Protein AF-A0A537UNB1-F1 (afdb_monomer_lite)

Foldseek 3Di:
DDAQWAFPDADAQDGDIDGDDDLLRSLLLDFWQLVSWDADPVGDIDHNQCNVVCLVQLATDGRPQLLVSCRSYVLSLLVQLLSCLARHDDAHDPRNLVSNLVCLVCVLVDDLQSVLVSQLSLQQGNNSLVSVVSCVVSVNVCSQQVDAFQSQLLVLLSLLCVVLVHHGGSLLSVLSTFEQALVSLVSNCVSNVPDPVSSVLSSLLRPPLLVLPPDDLVVLVVVCLVQPLSSSLSSLSSNLSPVPDDSDDPVSSCSNCSLVVVLVVLLVVVVPDDLQRVLVVQLVLQQDPCNLVVVVSCVSSVNVCSQQVDAFQSQLLVQLVVLCVVLVHHGGSLLSVLSTFEQALVSLVSNCVSSVPDPVSSVLSSLLRPPLLVLPPDDVLVLLLVCVVQPLSSSLSSLSSNSSPVGPDPDSPVSSCSNCSVVVDDDDDDPDDLVLLVVVVQDDDPRSVQLSVQLVVVCSVVSNDDDPVVSNVSSVVSVVVSCVVPDD

pLDDT: mean 90.41, std 8.98, range [43.81, 98.69]

Sequence (488 aa):
VTTLREDTETFGRKAKVAFGRDWIRDAERRDFTINGLSVGADGVVHDYVGGLYDIAARRVRFIGDPDRRIAEDYLRILRFFRIHAAFGAGEPDREGYLACIRARAGLASLSAERVRMEMLKLMVAEGAAVAVTAMADGGLLLPIFGGVAYTGPLKVMISAERMLGWNPDAIRRLGALAVAVTEDAKRVATRLRLTNAETKALDSMGHRWWRLGGMDEATARRRLYRLGENRYRDRLLLAWARAGGDTDSAHWRELALLPERWSIRARAGLASLSAERVRMEMLKLMVAEGAAVAVTAMADGGLLLPIFGGVAYTGPLKVMISAERMLGWNPDAIRRLGALAVAVTEDAKRVATRLRLTNAETKALDSMGHRWWRLGGMDEATARRRLYRLGENRYRDRLLLAWARAGGDTDSAHWRELALLPERWSAPKFPLKAADFIARGIAEGPVLGQVLALAEDAWLAADFPLDEGALKTIADQAVARFTRDNRP

Structure (mmCIF, N/CA/C/O backbone):
data_AF-A0A537UNB1-F1
#
_entry.id   AF-A0A537UNB1-F1
#
loop_
_atom_site.group_PDB
_atom_site.id
_atom_site.type_symbol
_atom_site.label_atom_id
_atom_site.label_alt_id
_atom_site.label_comp_id
_atom_site.label_asym_id
_atom_site.label_entity_id
_atom_site.label_seq_id
_atom_site.pdbx_PDB_ins_code
_atom_site.Cartn_x
_atom_site.Cartn_y
_atom_site.Cartn_z
_atom_site.occupancy
_atom_site.B_iso_or_equiv
_atom_site.auth_seq_id
_atom_site.auth_comp_id
_atom_site.auth_asym_id
_atom_site.auth_atom_id
_atom_site.pdbx_PDB_model_num
ATOM 1 N N . VAL A 1 1 ? -15.710 -16.606 -21.088 1.00 84.44 1 VAL A N 1
ATOM 2 C CA . VAL A 1 1 ? -15.782 -17.254 -22.418 1.00 84.44 1 VAL A CA 1
ATOM 3 C C . VAL A 1 1 ? -16.045 -16.166 -23.444 1.00 84.44 1 VAL A C 1
ATOM 5 O O . VAL A 1 1 ? -16.960 -15.383 -23.221 1.00 84.44 1 VAL A O 1
ATOM 8 N N . THR A 1 2 ? -15.227 -16.071 -24.495 1.00 88.00 2 THR A N 1
ATOM 9 C CA . THR A 1 2 ? -15.374 -15.073 -25.573 1.00 88.00 2 THR A CA 1
ATOM 10 C C . THR A 1 2 ? -15.492 -15.814 -26.899 1.00 88.00 2 THR A C 1
ATOM 12 O O . THR A 1 2 ? -14.667 -16.682 -27.170 1.00 88.00 2 THR A O 1
ATOM 15 N N . THR A 1 3 ? -16.505 -15.493 -27.703 1.00 90.25 3 THR A N 1
ATOM 16 C CA . THR A 1 3 ? -16.719 -16.092 -29.030 1.00 90.25 3 THR A CA 1
ATOM 17 C C . THR A 1 3 ? -15.591 -15.712 -29.991 1.00 90.25 3 THR A C 1
ATOM 19 O O . THR A 1 3 ? -15.132 -14.566 -29.962 1.00 90.25 3 THR A O 1
ATOM 22 N N . LEU A 1 4 ? -15.165 -16.653 -30.846 1.00 91.31 4 LEU A N 1
ATOM 23 C CA . LEU A 1 4 ? -14.189 -16.386 -31.907 1.00 91.31 4 LEU A CA 1
ATOM 24 C C . LEU A 1 4 ? -14.687 -15.276 -32.821 1.00 91.31 4 LEU A C 1
ATOM 26 O O . LEU A 1 4 ? -15.886 -15.173 -33.113 1.00 91.31 4 LEU A O 1
ATOM 30 N N . ARG A 1 5 ? -13.757 -14.435 -33.256 1.00 89.62 5 ARG A N 1
ATOM 31 C CA . ARG A 1 5 ? -14.102 -13.268 -34.051 1.00 89.62 5 ARG A CA 1
ATOM 32 C C . ARG A 1 5 ? -12.981 -12.854 -34.984 1.00 89.62 5 ARG A C 1
ATOM 34 O O . ARG A 1 5 ? -11.814 -13.088 -34.684 1.00 89.62 5 ARG A O 1
ATOM 41 N N . GLU A 1 6 ? -13.355 -12.162 -36.044 1.00 85.94 6 GLU A N 1
ATOM 42 C CA . GLU A 1 6 ? -12.461 -11.486 -36.976 1.00 85.94 6 GLU A CA 1
ATOM 43 C C . GLU A 1 6 ? -12.796 -9.991 -37.036 1.00 85.94 6 GLU A C 1
ATOM 45 O O . GLU A 1 6 ? -13.943 -9.585 -36.816 1.00 85.94 6 GLU A O 1
ATOM 50 N N . ASP A 1 7 ? -11.785 -9.169 -37.304 1.00 82.12 7 ASP A N 1
ATOM 51 C CA . ASP A 1 7 ? -11.944 -7.723 -37.439 1.00 82.12 7 ASP A CA 1
ATOM 52 C C . ASP A 1 7 ? -12.120 -7.400 -38.934 1.00 82.12 7 ASP A C 1
ATOM 54 O O . ASP A 1 7 ? -11.187 -7.560 -39.719 1.00 82.12 7 ASP A O 1
ATOM 58 N N . THR A 1 8 ? -13.323 -6.983 -39.347 1.00 75.12 8 THR A N 1
ATOM 59 C CA . THR A 1 8 ? -13.658 -6.733 -40.764 1.00 75.12 8 THR A CA 1
ATOM 60 C C . THR A 1 8 ? -13.225 -5.345 -41.232 1.00 75.12 8 THR A C 1
ATOM 62 O O . THR A 1 8 ? -12.892 -5.156 -42.395 1.00 75.12 8 THR A O 1
ATOM 65 N N . GLU A 1 9 ? -13.244 -4.364 -40.326 1.00 73.06 9 GLU A N 1
ATOM 66 C CA . GLU A 1 9 ? -12.795 -2.987 -40.563 1.00 73.06 9 GLU A CA 1
ATOM 67 C C . GLU A 1 9 ? -12.181 -2.436 -39.275 1.00 73.06 9 GLU A C 1
ATOM 69 O O . GLU A 1 9 ? -12.751 -2.619 -38.195 1.00 73.06 9 GLU A O 1
ATOM 74 N N . THR A 1 10 ? -11.053 -1.733 -39.374 1.00 68.06 10 THR A N 1
ATOM 75 C CA . THR A 1 10 ? -10.349 -1.148 -38.226 1.00 68.06 10 THR A CA 1
ATOM 76 C C . THR A 1 10 ? -10.249 0.373 -38.362 1.00 68.06 10 THR A C 1
ATOM 78 O O . THR A 1 10 ? -9.734 0.907 -39.339 1.00 68.06 10 THR A O 1
ATOM 81 N N . PHE A 1 11 ? -10.741 1.094 -37.352 1.00 68.31 11 PHE A N 1
ATOM 82 C CA . PHE A 1 11 ? -10.662 2.553 -37.236 1.00 68.31 11 PHE A CA 1
ATOM 83 C C . PHE A 1 11 ? -9.943 2.906 -35.932 1.00 68.31 11 PHE A C 1
ATOM 85 O O . PHE A 1 11 ? -10.564 3.165 -34.890 1.00 68.31 11 PHE A O 1
ATOM 92 N N . GLY A 1 12 ? -8.609 2.839 -35.964 1.00 70.94 12 GLY A N 1
ATOM 93 C CA . GLY A 1 12 ? -7.806 2.800 -34.742 1.00 70.94 12 GLY A CA 1
ATOM 94 C C . GLY A 1 12 ? -8.315 1.688 -33.818 1.00 70.94 12 GLY A C 1
ATOM 95 O O . GLY A 1 12 ? -8.650 0.599 -34.277 1.00 70.94 12 GLY A O 1
ATOM 96 N N . ARG A 1 13 ? -8.475 1.978 -32.516 1.00 69.62 13 ARG A N 1
ATOM 97 C CA . ARG A 1 13 ? -8.861 0.962 -31.512 1.00 69.62 13 ARG A CA 1
ATOM 98 C C . ARG A 1 13 ? -10.243 0.323 -31.711 1.00 69.62 13 ARG A C 1
ATOM 100 O O . ARG A 1 13 ? -10.578 -0.612 -30.985 1.00 69.62 13 ARG A O 1
ATOM 107 N N . LYS A 1 14 ? -11.110 0.905 -32.547 1.00 75.69 14 LYS A N 1
ATOM 108 C CA . LYS A 1 14 ? -12.461 0.387 -32.786 1.00 75.69 14 LYS A CA 1
ATOM 109 C C . LYS A 1 14 ? -12.413 -0.492 -34.026 1.00 75.69 14 LYS A C 1
ATOM 111 O O . LYS A 1 14 ? -12.101 -0.001 -35.104 1.00 75.69 14 LYS A O 1
ATOM 116 N N . ALA A 1 15 ? -12.762 -1.760 -33.860 1.00 76.25 15 ALA A N 1
ATOM 117 C CA . ALA A 1 15 ? -12.952 -2.678 -34.969 1.00 76.25 15 ALA A CA 1
ATOM 118 C C . ALA A 1 15 ? -14.438 -3.006 -35.126 1.00 76.25 15 ALA A C 1
ATOM 120 O O . ALA A 1 15 ? -15.146 -3.183 -34.127 1.00 76.25 15 ALA A O 1
ATOM 121 N N . LYS A 1 16 ? -14.907 -3.094 -36.371 1.00 81.19 16 LYS A N 1
ATOM 122 C CA . LYS A 1 16 ? -16.140 -3.810 -36.693 1.00 81.19 16 LYS A CA 1
ATOM 123 C C . LYS A 1 16 ? -15.804 -5.296 -36.680 1.00 81.19 16 LYS A C 1
ATOM 125 O O . LYS A 1 16 ? -14.823 -5.716 -37.285 1.00 81.19 16 LYS A O 1
ATOM 130 N N . VAL A 1 17 ? -16.588 -6.058 -35.931 1.00 85.56 17 VAL A N 1
ATOM 131 C CA . VAL A 1 17 ? -16.278 -7.445 -35.595 1.00 85.56 17 VAL A CA 1
ATOM 132 C C . VAL A 1 17 ? -17.314 -8.356 -36.234 1.00 85.56 17 VAL A C 1
ATOM 134 O O . VAL A 1 17 ? -18.512 -8.142 -36.040 1.00 85.56 17 VAL A O 1
ATOM 137 N N . ALA A 1 18 ? -16.858 -9.396 -36.926 1.00 83.44 18 ALA A N 1
ATOM 138 C CA . ALA A 1 18 ? -17.692 -10.526 -37.315 1.00 83.44 18 ALA A CA 1
ATOM 139 C C . ALA A 1 18 ? -17.394 -11.716 -36.395 1.00 83.44 18 ALA A C 1
ATOM 141 O O . ALA A 1 18 ? -16.238 -12.066 -36.156 1.00 83.44 18 ALA A O 1
ATOM 142 N N . PHE A 1 19 ? -18.439 -12.320 -35.830 1.00 88.81 19 PHE A N 1
ATOM 143 C CA . PHE A 1 19 ? -18.299 -13.536 -35.032 1.00 88.81 19 PHE A CA 1
ATOM 144 C C . PHE A 1 19 ? -18.309 -14.755 -35.948 1.00 88.81 19 PHE A C 1
ATOM 146 O O . PHE A 1 19 ? -19.119 -14.833 -36.870 1.00 88.81 19 PHE A O 1
ATOM 153 N N . GLY A 1 20 ? -17.433 -15.718 -35.671 1.00 84.88 20 GLY A N 1
ATOM 154 C CA . GLY A 1 20 ? -17.242 -16.876 -36.536 1.00 84.88 20 GLY A CA 1
ATOM 155 C C . GLY A 1 20 ? -16.810 -18.125 -35.780 1.00 84.88 20 GLY A C 1
ATOM 156 O O . GLY A 1 20 ? -16.894 -18.200 -34.554 1.00 84.88 20 GLY A O 1
ATOM 157 N N . ARG A 1 21 ? -16.365 -19.128 -36.538 1.00 88.62 21 ARG A N 1
ATOM 158 C CA . ARG A 1 21 ? -15.813 -20.393 -36.020 1.00 88.62 21 ARG A CA 1
ATOM 159 C C . ARG A 1 21 ? -14.385 -20.661 -36.512 1.00 88.62 21 ARG A C 1
ATOM 161 O O . ARG A 1 21 ? -13.879 -21.764 -36.336 1.00 88.62 21 ARG A O 1
ATOM 168 N N . ASP A 1 22 ? -13.759 -19.665 -37.134 1.00 91.81 22 ASP A N 1
ATOM 169 C CA . ASP A 1 22 ? -12.425 -19.779 -37.714 1.00 91.81 22 ASP A CA 1
ATOM 170 C C . ASP A 1 22 ? -11.352 -19.398 -36.684 1.00 91.81 22 ASP A C 1
ATOM 172 O O . ASP A 1 22 ? -11.204 -18.238 -36.289 1.00 91.81 22 ASP A O 1
ATOM 176 N N . TRP A 1 23 ? -10.614 -20.409 -36.232 1.00 92.69 23 TRP A N 1
ATOM 177 C CA . TRP A 1 23 ? -9.523 -20.257 -35.274 1.00 92.69 23 TRP A CA 1
ATOM 178 C C . TRP A 1 23 ? -8.302 -19.550 -35.864 1.00 92.69 23 TRP A C 1
ATOM 180 O O . TRP A 1 23 ? -7.601 -18.857 -35.129 1.00 92.69 23 TRP A O 1
ATOM 190 N N . ILE A 1 24 ? -8.058 -19.697 -37.169 1.00 94.12 24 ILE A N 1
ATOM 191 C CA . ILE A 1 24 ? -6.924 -19.074 -37.857 1.00 94.12 24 ILE A CA 1
ATOM 192 C C . ILE A 1 24 ? -7.153 -17.566 -37.894 1.00 94.12 24 ILE A C 1
ATOM 194 O O . ILE A 1 24 ? -6.303 -16.805 -37.437 1.00 94.12 24 ILE A O 1
ATOM 198 N N . ARG A 1 25 ? -8.345 -17.128 -38.316 1.00 91.31 25 ARG A N 1
ATOM 199 C CA . ARG A 1 25 ? -8.713 -15.700 -38.339 1.00 91.31 25 ARG A CA 1
ATOM 200 C C . ARG A 1 25 ? -8.672 -15.056 -36.951 1.00 91.31 25 ARG A C 1
ATOM 202 O O . ARG A 1 25 ? -8.210 -13.921 -36.811 1.00 91.31 25 ARG A O 1
ATOM 209 N N . ASP A 1 26 ? -9.100 -15.775 -35.907 1.00 92.56 26 ASP A N 1
ATOM 210 C CA . ASP A 1 26 ? -8.997 -15.281 -34.524 1.00 92.56 26 ASP A CA 1
ATOM 211 C C . ASP A 1 26 ? -7.543 -15.186 -34.036 1.00 92.56 26 ASP A C 1
ATOM 213 O O . ASP A 1 26 ? -7.201 -14.257 -33.297 1.00 92.56 26 ASP A O 1
ATOM 217 N N . ALA A 1 27 ? -6.684 -16.126 -34.437 1.00 93.62 27 ALA A N 1
ATOM 218 C CA . ALA A 1 27 ? -5.260 -16.081 -34.132 1.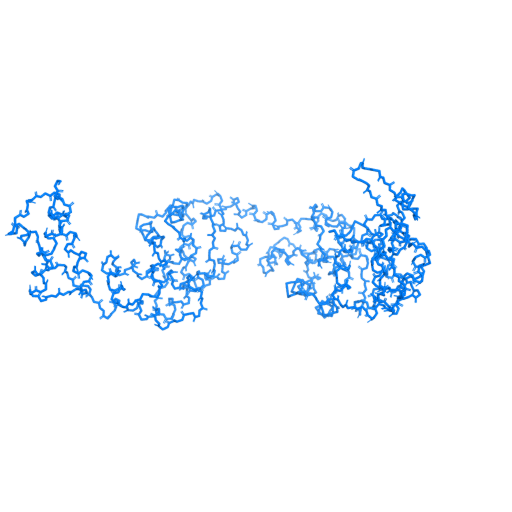00 93.62 27 ALA A CA 1
ATOM 219 C C . ALA A 1 27 ? -4.585 -14.901 -34.845 1.00 93.62 27 ALA A C 1
ATOM 221 O O . ALA A 1 27 ? -3.865 -14.129 -34.210 1.00 93.62 27 ALA A O 1
ATOM 222 N N . GLU A 1 28 ? -4.879 -14.705 -36.132 1.00 92.62 28 GLU A N 1
ATOM 223 C CA . GLU A 1 28 ? -4.271 -13.675 -36.973 1.00 92.62 28 GLU A CA 1
ATOM 224 C C . GLU A 1 28 ? -4.507 -12.254 -36.448 1.00 92.62 28 GLU A C 1
ATOM 226 O O . GLU A 1 28 ? -3.585 -11.443 -36.484 1.00 92.62 28 GLU A O 1
ATOM 231 N N . ARG A 1 29 ? -5.692 -11.938 -35.905 1.00 89.62 29 ARG A N 1
ATOM 232 C CA . ARG A 1 29 ? -6.013 -10.593 -35.371 1.00 89.62 29 ARG A CA 1
ATOM 233 C C . ARG A 1 29 ? -5.326 -10.243 -34.042 1.00 89.62 29 ARG A C 1
ATOM 235 O O . ARG A 1 29 ? -5.519 -9.144 -33.509 1.00 89.62 29 ARG A O 1
ATOM 242 N N . ARG A 1 30 ? -4.610 -11.186 -33.423 1.00 92.56 30 ARG A N 1
ATOM 243 C CA . ARG A 1 30 ? -3.926 -10.958 -32.141 1.00 92.56 30 ARG A CA 1
ATOM 244 C C . ARG A 1 30 ? -2.648 -10.155 -32.350 1.00 92.56 30 ARG A C 1
ATOM 246 O O . ARG A 1 30 ? -2.211 -9.894 -33.464 1.00 92.56 30 ARG A O 1
ATOM 253 N N . ASP A 1 31 ? -2.090 -9.682 -31.245 1.00 93.81 31 ASP A N 1
ATOM 254 C CA . ASP A 1 31 ? -0.955 -8.767 -31.274 1.00 93.81 31 ASP A CA 1
ATOM 255 C C . ASP A 1 31 ? 0.368 -9.475 -31.584 1.00 93.81 31 ASP A C 1
ATOM 257 O O . ASP A 1 31 ? 1.070 -9.072 -32.509 1.00 93.81 31 ASP A O 1
ATOM 261 N N . PHE A 1 32 ? 0.691 -10.532 -30.837 1.00 97.75 32 PHE A N 1
ATOM 262 C CA . PHE A 1 32 ? 1.978 -11.224 -30.914 1.00 97.75 32 PHE A CA 1
ATOM 263 C C . PHE A 1 32 ? 1.806 -12.715 -31.154 1.00 97.75 32 PHE A C 1
ATOM 265 O O . PHE A 1 32 ? 0.858 -13.322 -30.659 1.00 97.75 32 PHE A O 1
ATOM 272 N N . THR A 1 33 ? 2.761 -13.310 -31.862 1.00 97.81 33 THR A N 1
ATOM 273 C CA . THR A 1 33 ? 2.748 -14.723 -32.275 1.00 97.81 33 THR A CA 1
ATOM 274 C C . THR A 1 33 ? 2.592 -15.651 -31.075 1.00 97.81 33 THR A C 1
ATOM 276 O O . THR A 1 33 ? 1.738 -16.533 -31.066 1.00 97.81 33 THR A O 1
ATOM 279 N N . ILE A 1 34 ? 3.305 -15.354 -29.989 1.00 96.69 34 ILE A N 1
ATOM 280 C CA . ILE A 1 34 ? 3.242 -16.096 -28.724 1.00 96.69 34 ILE A CA 1
ATOM 281 C C . ILE A 1 34 ? 1.886 -15.988 -27.998 1.00 96.69 34 ILE A C 1
ATOM 283 O O . ILE A 1 34 ? 1.567 -16.826 -27.161 1.00 96.69 34 ILE A O 1
ATOM 287 N N . ASN A 1 35 ? 1.066 -14.980 -28.322 1.00 95.88 35 ASN A N 1
ATOM 288 C CA . ASN A 1 35 ? -0.297 -14.812 -27.800 1.00 95.88 35 ASN A CA 1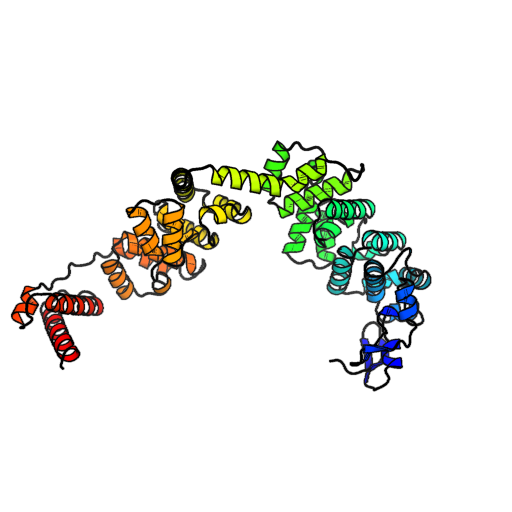
ATOM 289 C C . ASN A 1 35 ? -1.368 -15.376 -28.753 1.00 95.88 35 ASN A C 1
ATOM 291 O O . ASN A 1 35 ? -2.559 -15.362 -28.415 1.00 95.88 35 ASN A O 1
ATOM 295 N N . GLY A 1 36 ? -0.959 -15.817 -29.946 1.00 95.25 36 GLY A N 1
ATOM 296 C CA . GLY A 1 36 ? -1.807 -16.350 -31.013 1.00 95.25 36 GLY A CA 1
ATOM 297 C C . GLY A 1 36 ? -2.102 -17.846 -30.908 1.00 95.25 36 GLY A C 1
ATOM 298 O O . GLY A 1 36 ? -2.675 -18.412 -31.832 1.00 95.25 36 GLY A O 1
ATOM 299 N N . LEU A 1 37 ? -1.713 -18.482 -29.803 1.00 96.25 37 LEU A N 1
ATOM 300 C CA . LEU A 1 37 ? -1.887 -19.914 -29.575 1.00 96.25 37 LEU A CA 1
ATOM 301 C C . LEU A 1 37 ? -3.262 -20.229 -28.975 1.00 96.25 37 LEU A C 1
ATOM 303 O O . LEU A 1 37 ? -3.816 -19.446 -28.198 1.00 96.25 37 LEU A O 1
ATOM 307 N N . SER A 1 38 ? -3.784 -21.409 -29.301 1.00 95.12 38 SER A N 1
ATOM 308 C CA . SER A 1 38 ? -4.963 -21.999 -28.654 1.00 95.12 38 SER A CA 1
ATOM 309 C C . SER A 1 38 ? -4.610 -23.371 -28.087 1.00 95.12 38 SER A C 1
ATOM 311 O O . SER A 1 38 ? -3.731 -24.041 -28.618 1.00 95.12 38 SER A O 1
ATOM 313 N N . VAL A 1 39 ? -5.279 -23.793 -27.014 1.00 96.06 39 VAL A N 1
ATOM 314 C CA . VAL A 1 39 ? -5.071 -25.115 -26.408 1.00 96.06 39 VAL A CA 1
ATOM 315 C C . VAL A 1 39 ? -6.410 -25.824 -26.239 1.00 96.06 39 VAL A C 1
ATOM 317 O O . VAL A 1 39 ? -7.369 -25.231 -25.736 1.00 96.06 39 VAL A O 1
ATOM 320 N N . GLY A 1 40 ? -6.484 -27.064 -26.717 1.00 94.81 40 GLY A N 1
ATOM 321 C CA . GLY A 1 40 ? -7.638 -27.938 -26.547 1.00 94.81 40 GLY A CA 1
ATOM 322 C C . GLY A 1 40 ? -7.770 -28.435 -25.107 1.00 94.81 40 GLY A C 1
ATOM 323 O O . GLY A 1 40 ? -6.824 -28.392 -24.320 1.00 94.81 40 GLY A O 1
ATOM 324 N N . ALA A 1 41 ? -8.959 -28.918 -24.741 1.00 95.25 41 ALA A N 1
ATOM 325 C CA . ALA A 1 41 ? -9.189 -29.513 -23.418 1.00 95.25 41 ALA A CA 1
ATOM 326 C C . ALA A 1 41 ? -8.379 -30.807 -23.195 1.00 95.25 41 ALA A C 1
ATOM 328 O O . ALA A 1 41 ? -8.151 -31.211 -22.060 1.00 95.25 41 ALA A O 1
ATOM 329 N N . ASP A 1 42 ? -7.933 -31.425 -24.286 1.00 96.00 42 ASP A N 1
ATOM 330 C CA . ASP A 1 42 ? -7.008 -32.555 -24.348 1.00 96.00 42 ASP A CA 1
ATOM 331 C C . ASP A 1 42 ? -5.531 -32.152 -24.167 1.00 96.00 42 ASP A C 1
ATOM 333 O O . ASP A 1 42 ? -4.657 -33.014 -24.115 1.00 96.00 42 ASP A O 1
ATOM 337 N N . GLY A 1 43 ? -5.239 -30.853 -24.057 1.00 95.38 43 GLY A N 1
ATOM 338 C CA . GLY A 1 43 ? -3.887 -30.318 -23.917 1.00 95.38 43 GLY A CA 1
ATOM 339 C C . GLY A 1 43 ? -3.147 -30.107 -25.241 1.00 95.38 43 GLY A C 1
ATOM 340 O O . GLY A 1 43 ? -1.989 -29.689 -25.213 1.00 95.38 43 GLY A O 1
ATOM 341 N N . VAL A 1 44 ? -3.782 -30.346 -26.395 1.00 96.88 44 VAL A N 1
ATOM 342 C CA . VAL A 1 44 ? -3.155 -30.125 -27.707 1.00 96.88 44 VAL A CA 1
ATOM 343 C C . VAL A 1 44 ? -3.045 -28.628 -27.990 1.00 96.88 44 VAL A C 1
ATOM 345 O O . VAL A 1 44 ? -4.030 -27.893 -27.926 1.00 96.88 44 VAL A O 1
ATOM 348 N N . VAL A 1 45 ? -1.836 -28.161 -28.315 1.00 96.69 45 VAL A N 1
ATOM 349 C CA . VAL A 1 45 ? -1.582 -26.760 -28.675 1.00 96.69 45 VAL A CA 1
ATOM 350 C C . VAL A 1 45 ? -1.707 -26.577 -30.184 1.00 96.69 45 VAL A C 1
ATOM 352 O O . VAL A 1 45 ? -1.039 -27.254 -30.962 1.00 96.69 45 VAL A O 1
ATOM 355 N N . HIS A 1 46 ? -2.529 -25.615 -30.588 1.00 96.50 46 HIS A N 1
ATOM 356 C CA . HIS A 1 46 ? -2.713 -25.195 -31.969 1.00 96.50 46 HIS A CA 1
ATOM 357 C C . HIS A 1 46 ? -1.979 -23.876 -32.215 1.00 96.50 46 HIS A C 1
ATOM 359 O O . HIS A 1 46 ? -2.263 -22.864 -31.564 1.00 96.50 46 HIS A O 1
ATOM 365 N N . ASP A 1 47 ? -1.051 -23.898 -33.170 1.00 97.31 47 ASP A N 1
ATOM 366 C CA . ASP A 1 47 ? -0.248 -22.751 -33.585 1.00 97.31 47 ASP A CA 1
ATOM 367 C C . ASP A 1 47 ? -0.450 -22.467 -35.075 1.00 97.31 47 ASP A C 1
ATOM 369 O O . ASP A 1 47 ? -0.038 -23.250 -35.929 1.00 97.31 47 ASP A O 1
ATOM 373 N N . TYR A 1 48 ? -1.073 -21.330 -35.376 1.00 96.00 48 TYR A N 1
ATOM 374 C CA . TYR A 1 48 ? -1.341 -20.883 -36.746 1.00 96.00 48 TYR A CA 1
ATOM 375 C C . TYR A 1 48 ? -0.431 -19.730 -37.186 1.00 96.00 48 TYR A C 1
ATOM 377 O O . TYR A 1 48 ? -0.523 -19.271 -38.320 1.00 96.00 48 TYR A O 1
ATOM 385 N N . VAL A 1 49 ? 0.425 -19.224 -36.291 1.00 96.62 49 VAL A N 1
ATOM 386 C CA . VAL A 1 49 ? 1.166 -17.963 -36.487 1.00 96.62 49 VAL A CA 1
ATOM 387 C C . VAL A 1 49 ? 2.663 -18.082 -36.172 1.00 96.62 49 VAL A C 1
ATOM 389 O O . VAL A 1 49 ? 3.396 -17.089 -36.214 1.00 96.62 49 VAL A O 1
ATOM 392 N N . GLY A 1 50 ? 3.135 -19.295 -35.872 1.00 96.31 50 GLY A N 1
ATOM 393 C CA . GLY A 1 50 ? 4.527 -19.594 -35.533 1.00 96.31 50 GLY A CA 1
ATOM 394 C C . GLY A 1 50 ? 4.908 -19.183 -34.109 1.00 96.31 50 GLY A C 1
ATOM 395 O O . GLY A 1 50 ? 6.075 -18.890 -33.842 1.00 96.31 50 GLY A O 1
ATOM 396 N N . GLY A 1 51 ? 3.936 -19.120 -33.196 1.00 97.06 51 GLY A N 1
ATOM 397 C CA . GLY A 1 51 ? 4.145 -18.748 -31.800 1.00 97.06 51 GLY A CA 1
ATOM 398 C C . GLY A 1 51 ? 5.045 -19.716 -31.032 1.00 97.06 51 GLY A C 1
ATOM 399 O O . GLY A 1 51 ? 5.848 -19.265 -30.221 1.00 97.06 51 GLY A O 1
ATOM 400 N N . LEU A 1 52 ? 4.984 -21.024 -31.298 1.00 97.56 52 LEU A N 1
ATOM 401 C CA . LEU A 1 52 ? 5.812 -22.023 -30.608 1.00 97.56 52 LEU A CA 1
ATOM 402 C C . LEU A 1 52 ? 7.301 -21.855 -30.924 1.00 97.56 52 LEU A C 1
ATOM 404 O O . LEU A 1 52 ? 8.140 -21.940 -30.027 1.00 97.56 52 LEU A O 1
ATOM 408 N N . TYR A 1 53 ? 7.626 -21.558 -32.184 1.00 97.06 53 TYR A N 1
ATOM 409 C CA . TYR A 1 53 ? 9.000 -21.271 -32.597 1.00 97.06 53 TYR A CA 1
ATOM 410 C C . TYR A 1 53 ? 9.532 -20.001 -31.922 1.00 97.06 53 TYR A C 1
ATOM 412 O O . TYR A 1 53 ? 10.651 -19.980 -31.411 1.00 97.06 53 TYR A O 1
ATOM 420 N N . ASP A 1 54 ? 8.707 -18.956 -31.861 1.00 97.81 54 ASP A N 1
ATOM 421 C CA . ASP A 1 54 ? 9.055 -17.699 -31.201 1.00 97.81 54 ASP A CA 1
ATOM 422 C C . ASP A 1 54 ? 9.196 -17.848 -29.676 1.00 97.81 54 ASP A C 1
ATOM 424 O O . ASP A 1 54 ? 10.109 -17.264 -29.092 1.00 97.81 54 ASP A O 1
ATOM 428 N N . ILE A 1 55 ? 8.381 -18.691 -29.030 1.00 97.12 55 ILE A N 1
ATOM 429 C CA . ILE A 1 55 ? 8.538 -19.047 -27.610 1.00 97.12 55 ILE A CA 1
ATOM 430 C C . ILE A 1 55 ? 9.876 -19.753 -27.376 1.00 97.12 55 ILE A C 1
ATOM 432 O O . ILE A 1 55 ? 10.617 -19.357 -26.475 1.00 97.12 55 ILE A O 1
ATOM 436 N N . ALA A 1 56 ? 10.210 -20.759 -28.191 1.00 97.19 56 ALA A N 1
ATOM 437 C CA . ALA A 1 56 ? 11.472 -21.491 -28.073 1.00 97.19 56 ALA A CA 1
ATOM 438 C C . ALA A 1 56 ? 12.688 -20.568 -28.263 1.00 97.19 56 ALA A C 1
ATOM 440 O O . ALA A 1 56 ? 13.670 -20.668 -27.530 1.00 97.19 56 ALA A O 1
ATOM 441 N N . ALA A 1 57 ? 12.593 -19.619 -29.197 1.00 96.81 57 ALA A N 1
ATOM 442 C CA . ALA A 1 57 ? 13.617 -18.609 -29.447 1.00 96.81 57 ALA A CA 1
ATOM 443 C C . ALA A 1 57 ? 13.595 -17.431 -28.452 1.00 96.81 57 ALA A C 1
ATOM 445 O O . ALA A 1 57 ? 14.439 -16.542 -28.554 1.00 96.81 57 ALA A O 1
ATOM 446 N N . ARG A 1 58 ? 12.632 -17.388 -27.517 1.00 96.75 58 ARG A N 1
ATOM 447 C CA . ARG A 1 58 ? 12.370 -16.247 -26.621 1.00 96.75 58 ARG A CA 1
ATOM 448 C C . ARG A 1 58 ? 12.279 -14.909 -27.367 1.00 96.75 58 ARG A C 1
ATOM 450 O O . ARG A 1 58 ? 12.813 -13.891 -26.925 1.00 96.75 58 ARG A O 1
ATOM 457 N N . ARG A 1 59 ? 11.587 -14.908 -28.505 1.00 97.19 59 ARG A N 1
ATOM 458 C CA . ARG A 1 59 ? 11.382 -13.742 -29.367 1.00 97.19 59 ARG A CA 1
ATOM 459 C C . ARG A 1 59 ? 9.925 -13.303 -29.310 1.00 97.19 59 ARG A C 1
ATOM 461 O O . ARG A 1 59 ? 9.015 -14.104 -29.483 1.00 97.19 59 ARG A O 1
ATOM 468 N N . VAL A 1 60 ? 9.693 -12.010 -29.108 1.00 97.75 60 VAL A N 1
ATOM 469 C CA . VAL A 1 60 ? 8.350 -11.422 -29.180 1.00 97.75 60 VAL A CA 1
ATOM 470 C C . VAL A 1 60 ? 8.203 -10.740 -30.528 1.00 97.75 60 VAL A C 1
ATOM 472 O O . VAL A 1 60 ? 8.874 -9.747 -30.786 1.00 97.75 60 VAL A O 1
ATOM 475 N N . ARG A 1 61 ? 7.334 -11.275 -31.385 1.00 97.69 61 ARG A N 1
ATOM 476 C CA . ARG A 1 61 ? 7.133 -10.803 -32.759 1.00 97.69 61 ARG A CA 1
ATOM 477 C C . ARG A 1 61 ? 5.655 -10.539 -33.022 1.00 97.69 61 ARG A C 1
ATOM 479 O O . ARG A 1 61 ? 4.792 -11.259 -32.514 1.00 97.69 61 ARG A O 1
ATOM 486 N N . PHE A 1 62 ? 5.361 -9.491 -33.787 1.00 98.31 62 PHE A N 1
ATOM 487 C CA . PHE A 1 62 ? 3.997 -9.191 -34.220 1.00 98.31 62 PHE A CA 1
ATOM 488 C C . PHE A 1 62 ? 3.474 -10.262 -35.182 1.00 98.31 62 PHE A C 1
ATOM 490 O O . PHE A 1 62 ? 4.237 -10.872 -35.931 1.00 98.31 62 PHE A O 1
ATOM 497 N N . ILE A 1 63 ? 2.162 -10.485 -35.169 1.00 96.94 63 ILE A N 1
ATOM 498 C CA . ILE A 1 63 ? 1.515 -11.326 -36.180 1.00 96.94 63 ILE A CA 1
ATOM 499 C C . ILE A 1 63 ? 1.279 -10.481 -37.433 1.00 96.94 63 ILE A C 1
ATOM 501 O O . ILE A 1 63 ? 0.526 -9.511 -37.376 1.00 96.94 63 ILE A O 1
ATOM 505 N N . GLY A 1 64 ? 1.882 -10.862 -38.560 1.00 95.00 64 GLY A N 1
ATOM 506 C CA . GLY A 1 64 ? 1.811 -10.095 -39.808 1.00 95.00 64 GLY A CA 1
ATOM 507 C C . GLY A 1 64 ? 2.683 -8.834 -39.780 1.00 95.00 64 GLY A C 1
ATOM 508 O O . GLY A 1 64 ? 3.710 -8.809 -39.111 1.00 95.00 64 GLY A O 1
ATOM 509 N N . ASP A 1 65 ? 2.265 -7.799 -40.514 1.00 96.19 65 ASP A N 1
ATOM 510 C CA . ASP A 1 65 ? 2.979 -6.518 -40.647 1.00 96.19 65 ASP A CA 1
ATOM 511 C C . ASP A 1 65 ? 2.906 -5.683 -39.343 1.00 96.19 65 ASP A C 1
ATOM 513 O O . ASP A 1 65 ? 1.808 -5.251 -38.953 1.00 96.19 65 ASP A O 1
ATOM 517 N N . PRO A 1 66 ? 4.043 -5.415 -38.668 1.00 97.12 66 PRO A N 1
ATOM 518 C CA . PRO A 1 66 ? 4.074 -4.651 -37.423 1.00 97.12 66 PRO A CA 1
ATOM 519 C C . PRO A 1 66 ? 3.526 -3.222 -37.540 1.00 97.12 66 PRO A C 1
ATOM 521 O O . PRO A 1 66 ? 2.875 -2.753 -36.604 1.00 97.12 66 PRO A O 1
ATOM 524 N N . ASP A 1 67 ? 3.748 -2.523 -38.660 1.00 96.50 67 ASP A N 1
ATOM 525 C CA . ASP A 1 67 ? 3.280 -1.141 -38.829 1.00 96.50 67 ASP A CA 1
ATOM 526 C C . ASP A 1 67 ? 1.747 -1.098 -38.865 1.00 96.50 67 ASP A C 1
ATOM 528 O O . ASP A 1 67 ? 1.124 -0.296 -38.160 1.00 96.50 67 ASP A O 1
ATOM 532 N N . ARG A 1 68 ? 1.125 -2.025 -39.607 1.00 93.88 68 ARG A N 1
ATOM 533 C CA . ARG A 1 68 ? -0.341 -2.175 -39.638 1.00 93.88 68 ARG A CA 1
ATOM 534 C C . ARG A 1 68 ? -0.890 -2.527 -38.264 1.00 93.88 68 ARG A C 1
ATOM 536 O O . ARG A 1 68 ? -1.828 -1.885 -37.794 1.00 93.88 68 ARG A O 1
ATOM 543 N N . ARG A 1 69 ? -0.269 -3.492 -37.577 1.00 93.88 69 ARG A N 1
ATOM 544 C CA . ARG A 1 69 ? -0.701 -3.891 -36.232 1.00 93.88 69 ARG A CA 1
ATOM 545 C C . ARG A 1 69 ? -0.619 -2.735 -35.246 1.00 93.88 69 ARG A C 1
ATOM 547 O O . ARG A 1 69 ? -1.523 -2.573 -34.431 1.00 93.88 69 ARG A O 1
ATOM 554 N N . ILE A 1 70 ? 0.424 -1.920 -35.287 1.00 95.69 70 ILE A N 1
ATOM 555 C CA . ILE A 1 70 ? 0.536 -0.778 -34.378 1.00 95.69 70 ILE A CA 1
ATOM 556 C C . ILE A 1 70 ? -0.489 0.312 -34.724 1.00 95.69 70 ILE A C 1
ATOM 558 O O . ILE A 1 70 ? -1.066 0.896 -33.808 1.00 95.69 70 ILE A O 1
ATOM 562 N N . ALA A 1 71 ? -0.767 0.553 -36.008 1.00 92.88 71 ALA A N 1
ATOM 563 C CA . ALA A 1 71 ? -1.775 1.524 -36.439 1.00 92.88 71 ALA A CA 1
ATOM 564 C C . ALA A 1 71 ? -3.205 1.153 -35.990 1.00 92.88 71 ALA A C 1
ATOM 566 O O . ALA A 1 71 ? -4.003 2.041 -35.687 1.00 92.88 71 ALA A O 1
ATOM 567 N N . GLU A 1 72 ? -3.522 -0.144 -35.884 1.00 91.00 72 GLU A N 1
ATOM 568 C CA . GLU A 1 72 ? -4.787 -0.625 -35.306 1.00 91.00 72 GLU A CA 1
ATOM 569 C C . GLU A 1 72 ? -4.923 -0.244 -33.814 1.00 91.00 72 GLU A C 1
ATOM 571 O O . GLU A 1 72 ? -5.985 0.172 -33.363 1.00 91.00 72 GLU A O 1
ATOM 576 N N . ASP A 1 73 ? -3.861 -0.348 -33.012 1.00 93.25 73 ASP A N 1
ATOM 577 C CA . ASP A 1 73 ? -3.873 0.110 -31.616 1.00 93.25 73 ASP A CA 1
ATOM 578 C C . ASP A 1 73 ? -2.459 0.439 -31.140 1.00 93.25 73 ASP A C 1
ATOM 580 O O . ASP A 1 73 ? -1.680 -0.455 -30.795 1.00 93.25 73 ASP A O 1
ATOM 584 N N . TYR A 1 74 ? -2.153 1.734 -31.027 1.00 96.06 74 TYR A N 1
ATOM 585 C CA . TYR A 1 74 ? -0.835 2.208 -30.599 1.00 96.06 74 TYR A CA 1
ATOM 586 C C . TYR A 1 74 ? -0.420 1.702 -29.207 1.00 96.06 74 TYR A C 1
ATOM 588 O O . TYR A 1 74 ? 0.768 1.709 -28.885 1.00 96.06 74 TYR A O 1
ATOM 596 N N . LEU A 1 75 ? -1.353 1.198 -28.380 1.00 96.19 75 LEU A N 1
ATOM 597 C CA . LEU A 1 75 ? -1.006 0.555 -27.107 1.00 96.19 75 LEU A CA 1
ATOM 598 C C . LEU A 1 75 ? -0.120 -0.684 -27.313 1.00 96.19 75 LEU A C 1
ATOM 600 O O . LEU A 1 75 ? 0.636 -1.059 -26.415 1.00 96.19 75 LEU A O 1
ATOM 604 N N . ARG A 1 76 ? -0.171 -1.308 -28.496 1.00 97.44 76 ARG A N 1
ATOM 605 C CA . ARG A 1 76 ? 0.678 -2.448 -28.844 1.00 97.44 76 ARG A CA 1
ATOM 606 C C . ARG A 1 76 ? 2.171 -2.120 -28.800 1.00 97.44 76 ARG A C 1
ATOM 608 O O . ARG A 1 76 ? 2.942 -3.027 -28.513 1.00 97.44 76 ARG A O 1
ATOM 615 N N . ILE A 1 77 ? 2.566 -0.850 -28.940 1.00 98.25 77 ILE A N 1
ATOM 616 C CA . ILE A 1 77 ? 3.946 -0.408 -28.680 1.00 98.25 77 ILE A CA 1
ATOM 617 C C . ILE A 1 77 ? 4.338 -0.752 -27.238 1.00 98.25 77 ILE A C 1
ATOM 619 O O . ILE A 1 77 ? 5.311 -1.457 -27.006 1.00 98.25 77 ILE A O 1
ATOM 623 N N . LEU A 1 78 ? 3.551 -0.318 -26.248 1.00 98.25 78 LEU A N 1
ATOM 624 C CA . LEU A 1 78 ? 3.858 -0.587 -24.837 1.00 98.25 78 LEU A CA 1
ATOM 625 C C . LEU A 1 78 ? 3.742 -2.077 -24.502 1.00 98.25 78 LEU A C 1
ATOM 627 O O . LEU A 1 78 ? 4.552 -2.602 -23.737 1.00 98.25 78 LEU A O 1
ATOM 631 N N . ARG A 1 79 ? 2.768 -2.773 -25.102 1.00 98.31 79 ARG A N 1
ATOM 632 C CA . ARG A 1 79 ? 2.611 -4.223 -24.922 1.00 98.31 79 ARG A CA 1
ATOM 633 C C . ARG A 1 79 ? 3.807 -4.997 -25.469 1.00 98.31 79 ARG A C 1
ATOM 635 O O . ARG A 1 79 ? 4.212 -5.949 -24.814 1.00 98.31 79 ARG A O 1
ATOM 642 N N . PHE A 1 80 ? 4.379 -4.585 -26.603 1.00 98.69 80 PHE A N 1
ATOM 643 C CA . PHE A 1 80 ? 5.571 -5.203 -27.188 1.00 98.69 80 PHE A CA 1
ATOM 644 C C . PHE A 1 80 ? 6.724 -5.201 -26.182 1.00 98.69 80 PHE A C 1
ATOM 646 O O . PHE A 1 80 ? 7.217 -6.267 -25.820 1.00 98.69 80 PHE A O 1
ATOM 653 N N . PHE A 1 81 ? 7.063 -4.040 -25.612 1.00 98.50 81 PHE A N 1
ATOM 654 C CA . PHE A 1 81 ? 8.124 -3.948 -24.602 1.00 98.50 81 PHE A CA 1
ATOM 655 C C . PHE A 1 81 ? 7.774 -4.658 -23.295 1.00 98.50 81 PHE A C 1
ATOM 657 O O . PHE A 1 81 ? 8.639 -5.303 -22.710 1.00 98.50 81 PHE A O 1
ATOM 664 N N . ARG A 1 82 ? 6.517 -4.595 -22.831 1.00 98.19 82 ARG A N 1
ATOM 665 C CA . ARG A 1 82 ? 6.085 -5.321 -21.624 1.00 98.19 82 ARG A CA 1
ATOM 666 C C . ARG A 1 82 ? 6.230 -6.832 -21.790 1.00 98.19 82 ARG A C 1
ATOM 668 O O . ARG A 1 82 ? 6.673 -7.513 -20.870 1.00 98.19 82 ARG A O 1
ATOM 675 N N . ILE A 1 83 ? 5.804 -7.365 -22.929 1.00 97.94 83 ILE A N 1
ATOM 676 C CA . ILE A 1 83 ? 5.841 -8.801 -23.206 1.00 97.94 83 ILE A CA 1
ATOM 677 C C . ILE A 1 83 ? 7.280 -9.241 -23.471 1.00 97.94 83 ILE A C 1
ATOM 679 O O . ILE A 1 83 ? 7.686 -10.265 -22.930 1.00 97.94 83 ILE A O 1
ATOM 683 N N . HIS A 1 84 ? 8.077 -8.439 -24.186 1.00 98.00 84 HIS A N 1
ATOM 684 C CA . HIS A 1 84 ? 9.519 -8.667 -24.330 1.00 98.00 84 HIS A CA 1
ATOM 685 C C . HIS A 1 84 ? 10.219 -8.702 -22.971 1.00 98.00 84 HIS A C 1
ATOM 687 O O . HIS A 1 84 ? 10.967 -9.627 -22.689 1.00 98.00 84 HIS A O 1
ATOM 693 N N . ALA A 1 85 ? 9.903 -7.767 -22.072 1.00 97.88 85 ALA A N 1
ATOM 694 C CA . ALA A 1 85 ? 10.448 -7.768 -20.717 1.00 97.88 85 ALA A CA 1
ATOM 695 C C . ALA A 1 85 ? 10.045 -9.008 -19.900 1.00 97.88 85 ALA A C 1
ATOM 697 O O . ALA A 1 85 ? 10.777 -9.404 -18.999 1.00 97.88 85 ALA A O 1
ATOM 698 N N . ALA A 1 86 ? 8.873 -9.591 -20.158 1.00 97.06 86 ALA A N 1
ATOM 699 C CA . ALA A 1 86 ? 8.380 -10.746 -19.413 1.00 97.06 86 ALA A CA 1
ATOM 700 C C . ALA A 1 86 ? 8.897 -12.085 -19.965 1.00 97.06 86 ALA A C 1
ATOM 702 O O . ALA A 1 86 ? 9.210 -12.981 -19.188 1.00 97.06 86 ALA A O 1
ATOM 703 N N . PHE A 1 87 ? 8.974 -12.232 -21.289 1.00 96.12 87 PHE A N 1
ATOM 704 C CA . PHE A 1 87 ? 9.206 -13.526 -21.945 1.00 96.12 87 PHE A CA 1
ATOM 705 C C . PHE A 1 87 ? 10.355 -13.519 -22.955 1.00 96.12 87 PHE A C 1
ATOM 707 O O . PHE A 1 87 ? 10.845 -14.582 -23.328 1.00 96.12 87 PHE A O 1
ATOM 714 N N . GLY A 1 88 ? 10.790 -12.339 -23.390 1.00 95.06 88 GLY A N 1
ATOM 715 C CA . GLY A 1 88 ? 11.879 -12.189 -24.342 1.00 95.06 88 GLY A CA 1
ATOM 716 C C . GLY A 1 88 ? 13.246 -12.532 -23.747 1.00 95.06 88 GLY A C 1
ATOM 717 O O . GLY A 1 88 ? 13.419 -12.655 -22.528 1.00 95.06 88 GLY A O 1
ATOM 718 N N . ALA A 1 89 ? 14.238 -12.693 -24.615 1.00 92.75 89 ALA A N 1
ATOM 719 C CA . ALA A 1 89 ? 15.654 -12.660 -24.266 1.00 92.75 89 ALA A CA 1
ATOM 720 C C . ALA A 1 89 ? 16.426 -11.826 -25.293 1.00 92.75 89 ALA A C 1
ATOM 722 O O . ALA A 1 89 ? 16.067 -11.790 -26.465 1.00 92.75 89 ALA A O 1
ATOM 723 N N . GLY 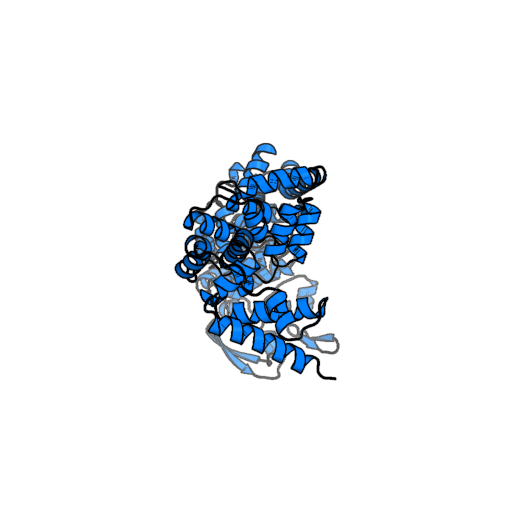A 1 90 ? 17.498 -11.177 -24.839 1.00 90.25 90 GLY A N 1
ATOM 724 C CA . GLY A 1 90 ? 18.325 -10.326 -25.691 1.00 90.25 90 GLY A CA 1
ATOM 725 C C . GLY A 1 90 ? 17.597 -9.076 -26.189 1.00 90.25 90 GLY A C 1
ATOM 726 O O . GLY A 1 90 ? 16.723 -8.523 -25.508 1.00 90.25 90 GLY A O 1
ATOM 727 N N . GLU A 1 91 ? 17.999 -8.624 -27.373 1.00 90.56 91 GLU A N 1
ATOM 728 C CA . GLU A 1 91 ? 17.425 -7.450 -28.024 1.00 90.56 91 GLU A CA 1
ATOM 729 C C . GLU A 1 91 ? 15.986 -7.711 -28.500 1.00 90.56 91 GLU A C 1
ATOM 731 O O . GLU A 1 91 ? 15.662 -8.835 -28.899 1.00 90.56 91 GLU A O 1
ATOM 736 N N . PRO A 1 92 ? 15.103 -6.695 -28.476 1.00 94.12 92 PRO A N 1
ATOM 737 C CA . PRO A 1 92 ? 13.775 -6.811 -29.065 1.00 94.12 92 PRO A CA 1
ATOM 738 C C . PRO A 1 92 ? 13.836 -7.181 -30.552 1.00 94.12 92 PRO A C 1
ATOM 740 O O . PRO A 1 92 ? 14.784 -6.825 -31.255 1.00 94.12 92 PRO A O 1
ATOM 743 N N . ASP A 1 93 ? 12.785 -7.841 -31.049 1.00 96.44 93 ASP A N 1
ATOM 744 C CA . ASP A 1 93 ? 12.654 -8.131 -32.478 1.00 96.44 93 ASP A CA 1
ATOM 745 C C . ASP A 1 93 ? 12.831 -6.853 -33.313 1.00 96.44 93 ASP A C 1
ATOM 747 O O . ASP A 1 93 ? 12.156 -5.844 -33.088 1.00 96.44 93 ASP A O 1
ATOM 751 N N . ARG A 1 94 ? 13.769 -6.893 -34.266 1.00 95.44 94 ARG A N 1
ATOM 752 C CA . ARG A 1 94 ? 14.230 -5.701 -34.987 1.00 95.44 94 ARG A CA 1
ATOM 753 C C . ARG A 1 94 ? 13.105 -5.036 -35.773 1.00 95.44 94 ARG A C 1
ATOM 755 O O . ARG A 1 94 ? 13.018 -3.809 -35.785 1.00 95.44 94 ARG A O 1
ATOM 762 N N . GLU A 1 95 ? 12.273 -5.822 -36.446 1.00 96.75 95 GLU A N 1
ATOM 763 C CA . GLU A 1 95 ? 11.193 -5.298 -37.280 1.00 96.75 95 GLU A CA 1
ATOM 764 C C . GLU A 1 95 ? 10.119 -4.632 -36.412 1.00 96.75 95 GLU A C 1
ATOM 766 O O . GLU A 1 95 ? 9.782 -3.463 -36.630 1.00 96.75 95 GLU A O 1
ATOM 771 N N . GLY A 1 96 ? 9.672 -5.327 -35.358 1.00 97.31 96 GLY A N 1
ATOM 772 C CA . GLY A 1 96 ? 8.732 -4.784 -34.378 1.00 97.31 96 GLY A CA 1
ATOM 773 C C . GLY A 1 96 ? 9.255 -3.528 -33.675 1.00 97.31 96 GLY A C 1
ATOM 774 O O . GLY A 1 96 ? 8.514 -2.556 -33.504 1.00 97.31 96 GLY A O 1
ATOM 775 N N . TYR A 1 97 ? 10.541 -3.502 -33.321 1.00 97.94 97 TYR A N 1
ATOM 776 C CA . TYR A 1 97 ? 11.186 -2.352 -32.689 1.00 97.94 97 TYR A CA 1
ATOM 777 C C . TYR A 1 97 ? 11.218 -1.121 -33.605 1.00 97.94 97 TYR A C 1
ATOM 779 O O . TYR A 1 97 ? 10.817 -0.027 -33.196 1.00 97.94 97 TYR A O 1
ATOM 787 N N . LEU A 1 98 ? 11.629 -1.286 -34.866 1.00 96.81 98 LEU A N 1
ATOM 788 C CA . LEU A 1 98 ? 11.660 -0.187 -35.834 1.00 96.81 98 LEU A CA 1
ATOM 789 C C . LEU A 1 98 ? 10.253 0.350 -36.140 1.00 96.81 98 LEU A C 1
ATOM 791 O O . LEU A 1 98 ? 10.081 1.567 -36.249 1.00 96.81 98 LEU A O 1
ATOM 795 N N . ALA A 1 99 ? 9.246 -0.523 -36.216 1.00 97.62 99 ALA A N 1
ATOM 796 C CA . ALA A 1 99 ? 7.851 -0.111 -36.368 1.00 97.62 99 ALA A CA 1
ATOM 797 C C . ALA A 1 99 ? 7.361 0.705 -35.157 1.00 97.62 99 ALA A C 1
ATOM 799 O O . ALA A 1 99 ? 6.734 1.754 -35.323 1.00 97.62 99 ALA A O 1
ATOM 800 N N . CYS A 1 100 ? 7.734 0.312 -33.932 1.00 98.06 100 CYS A N 1
ATOM 801 C CA . CYS A 1 100 ? 7.448 1.098 -32.727 1.00 98.06 100 CYS A CA 1
ATOM 802 C C . CYS A 1 100 ? 8.057 2.509 -32.793 1.00 98.06 100 CYS A C 1
ATOM 804 O O . CYS A 1 100 ? 7.389 3.485 -32.446 1.00 98.06 100 CYS A O 1
ATOM 806 N N . ILE A 1 101 ? 9.303 2.635 -33.267 1.00 96.19 101 ILE A N 1
ATOM 807 C CA . ILE A 1 101 ? 9.982 3.932 -33.410 1.00 96.19 101 ILE A CA 1
ATOM 808 C C . ILE A 1 101 ? 9.279 4.816 -34.443 1.00 96.19 101 ILE A C 1
ATOM 810 O O . ILE A 1 101 ? 9.083 6.008 -34.179 1.00 96.19 101 ILE A O 1
ATOM 814 N N . ARG A 1 102 ? 8.893 4.265 -35.603 1.00 97.38 102 ARG A N 1
ATOM 815 C CA . ARG A 1 102 ? 8.142 5.000 -36.640 1.00 97.38 102 ARG A CA 1
ATOM 816 C C . ARG A 1 102 ? 6.794 5.489 -36.114 1.00 97.38 102 ARG A C 1
ATOM 818 O O . ARG A 1 102 ? 6.429 6.643 -36.323 1.00 97.38 102 ARG A O 1
ATOM 825 N N . ALA A 1 103 ? 6.093 4.641 -35.368 1.00 96.38 103 ALA A N 1
ATOM 826 C CA . ALA A 1 103 ? 4.752 4.904 -34.859 1.00 96.38 103 ALA A CA 1
ATOM 827 C C . ALA A 1 103 ? 4.699 5.704 -33.541 1.00 96.38 103 ALA A C 1
ATOM 829 O O . ALA A 1 103 ? 3.608 5.972 -33.034 1.00 96.38 103 ALA A O 1
ATOM 830 N N . ARG A 1 104 ? 5.843 6.112 -32.971 1.00 95.50 104 ARG A N 1
ATOM 831 C CA . ARG A 1 104 ? 5.930 6.713 -31.623 1.00 95.50 104 ARG A CA 1
ATOM 832 C C . ARG A 1 104 ? 5.014 7.915 -31.385 1.00 95.50 104 ARG A C 1
ATOM 834 O O . ARG A 1 104 ? 4.534 8.099 -30.269 1.00 95.50 104 ARG A O 1
ATOM 841 N N . ALA A 1 105 ? 4.742 8.718 -32.417 1.00 93.31 105 ALA A N 1
ATOM 842 C CA . ALA A 1 105 ? 3.845 9.872 -32.317 1.00 93.31 105 ALA A CA 1
ATOM 843 C C . ALA A 1 105 ? 2.413 9.461 -31.921 1.00 93.31 105 ALA A C 1
ATOM 845 O O . ALA A 1 105 ? 1.733 10.191 -31.199 1.00 93.31 105 ALA A O 1
ATOM 846 N N . GLY A 1 106 ? 1.984 8.255 -32.308 1.00 94.38 106 GLY A N 1
ATOM 847 C CA . GLY A 1 106 ? 0.676 7.703 -31.966 1.00 94.38 106 GLY A CA 1
ATOM 848 C C . GLY A 1 106 ? 0.469 7.458 -30.469 1.00 94.38 106 GLY A C 1
ATOM 849 O O . GLY A 1 106 ? -0.676 7.425 -30.019 1.00 94.38 106 GLY A O 1
ATOM 850 N N . LEU A 1 107 ? 1.537 7.378 -29.660 1.00 94.62 107 LEU A N 1
ATOM 851 C CA . LEU A 1 107 ? 1.432 7.248 -28.198 1.00 94.62 107 LEU A CA 1
ATOM 852 C C . LEU A 1 107 ? 0.663 8.413 -27.556 1.00 94.62 107 LEU A C 1
ATOM 854 O O . LEU A 1 107 ? -0.017 8.207 -26.553 1.00 94.62 107 LEU A O 1
ATOM 858 N N . ALA A 1 108 ? 0.716 9.614 -28.145 1.00 91.81 108 ALA A N 1
ATOM 859 C CA . ALA A 1 108 ? -0.005 10.787 -27.647 1.00 91.81 108 ALA A CA 1
ATOM 860 C C . ALA A 1 108 ? -1.538 10.646 -27.739 1.00 91.81 108 ALA A C 1
ATOM 862 O O . ALA A 1 108 ? -2.259 11.347 -27.035 1.00 91.81 108 ALA A O 1
ATOM 863 N N . SER A 1 109 ? -2.038 9.731 -28.579 1.00 92.38 109 SER A N 1
ATOM 864 C CA . SER A 1 109 ? -3.474 9.449 -28.723 1.00 92.38 109 SER A CA 1
ATOM 865 C C . SER A 1 109 ? -4.026 8.494 -27.654 1.00 92.38 109 SER A C 1
ATOM 867 O O . SER A 1 109 ? -5.240 8.302 -27.551 1.00 92.38 109 SER A O 1
ATOM 869 N N . LEU A 1 110 ? -3.152 7.858 -26.865 1.00 94.75 110 LEU A N 1
ATOM 870 C CA . LEU A 1 110 ? -3.550 6.852 -25.886 1.00 94.75 110 LEU A CA 1
ATOM 871 C C . LEU A 1 110 ? -4.106 7.484 -24.612 1.00 94.75 110 LEU A C 1
ATOM 873 O O . LEU A 1 110 ? -3.634 8.514 -24.138 1.00 94.75 110 LEU A O 1
ATOM 877 N N . SER A 1 111 ? -5.080 6.807 -23.999 1.00 95.12 111 SER A N 1
ATOM 878 C CA . SER A 1 111 ? -5.557 7.210 -22.677 1.00 95.12 111 SER A CA 1
ATOM 879 C C . SER A 1 111 ? -4.491 6.936 -21.613 1.00 95.12 111 SER A C 1
ATOM 881 O O . 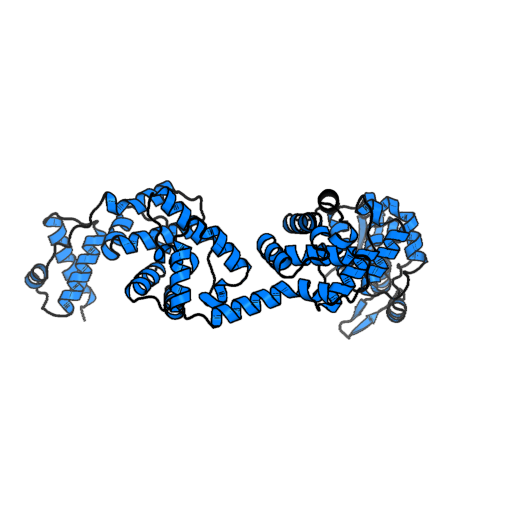SER A 1 111 ? -3.832 5.888 -21.620 1.00 95.12 111 SER A O 1
ATOM 883 N N . ALA A 1 112 ? -4.360 7.864 -20.667 1.00 95.69 112 ALA A N 1
ATOM 884 C CA . ALA A 1 112 ? -3.383 7.792 -19.587 1.00 95.69 112 ALA A CA 1
ATOM 885 C C . ALA A 1 112 ? -3.512 6.511 -18.744 1.00 95.69 112 ALA A C 1
ATOM 887 O O . ALA A 1 112 ? -2.507 5.940 -18.334 1.00 95.69 112 ALA A O 1
ATOM 888 N N . GLU A 1 113 ? -4.728 6.004 -18.528 1.00 95.19 113 GLU A N 1
ATOM 889 C CA . GLU A 1 113 ? -4.982 4.790 -17.743 1.00 95.19 113 GLU A CA 1
ATOM 890 C C . GLU A 1 113 ? -4.440 3.543 -18.438 1.00 95.19 113 GLU A C 1
ATOM 892 O O . GLU A 1 113 ? -3.898 2.651 -17.785 1.00 95.19 113 GLU A O 1
ATOM 897 N N . ARG A 1 114 ? -4.569 3.472 -19.769 1.00 95.81 114 ARG A N 1
ATOM 898 C CA . ARG A 1 114 ? -4.047 2.349 -20.557 1.00 95.81 114 ARG A CA 1
ATOM 899 C C . ARG A 1 114 ? -2.524 2.361 -20.554 1.00 95.81 114 ARG A C 1
ATOM 901 O O . ARG A 1 114 ? -1.914 1.321 -20.319 1.00 95.81 114 ARG A O 1
ATOM 908 N N . VAL A 1 115 ? -1.931 3.541 -20.738 1.00 97.69 115 VAL A N 1
ATOM 909 C CA . VAL A 1 115 ? -0.480 3.734 -20.629 1.00 97.69 115 VAL A CA 1
ATOM 910 C C . VAL A 1 115 ? 0.000 3.341 -19.231 1.00 97.69 115 VAL A C 1
ATOM 912 O O . VAL A 1 115 ? 0.918 2.533 -19.112 1.00 97.69 115 VAL A O 1
ATOM 915 N N . ARG A 1 116 ? -0.670 3.813 -18.170 1.00 97.69 116 ARG A N 1
ATOM 916 C CA . ARG A 1 116 ? -0.378 3.441 -16.777 1.00 97.69 116 ARG A CA 1
ATOM 917 C C . ARG A 1 116 ? -0.369 1.933 -16.583 1.00 97.69 116 ARG A C 1
ATOM 919 O O . ARG A 1 116 ? 0.584 1.412 -16.018 1.00 97.69 116 ARG A O 1
ATOM 926 N N . MET A 1 117 ? -1.407 1.229 -17.031 1.00 97.44 117 MET A N 1
ATOM 927 C CA . MET A 1 117 ? -1.497 -0.221 -16.842 1.00 97.44 117 MET A CA 1
ATOM 928 C C . MET A 1 117 ? -0.326 -0.973 -17.480 1.00 97.44 117 MET A C 1
ATOM 930 O O . MET A 1 117 ? 0.222 -1.871 -16.845 1.00 97.44 117 MET A O 1
ATOM 934 N N . GLU A 1 118 ? 0.064 -0.625 -18.708 1.00 98.19 118 GLU A N 1
ATOM 935 C CA . GLU A 1 118 ? 1.201 -1.278 -19.366 1.00 98.19 118 GLU A CA 1
ATOM 936 C C . GLU A 1 118 ? 2.530 -0.890 -18.703 1.00 98.19 118 GLU A C 1
ATOM 938 O O . GLU A 1 118 ? 3.349 -1.769 -18.440 1.00 98.19 118 GLU A O 1
ATOM 943 N N . MET A 1 119 ? 2.714 0.384 -18.335 1.00 98.12 119 MET A N 1
ATOM 944 C CA . MET A 1 119 ? 3.929 0.853 -17.661 1.00 98.12 119 MET A CA 1
ATOM 945 C C . MET A 1 119 ? 4.132 0.196 -16.293 1.00 98.12 119 MET A C 1
ATOM 947 O O . MET A 1 119 ? 5.227 -0.281 -16.012 1.00 98.12 119 MET A O 1
ATOM 951 N N . LEU A 1 120 ? 3.097 0.115 -15.450 1.00 98.19 120 LEU A N 1
ATOM 952 C CA . LEU A 1 120 ? 3.221 -0.513 -14.129 1.00 98.19 120 LEU A CA 1
ATOM 953 C C . LEU A 1 120 ? 3.525 -2.013 -14.235 1.00 98.19 120 LEU A C 1
ATOM 955 O O . LEU A 1 120 ? 4.341 -2.523 -13.471 1.00 98.19 120 LEU A O 1
ATOM 959 N N . LYS A 1 121 ? 2.931 -2.714 -15.211 1.00 98.50 121 LYS A N 1
ATOM 960 C CA . LYS A 1 121 ? 3.257 -4.124 -15.472 1.00 98.50 121 LYS A CA 1
ATOM 961 C C . LYS A 1 121 ? 4.673 -4.296 -16.019 1.00 98.50 121 LYS A C 1
ATOM 963 O O . LYS A 1 121 ? 5.345 -5.252 -15.651 1.00 98.50 121 LYS A O 1
ATOM 968 N N . LEU A 1 122 ? 5.128 -3.386 -16.881 1.00 98.44 122 LEU A N 1
ATOM 969 C CA . LEU A 1 122 ? 6.499 -3.381 -17.387 1.00 98.44 122 LEU A CA 1
ATOM 970 C C . LEU A 1 122 ? 7.503 -3.192 -16.244 1.00 98.44 122 LEU A C 1
ATOM 972 O O . LEU A 1 122 ? 8.497 -3.904 -16.208 1.00 98.44 122 LEU A O 1
ATOM 976 N N . MET A 1 123 ? 7.235 -2.296 -15.286 1.00 98.31 123 MET A N 1
ATOM 977 C CA . MET A 1 123 ? 8.153 -2.045 -14.165 1.00 98.31 123 MET A CA 1
ATOM 978 C C . MET A 1 123 ? 8.443 -3.296 -13.333 1.00 98.31 123 MET A C 1
ATOM 980 O O . MET A 1 123 ? 9.568 -3.461 -12.874 1.00 98.31 123 MET A O 1
ATOM 984 N N . VAL A 1 124 ? 7.475 -4.194 -13.157 1.00 97.81 124 VAL A N 1
ATOM 985 C CA . VAL A 1 124 ? 7.655 -5.420 -12.356 1.00 97.81 124 VAL A CA 1
ATOM 986 C C . VAL A 1 124 ? 8.126 -6.629 -13.169 1.00 97.81 124 VAL A C 1
ATOM 988 O O . VAL A 1 124 ? 8.416 -7.668 -12.583 1.00 97.81 124 VAL A O 1
ATOM 991 N N . ALA A 1 125 ? 8.234 -6.507 -14.494 1.00 97.56 125 ALA A N 1
ATOM 992 C CA . ALA A 1 125 ? 8.732 -7.579 -15.348 1.00 97.56 125 ALA A CA 1
ATOM 993 C C . ALA A 1 125 ? 10.227 -7.859 -15.100 1.00 97.56 125 ALA A C 1
ATOM 995 O O . ALA A 1 125 ? 10.993 -6.979 -14.696 1.00 97.56 125 ALA A O 1
ATOM 996 N N . GLU A 1 126 ? 10.658 -9.092 -15.360 1.00 94.38 126 GLU A N 1
ATOM 997 C CA . GLU A 1 126 ? 12.031 -9.533 -15.096 1.00 94.38 126 GLU A CA 1
ATOM 998 C C . GLU A 1 126 ? 13.066 -8.775 -15.944 1.00 94.38 126 GLU A C 1
ATOM 1000 O O . GLU A 1 126 ? 14.092 -8.324 -15.428 1.00 94.38 126 GLU A O 1
ATOM 1005 N N . GLY A 1 127 ? 12.759 -8.575 -17.226 1.00 95.75 127 GLY A N 1
ATOM 1006 C CA . GLY A 1 127 ? 13.556 -7.841 -18.207 1.00 95.75 127 GLY A CA 1
ATOM 1007 C C . GLY A 1 127 ? 13.250 -6.343 -18.278 1.00 95.75 127 GLY A C 1
ATOM 1008 O O . GLY A 1 127 ? 13.575 -5.712 -19.284 1.00 95.75 127 GLY A O 1
ATOM 1009 N N . ALA A 1 128 ? 12.628 -5.754 -17.245 1.00 97.44 128 ALA A N 1
ATOM 1010 C CA . ALA A 1 128 ? 12.220 -4.344 -17.243 1.00 97.44 128 ALA A CA 1
ATOM 1011 C C . ALA A 1 128 ? 13.371 -3.392 -17.602 1.00 97.44 128 ALA A C 1
ATOM 1013 O O . ALA A 1 128 ? 13.182 -2.486 -18.408 1.00 97.44 128 ALA A O 1
ATOM 1014 N N . ALA A 1 129 ? 14.569 -3.619 -17.051 1.00 95.25 129 ALA A N 1
ATOM 1015 C CA . ALA A 1 129 ? 15.739 -2.786 -17.330 1.00 95.25 129 ALA A CA 1
ATOM 1016 C C . ALA A 1 129 ? 16.099 -2.769 -18.826 1.00 95.25 129 ALA A C 1
ATOM 1018 O O . ALA A 1 129 ? 16.292 -1.698 -19.388 1.00 95.25 129 ALA A O 1
ATOM 1019 N N . VAL A 1 130 ? 16.145 -3.939 -19.472 1.00 94.75 130 VAL A N 1
ATOM 1020 C CA . VAL A 1 130 ? 16.505 -4.073 -20.895 1.00 94.75 130 VAL A CA 1
ATOM 1021 C C . VAL A 1 130 ? 15.448 -3.412 -21.775 1.00 94.75 130 VAL A C 1
ATOM 1023 O O . VAL A 1 130 ? 15.771 -2.579 -22.617 1.00 94.75 130 VAL A O 1
ATOM 1026 N N . ALA A 1 131 ? 14.173 -3.722 -21.536 1.00 97.19 131 ALA A N 1
ATOM 1027 C CA . ALA A 1 131 ? 13.079 -3.163 -22.319 1.00 97.19 131 ALA A CA 1
ATOM 1028 C C . ALA A 1 131 ? 12.985 -1.636 -22.184 1.00 97.19 131 ALA A C 1
ATOM 1030 O O . ALA A 1 131 ? 12.779 -0.944 -23.175 1.00 97.19 131 ALA A O 1
ATOM 1031 N N . VAL A 1 132 ? 13.170 -1.095 -20.977 1.00 97.25 132 VAL A N 1
ATOM 1032 C CA . VAL A 1 132 ? 13.140 0.354 -20.737 1.00 97.25 132 VAL A CA 1
ATOM 1033 C C . VAL A 1 132 ? 14.340 1.059 -21.367 1.00 97.25 132 VAL A C 1
ATOM 1035 O O . VAL A 1 132 ? 14.167 2.160 -21.882 1.00 97.25 132 VAL A O 1
ATOM 1038 N N . THR A 1 133 ? 15.525 0.440 -21.380 1.00 95.62 133 THR A N 1
ATOM 1039 C CA . THR A 1 133 ? 16.678 0.962 -22.132 1.00 95.62 133 THR A CA 1
ATOM 1040 C C . THR A 1 133 ? 16.361 1.045 -23.622 1.00 95.62 133 THR A C 1
ATOM 1042 O O . THR A 1 133 ? 16.450 2.131 -24.184 1.00 95.62 133 THR A O 1
ATOM 1045 N N . ALA A 1 134 ? 15.843 -0.027 -24.228 1.00 95.44 134 ALA A N 1
ATOM 1046 C CA . ALA A 1 134 ? 15.425 0.003 -25.631 1.00 95.44 134 ALA A CA 1
ATOM 1047 C C . ALA A 1 134 ? 14.330 1.060 -25.896 1.00 95.44 134 ALA A C 1
ATOM 1049 O O . ALA A 1 134 ? 14.356 1.765 -26.901 1.00 95.44 134 ALA A O 1
ATOM 1050 N N . MET A 1 135 ? 13.376 1.244 -24.976 1.00 97.62 135 MET A N 1
ATOM 1051 C CA . MET A 1 135 ? 12.381 2.319 -25.090 1.00 97.62 135 MET A CA 1
ATOM 1052 C C . MET A 1 135 ? 12.999 3.720 -24.999 1.00 97.62 135 MET A C 1
ATOM 1054 O O . MET A 1 135 ? 12.498 4.643 -25.645 1.00 97.62 135 MET A O 1
ATOM 1058 N N . ALA A 1 136 ? 14.033 3.904 -24.178 1.00 94.88 136 ALA A N 1
ATOM 1059 C CA . ALA A 1 136 ? 14.748 5.170 -24.064 1.00 94.88 136 ALA A CA 1
ATOM 1060 C C . ALA A 1 136 ? 15.506 5.480 -25.361 1.00 94.88 136 ALA A C 1
ATOM 1062 O O . ALA A 1 136 ? 15.327 6.568 -25.909 1.00 94.88 136 ALA A O 1
ATOM 1063 N N . ASP A 1 137 ? 16.248 4.504 -25.888 1.00 90.00 137 ASP A N 1
ATOM 1064 C CA . ASP A 1 137 ? 17.021 4.620 -27.130 1.00 90.00 137 ASP A CA 1
ATOM 1065 C C . ASP A 1 137 ? 16.113 4.879 -28.343 1.00 90.00 137 ASP A C 1
ATOM 1067 O O . ASP A 1 137 ? 16.437 5.673 -29.224 1.00 90.00 137 ASP A O 1
ATOM 1071 N N . GLY A 1 138 ? 14.918 4.279 -28.354 1.00 89.69 138 GLY A N 1
ATOM 1072 C CA . GLY A 1 138 ? 13.880 4.522 -29.359 1.00 89.69 138 GLY A CA 1
ATOM 1073 C C . GLY A 1 138 ? 13.085 5.824 -29.172 1.00 89.69 138 GLY A C 1
ATOM 1074 O O . GLY A 1 138 ? 12.160 6.094 -29.944 1.00 89.69 138 GLY A O 1
ATOM 1075 N N . GLY A 1 139 ? 13.383 6.627 -28.143 1.00 91.81 139 GLY A N 1
ATOM 1076 C CA . GLY A 1 139 ? 12.695 7.892 -27.861 1.00 91.81 139 GLY A CA 1
ATOM 1077 C C . GLY A 1 139 ? 11.229 7.740 -27.430 1.00 91.81 139 GLY A C 1
ATOM 1078 O O . GLY A 1 139 ? 10.437 8.672 -27.574 1.00 91.81 139 GLY A O 1
ATOM 1079 N N . LEU A 1 140 ? 10.844 6.573 -26.908 1.00 95.81 140 LEU A N 1
ATOM 1080 C CA . LEU A 1 140 ? 9.458 6.230 -26.569 1.00 95.81 140 LEU A CA 1
ATOM 1081 C C . LEU A 1 140 ? 9.041 6.706 -25.172 1.00 95.81 140 LEU A C 1
ATOM 1083 O O . LEU A 1 140 ? 7.855 6.902 -24.916 1.00 95.81 140 LEU A O 1
ATOM 1087 N N . LEU A 1 141 ? 9.997 6.918 -24.262 1.00 95.38 141 LEU A N 1
ATOM 1088 C CA . LEU A 1 141 ? 9.710 7.328 -22.880 1.00 95.38 141 LEU A CA 1
ATOM 1089 C C . LEU A 1 141 ? 9.381 8.820 -22.745 1.00 95.38 141 LEU A C 1
ATOM 1091 O O . LEU A 1 141 ? 8.594 9.199 -21.875 1.00 95.38 141 LEU A O 1
ATOM 1095 N N . LEU A 1 142 ? 9.943 9.670 -23.610 1.00 91.12 142 LEU A N 1
ATOM 1096 C CA . LEU A 1 142 ? 9.737 11.117 -23.544 1.00 91.12 142 LEU A CA 1
ATOM 1097 C C . LEU A 1 142 ? 8.256 11.510 -23.745 1.00 91.12 142 LEU A C 1
ATOM 1099 O O . LEU A 1 142 ? 7.746 12.264 -22.913 1.00 91.12 142 LEU A O 1
ATOM 1103 N N . PRO A 1 143 ? 7.512 10.977 -24.740 1.00 91.75 143 PRO A N 1
ATOM 1104 C CA . PRO A 1 143 ? 6.070 11.221 -24.861 1.00 91.75 143 PRO A CA 1
ATOM 1105 C C . PRO A 1 143 ? 5.257 10.794 -23.626 1.00 91.75 143 PRO A C 1
ATOM 1107 O O . PRO A 1 143 ? 4.279 11.458 -23.260 1.00 91.75 143 PRO A O 1
ATOM 1110 N N . ILE A 1 144 ? 5.683 9.713 -22.961 1.00 94.38 144 ILE A N 1
ATOM 1111 C CA . ILE A 1 144 ? 5.000 9.118 -21.805 1.00 94.38 144 ILE A CA 1
ATOM 1112 C C . ILE A 1 144 ? 5.203 9.985 -20.557 1.00 94.38 144 ILE A C 1
ATOM 1114 O O . ILE A 1 144 ? 4.232 10.421 -19.937 1.00 94.38 144 ILE A O 1
ATOM 1118 N N . PHE A 1 145 ? 6.454 10.281 -20.196 1.00 93.44 145 PHE A N 1
ATOM 1119 C CA . PHE A 1 145 ? 6.782 10.959 -18.936 1.00 93.44 145 PHE A CA 1
ATOM 1120 C C . PHE A 1 145 ? 6.908 12.481 -19.053 1.00 93.44 145 PHE A C 1
ATOM 1122 O O . PHE A 1 145 ? 6.791 13.185 -18.046 1.00 93.44 145 PHE A O 1
ATOM 1129 N N . GLY A 1 146 ? 7.151 13.007 -20.257 1.00 91.06 146 GLY A N 1
ATOM 1130 C CA . GLY A 1 146 ? 7.427 14.429 -20.473 1.00 91.06 146 GLY A CA 1
ATOM 1131 C C . GLY A 1 146 ? 8.677 14.915 -19.734 1.00 91.06 146 GLY A C 1
ATOM 1132 O O . GLY A 1 146 ? 8.695 16.044 -19.257 1.00 91.06 146 GLY A O 1
ATOM 1133 N N . GLY A 1 147 ? 9.677 14.047 -19.556 1.00 90.25 147 GLY A N 1
ATOM 1134 C CA . GLY A 1 147 ? 10.922 14.341 -18.848 1.00 90.25 147 GLY A CA 1
ATOM 1135 C C . GLY A 1 147 ? 11.983 13.265 -19.076 1.00 90.25 147 GLY A C 1
ATOM 1136 O O . GLY A 1 147 ? 11.754 12.305 -19.814 1.00 90.25 147 GLY A O 1
ATOM 1137 N N . VAL A 1 148 ? 13.143 13.444 -18.442 1.00 90.62 148 VAL A N 1
ATOM 1138 C CA . VAL A 1 148 ? 14.298 12.544 -18.577 1.00 90.62 148 VAL A CA 1
ATOM 1139 C C . VAL A 1 148 ? 14.007 11.191 -17.928 1.00 90.62 148 VAL A C 1
ATOM 1141 O O . VAL A 1 148 ? 13.487 11.128 -16.814 1.00 90.62 148 VAL A O 1
ATOM 1144 N N . ALA A 1 149 ? 14.375 10.115 -18.624 1.00 95.06 149 ALA A N 1
ATOM 1145 C CA . ALA A 1 149 ? 14.362 8.761 -18.092 1.00 95.06 149 ALA A CA 1
ATOM 1146 C C . ALA A 1 149 ? 15.766 8.356 -17.619 1.00 95.06 149 ALA A C 1
ATOM 1148 O O . ALA A 1 149 ? 16.758 8.548 -18.317 1.00 95.06 149 ALA A O 1
ATOM 1149 N N . TYR A 1 150 ? 15.839 7.761 -16.436 1.00 95.44 150 TYR A N 1
ATOM 1150 C CA . TYR A 1 150 ? 17.059 7.365 -15.747 1.00 95.44 150 TYR A CA 1
ATOM 1151 C C . TYR A 1 150 ? 17.202 5.836 -15.767 1.00 95.44 150 TYR A C 1
ATOM 1153 O O . TYR A 1 150 ? 16.958 5.146 -14.775 1.00 95.44 150 TYR A O 1
ATOM 1161 N N . THR A 1 151 ? 17.593 5.292 -16.919 1.00 95.31 151 THR A N 1
ATOM 1162 C CA . THR A 1 151 ? 17.696 3.837 -17.150 1.00 95.31 151 THR A CA 1
ATOM 1163 C C . THR A 1 151 ? 18.769 3.173 -16.278 1.00 95.31 151 THR A C 1
ATOM 1165 O O . THR A 1 151 ? 18.541 2.092 -15.735 1.00 95.31 151 THR A O 1
ATOM 1168 N N . GLY A 1 152 ? 19.902 3.849 -16.058 1.00 94.00 152 GLY A N 1
ATOM 1169 C CA . GLY A 1 152 ? 20.959 3.405 -15.141 1.00 94.00 152 GLY A CA 1
ATOM 1170 C C . GLY A 1 152 ? 20.459 3.229 -13.699 1.00 94.00 152 GLY A C 1
ATOM 1171 O O . GLY A 1 152 ? 20.525 2.118 -13.171 1.00 94.00 152 GLY A O 1
ATOM 1172 N N . PRO A 1 153 ? 19.885 4.273 -13.071 1.00 94.75 153 PRO A N 1
ATOM 1173 C CA . PRO A 1 153 ? 19.269 4.156 -11.750 1.00 94.75 153 PRO A CA 1
ATOM 1174 C C . PRO A 1 153 ? 18.177 3.086 -11.653 1.00 94.75 153 PRO A C 1
ATOM 1176 O O . PRO A 1 153 ? 18.127 2.367 -10.658 1.00 94.75 153 PRO A O 1
ATOM 1179 N N . LEU A 1 154 ? 17.338 2.902 -12.680 1.00 96.50 154 LEU A N 1
ATOM 1180 C CA . LEU A 1 154 ? 16.382 1.788 -12.696 1.00 96.50 154 LEU A CA 1
ATOM 1181 C C . LEU A 1 154 ? 17.089 0.422 -12.637 1.00 96.50 154 LEU A C 1
ATOM 1183 O O . LEU A 1 154 ? 16.672 -0.449 -11.874 1.00 96.50 154 LEU A O 1
ATOM 1187 N N . LYS A 1 155 ? 18.165 0.226 -13.408 1.00 95.06 155 LYS A N 1
ATOM 1188 C CA . LYS A 1 155 ? 18.949 -1.019 -13.380 1.00 95.06 155 LYS A CA 1
ATOM 1189 C C . LYS A 1 155 ? 19.520 -1.285 -11.985 1.00 95.06 155 LYS A C 1
ATOM 1191 O O . LYS A 1 155 ? 19.383 -2.398 -11.484 1.00 95.06 155 LYS A O 1
ATOM 1196 N N . VAL A 1 156 ? 20.095 -0.268 -11.338 1.00 94.12 156 VAL A N 1
ATOM 1197 C CA . VAL A 1 156 ? 20.633 -0.393 -9.971 1.00 94.12 156 VAL A CA 1
ATOM 1198 C C . VAL A 1 156 ? 19.524 -0.679 -8.957 1.00 94.12 156 VAL A C 1
ATOM 1200 O O . VAL A 1 156 ? 19.694 -1.554 -8.117 1.00 94.12 156 VAL A O 1
ATOM 1203 N N . MET A 1 157 ? 18.372 -0.011 -9.065 1.00 95.19 157 MET A N 1
ATOM 1204 C CA . MET A 1 157 ? 17.193 -0.269 -8.229 1.00 95.19 157 MET A CA 1
ATOM 1205 C C . MET A 1 157 ? 16.759 -1.740 -8.299 1.00 95.19 157 MET A C 1
ATOM 1207 O O . MET A 1 157 ? 16.553 -2.374 -7.268 1.00 95.19 157 MET A O 1
ATOM 1211 N N . ILE A 1 158 ? 16.663 -2.302 -9.508 1.00 95.62 158 ILE A N 1
ATOM 1212 C CA . ILE A 1 158 ? 16.284 -3.707 -9.714 1.00 95.62 158 ILE A CA 1
ATOM 1213 C C . ILE A 1 158 ? 17.322 -4.652 -9.094 1.00 95.62 158 ILE A C 1
ATOM 1215 O O . ILE A 1 158 ? 16.947 -5.626 -8.440 1.00 95.62 158 ILE A O 1
ATOM 1219 N N . SER A 1 159 ? 18.616 -4.372 -9.272 1.00 93.38 159 SER A N 1
ATOM 1220 C CA . SER A 1 159 ? 19.686 -5.157 -8.645 1.00 93.38 159 SER A CA 1
ATOM 1221 C C . SER A 1 159 ? 19.625 -5.090 -7.117 1.00 93.38 159 SER A C 1
ATOM 1223 O O . SER A 1 159 ? 19.701 -6.129 -6.468 1.00 93.38 159 SER A O 1
ATOM 1225 N N . ALA A 1 160 ? 19.412 -3.902 -6.545 1.00 92.62 160 ALA A N 1
ATOM 1226 C CA . ALA A 1 160 ? 19.283 -3.702 -5.105 1.00 92.62 160 ALA A CA 1
ATOM 1227 C C . ALA A 1 160 ? 18.098 -4.487 -4.517 1.00 92.62 160 ALA A C 1
ATOM 1229 O O . ALA A 1 160 ? 18.256 -5.171 -3.509 1.00 92.62 160 ALA A O 1
ATOM 1230 N N . GLU A 1 161 ? 16.928 -4.454 -5.165 1.00 94.38 161 GLU A N 1
ATOM 1231 C CA . GLU A 1 161 ? 15.770 -5.256 -4.744 1.00 94.38 161 GLU A CA 1
ATOM 1232 C C . GLU A 1 161 ? 16.079 -6.756 -4.755 1.00 94.38 161 GLU A C 1
ATOM 1234 O O . GLU A 1 161 ? 15.778 -7.446 -3.782 1.00 94.38 161 GLU A O 1
ATOM 1239 N N . ARG A 1 162 ? 16.730 -7.256 -5.816 1.00 93.12 162 ARG A N 1
ATOM 1240 C CA . ARG A 1 162 ? 17.131 -8.670 -5.915 1.00 93.12 162 ARG A CA 1
ATOM 1241 C C . ARG A 1 162 ? 18.107 -9.064 -4.811 1.00 93.12 162 ARG A C 1
ATOM 1243 O O . ARG A 1 162 ? 17.911 -10.095 -4.177 1.00 93.12 162 ARG A O 1
ATOM 1250 N N . MET A 1 163 ? 19.119 -8.239 -4.551 1.00 91.25 163 MET A N 1
ATOM 1251 C CA . MET A 1 163 ? 20.105 -8.481 -3.493 1.00 91.25 163 MET A CA 1
ATOM 1252 C C . MET A 1 163 ? 19.479 -8.513 -2.096 1.00 91.25 163 MET A C 1
ATOM 1254 O O . MET A 1 163 ? 19.928 -9.266 -1.238 1.00 91.25 163 MET A O 1
ATOM 1258 N N . LEU A 1 164 ? 18.450 -7.696 -1.865 1.00 91.44 164 LEU A N 1
ATOM 1259 C CA . LEU A 1 164 ? 17.713 -7.654 -0.602 1.00 91.44 164 LEU A CA 1
ATOM 1260 C C . LEU A 1 164 ? 16.624 -8.737 -0.499 1.00 91.44 164 LEU A C 1
ATOM 1262 O O . LEU A 1 164 ? 15.993 -8.858 0.549 1.00 91.44 164 LEU A O 1
ATOM 1266 N N . GLY A 1 165 ? 16.371 -9.502 -1.567 1.00 92.50 165 GLY A N 1
ATOM 1267 C CA . GLY A 1 165 ? 15.267 -10.462 -1.626 1.00 92.50 165 GLY A CA 1
ATOM 1268 C C . GLY A 1 165 ? 13.886 -9.800 -1.587 1.00 92.50 165 GLY A C 1
ATOM 1269 O O . GLY A 1 165 ? 12.921 -10.400 -1.118 1.00 92.50 165 GLY A O 1
ATOM 1270 N N . TRP A 1 166 ? 13.779 -8.543 -2.023 1.00 92.50 166 TRP A N 1
ATOM 1271 C CA . TRP A 1 166 ? 12.523 -7.800 -2.024 1.00 92.50 166 TRP A CA 1
ATOM 1272 C C . TRP A 1 166 ? 11.722 -8.057 -3.297 1.00 92.50 166 TRP A C 1
ATOM 1274 O O . TRP A 1 166 ? 12.265 -8.140 -4.400 1.00 92.50 166 TRP A O 1
ATOM 1284 N N . ASN A 1 167 ? 10.398 -8.112 -3.142 1.00 94.56 167 ASN A N 1
ATOM 1285 C CA . ASN A 1 167 ? 9.497 -8.199 -4.282 1.00 94.56 167 ASN A CA 1
ATOM 1286 C C . ASN A 1 167 ? 9.572 -6.916 -5.134 1.00 94.56 167 ASN A C 1
ATOM 1288 O O . ASN A 1 167 ? 9.645 -5.820 -4.567 1.00 94.56 167 ASN A O 1
ATOM 1292 N N . PRO A 1 168 ? 9.501 -7.036 -6.473 1.00 96.06 168 PRO A N 1
ATOM 1293 C CA . PRO A 1 168 ? 9.403 -5.893 -7.373 1.00 96.06 168 PRO A CA 1
ATOM 1294 C C . PRO A 1 168 ? 8.240 -4.964 -7.010 1.00 96.06 168 PRO A C 1
ATOM 1296 O O . PRO A 1 168 ? 7.091 -5.405 -6.967 1.00 96.06 168 PRO A O 1
ATOM 1299 N N . ASP A 1 169 ? 8.519 -3.671 -6.828 1.00 97.50 169 ASP A N 1
ATOM 1300 C CA . ASP A 1 169 ? 7.483 -2.647 -6.660 1.00 97.50 169 ASP A CA 1
ATOM 1301 C C . ASP A 1 169 ? 7.438 -1.695 -7.865 1.00 97.50 169 ASP A C 1
ATOM 1303 O O . ASP A 1 169 ? 8.438 -1.081 -8.253 1.00 97.50 169 ASP A O 1
ATOM 1307 N N . ALA A 1 170 ? 6.255 -1.562 -8.473 1.00 97.88 170 ALA A N 1
ATOM 1308 C CA . ALA A 1 170 ? 6.081 -0.783 -9.695 1.00 97.88 170 ALA A CA 1
ATOM 1309 C C . ALA A 1 170 ? 6.323 0.720 -9.484 1.00 97.88 170 ALA A C 1
ATOM 1311 O O . ALA A 1 170 ? 6.893 1.374 -10.358 1.00 97.88 170 ALA A O 1
ATOM 1312 N N . ILE A 1 171 ? 5.903 1.276 -8.343 1.00 98.12 171 ILE A N 1
ATOM 1313 C CA . ILE A 1 171 ? 6.012 2.712 -8.060 1.00 98.12 171 ILE A CA 1
ATOM 1314 C C . ILE A 1 171 ? 7.439 3.072 -7.665 1.00 98.12 171 ILE A C 1
ATOM 1316 O O . ILE A 1 171 ? 7.953 4.086 -8.135 1.00 98.12 171 ILE A O 1
ATOM 1320 N N . ARG A 1 172 ? 8.115 2.225 -6.887 1.00 98.06 172 ARG A N 1
ATOM 1321 C CA . ARG A 1 172 ? 9.531 2.399 -6.551 1.00 98.06 172 ARG A CA 1
ATOM 1322 C C . ARG A 1 172 ? 10.402 2.410 -7.803 1.00 98.06 172 ARG A C 1
ATOM 1324 O O . ARG A 1 172 ? 11.222 3.310 -7.987 1.00 98.06 172 ARG A O 1
ATOM 1331 N N . ARG A 1 173 ? 10.200 1.445 -8.703 1.00 98.25 173 ARG A N 1
ATOM 1332 C CA . ARG A 1 173 ? 10.927 1.380 -9.979 1.00 98.25 173 ARG A CA 1
ATOM 1333 C C . ARG A 1 173 ? 10.582 2.549 -10.900 1.00 98.25 173 ARG A C 1
ATOM 1335 O O . ARG A 1 173 ? 11.485 3.125 -11.501 1.00 98.25 173 ARG A O 1
ATOM 1342 N N . LEU A 1 174 ? 9.317 2.974 -10.943 1.00 98.25 174 LEU A N 1
ATOM 1343 C CA . LEU A 1 174 ? 8.918 4.192 -11.653 1.00 98.25 174 LEU A CA 1
ATOM 1344 C C . LEU A 1 174 ? 9.608 5.442 -11.077 1.00 98.25 174 LEU A C 1
ATOM 1346 O O . LEU A 1 174 ? 10.046 6.303 -11.836 1.00 98.25 174 LEU A O 1
ATOM 1350 N N . GLY A 1 175 ? 9.763 5.519 -9.753 1.00 97.81 175 GLY A N 1
ATOM 1351 C CA . GLY A 1 175 ? 10.527 6.566 -9.077 1.00 97.81 175 GLY A CA 1
ATOM 1352 C C . GLY A 1 175 ? 11.998 6.570 -9.488 1.00 97.81 175 GLY A C 1
ATOM 1353 O O . GLY A 1 175 ? 12.524 7.613 -9.867 1.00 97.81 175 GLY A O 1
ATOM 1354 N N . ALA A 1 176 ? 12.647 5.404 -9.507 1.00 97.38 176 ALA A N 1
ATOM 1355 C C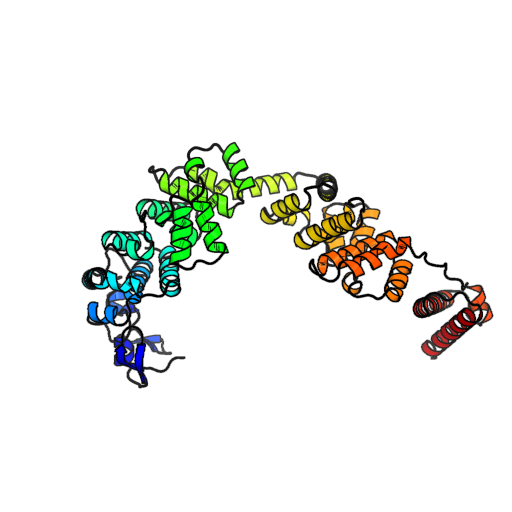A . ALA A 1 176 ? 14.018 5.276 -10.008 1.00 97.38 176 ALA A CA 1
ATOM 1356 C C . ALA A 1 176 ? 14.156 5.726 -11.466 1.00 97.38 176 ALA A C 1
ATOM 1358 O O . ALA A 1 176 ? 15.123 6.408 -11.803 1.00 97.38 176 ALA A O 1
ATOM 1359 N N . LEU A 1 177 ? 13.179 5.373 -12.306 1.00 98.06 177 LEU A N 1
ATOM 1360 C CA . LEU A 1 177 ? 13.190 5.663 -13.733 1.00 98.06 177 LEU A CA 1
ATOM 1361 C C . LEU A 1 177 ? 12.908 7.131 -14.058 1.00 98.06 177 LEU A C 1
ATOM 1363 O O . LEU A 1 177 ? 13.494 7.647 -15.000 1.00 98.06 177 LEU A O 1
ATOM 1367 N N . ALA A 1 178 ? 12.001 7.800 -13.350 1.00 97.62 178 ALA A N 1
ATOM 1368 C CA . ALA A 1 178 ? 11.437 9.064 -13.833 1.00 97.62 178 ALA A CA 1
ATOM 1369 C C . ALA A 1 178 ? 11.479 10.218 -12.824 1.00 97.62 178 ALA A C 1
ATOM 1371 O O . ALA A 1 178 ? 11.034 11.312 -13.162 1.00 97.62 178 ALA A O 1
ATOM 1372 N N . VAL A 1 179 ? 11.991 10.007 -11.605 1.00 96.94 179 VAL A N 1
ATOM 1373 C CA . VAL A 1 179 ? 11.930 11.010 -10.531 1.00 96.94 179 VAL A CA 1
ATOM 1374 C C . VAL A 1 179 ? 13.320 11.384 -10.037 1.00 96.94 179 VAL A C 1
ATOM 1376 O O . VAL A 1 179 ? 14.059 10.543 -9.523 1.00 96.94 179 VAL A O 1
ATOM 1379 N N . ALA A 1 180 ? 13.659 12.668 -10.155 1.00 93.75 180 ALA A N 1
ATOM 1380 C CA . ALA A 1 180 ? 14.780 13.286 -9.453 1.00 93.75 180 ALA A CA 1
ATOM 1381 C C . ALA A 1 180 ? 14.303 14.322 -8.422 1.00 93.75 180 ALA A C 1
ATOM 1383 O O . ALA A 1 180 ? 14.929 14.464 -7.372 1.00 93.75 180 ALA A O 1
ATOM 1384 N N . VAL A 1 181 ? 13.188 15.007 -8.688 1.00 95.31 181 VAL A N 1
ATOM 1385 C CA . VAL A 1 181 ? 12.583 16.004 -7.789 1.00 95.31 181 VAL A CA 1
ATOM 1386 C C . VAL A 1 181 ? 11.068 15.803 -7.650 1.00 95.31 181 VAL A C 1
ATOM 1388 O O . VAL A 1 181 ? 10.453 15.028 -8.383 1.00 95.31 181 VAL A O 1
ATOM 1391 N N . THR A 1 182 ? 10.437 16.492 -6.701 1.00 96.12 182 THR A N 1
ATOM 1392 C CA . THR A 1 182 ? 8.983 16.419 -6.450 1.00 96.12 182 THR A CA 1
ATOM 1393 C C . THR A 1 182 ? 8.139 16.848 -7.658 1.00 96.12 182 THR A C 1
ATOM 1395 O O . THR A 1 182 ? 7.055 16.320 -7.900 1.00 96.12 182 THR A O 1
ATOM 1398 N N . GLU A 1 183 ? 8.657 17.755 -8.479 1.00 96.81 183 GLU A N 1
ATOM 1399 C CA . GLU A 1 183 ? 8.042 18.241 -9.712 1.00 96.81 183 GLU A CA 1
ATOM 1400 C C . GLU A 1 183 ? 7.962 17.132 -10.768 1.00 96.81 183 GLU A C 1
ATOM 1402 O O . GLU A 1 183 ? 6.956 17.020 -11.474 1.00 96.81 183 GLU A O 1
ATOM 1407 N N . ASP A 1 184 ? 8.976 16.263 -10.832 1.00 97.31 184 ASP A N 1
ATOM 1408 C CA . ASP A 1 184 ? 8.946 15.075 -11.683 1.00 97.31 184 ASP A CA 1
ATOM 1409 C C . ASP A 1 184 ? 7.870 14.102 -11.223 1.00 97.31 184 ASP A C 1
ATOM 1411 O O . ASP A 1 184 ? 7.073 13.630 -12.035 1.00 97.31 184 ASP A O 1
ATOM 1415 N N . ALA A 1 185 ? 7.800 13.853 -9.913 1.00 97.25 185 ALA A N 1
ATOM 1416 C CA . ALA A 1 185 ? 6.788 12.981 -9.337 1.00 97.25 185 ALA A CA 1
ATOM 1417 C C . ALA A 1 185 ? 5.372 13.485 -9.650 1.00 97.25 185 ALA A C 1
ATOM 1419 O O . ALA A 1 185 ? 4.538 12.714 -10.125 1.00 97.25 185 ALA A O 1
ATOM 1420 N N . LYS A 1 186 ? 5.109 14.787 -9.477 1.00 97.56 186 LYS A N 1
ATOM 1421 C CA . LYS A 1 186 ? 3.814 15.402 -9.806 1.00 97.56 186 LYS A CA 1
ATOM 1422 C C . LYS A 1 186 ? 3.481 15.284 -11.296 1.00 97.56 186 LYS A C 1
ATOM 1424 O O . LYS A 1 186 ? 2.345 14.953 -11.650 1.00 97.56 186 LYS A O 1
ATOM 1429 N N . ARG A 1 187 ? 4.459 15.526 -12.174 1.00 97.81 187 ARG A N 1
ATOM 1430 C CA . ARG A 1 187 ? 4.292 15.410 -13.630 1.00 97.81 187 ARG A CA 1
ATOM 1431 C C . ARG A 1 187 ? 3.952 13.977 -14.035 1.00 97.81 187 ARG A C 1
ATOM 1433 O O . ARG A 1 187 ? 2.949 13.764 -14.712 1.00 97.81 187 ARG A O 1
ATOM 1440 N N . VAL A 1 188 ? 4.741 13.000 -13.589 1.00 97.88 188 VAL A N 1
ATOM 1441 C CA . VAL A 1 188 ? 4.533 11.575 -13.893 1.00 97.88 188 VAL A CA 1
ATOM 1442 C C . VAL A 1 188 ? 3.196 11.089 -13.331 1.00 97.88 188 VAL A C 1
ATOM 1444 O O . VAL A 1 188 ? 2.436 10.438 -14.048 1.00 97.88 188 VAL A O 1
ATOM 1447 N N . ALA A 1 189 ? 2.862 11.467 -12.094 1.00 97.75 189 ALA A N 1
ATOM 1448 C CA . ALA A 1 189 ? 1.591 11.114 -11.468 1.00 97.75 189 ALA A CA 1
ATOM 1449 C C . ALA A 1 189 ? 0.384 11.621 -12.266 1.00 97.75 189 ALA A C 1
ATOM 1451 O O . ALA A 1 189 ? -0.577 10.880 -12.471 1.00 97.75 189 ALA A O 1
ATOM 1452 N N . THR A 1 190 ? 0.465 12.852 -12.776 1.00 97.50 190 THR A N 1
ATOM 1453 C CA . THR A 1 190 ? -0.588 13.450 -13.604 1.00 97.50 190 THR A CA 1
ATOM 1454 C C . THR A 1 190 ? -0.702 12.741 -14.953 1.00 97.50 190 THR A C 1
ATOM 1456 O O . THR A 1 190 ? -1.796 12.333 -15.342 1.00 97.50 190 THR A O 1
ATOM 1459 N N . ARG A 1 191 ? 0.422 12.536 -15.656 1.00 96.50 191 ARG A N 1
ATOM 1460 C CA . ARG A 1 191 ? 0.433 11.925 -16.999 1.00 96.50 191 ARG A CA 1
ATOM 1461 C C . ARG A 1 191 ? -0.027 10.472 -17.004 1.00 96.50 191 ARG A C 1
ATOM 1463 O O . ARG A 1 191 ? -0.645 10.045 -17.971 1.00 96.50 191 ARG A O 1
ATOM 1470 N N . LEU A 1 192 ? 0.247 9.726 -15.936 1.00 97.19 192 LEU A N 1
ATOM 1471 C CA . LEU A 1 192 ? -0.201 8.341 -15.790 1.00 97.19 192 LEU A CA 1
ATOM 1472 C C . LEU A 1 192 ? -1.517 8.210 -15.014 1.00 97.19 192 LEU A C 1
ATOM 1474 O O . LEU A 1 192 ? -1.996 7.097 -14.848 1.00 97.19 192 LEU A O 1
ATOM 1478 N N . ARG A 1 193 ? -2.117 9.304 -14.524 1.00 97.06 193 ARG A N 1
ATOM 1479 C CA . ARG A 1 193 ? -3.290 9.267 -13.628 1.00 97.06 193 ARG A CA 1
ATOM 1480 C C . ARG A 1 193 ? -3.108 8.261 -12.483 1.00 97.06 193 ARG A C 1
ATOM 1482 O O . ARG A 1 193 ? -3.914 7.349 -12.292 1.00 97.06 193 ARG A O 1
ATOM 1489 N N . LEU A 1 194 ? -2.004 8.404 -11.752 1.00 96.88 194 LEU A N 1
ATOM 1490 C CA . LEU A 1 194 ? -1.737 7.588 -10.570 1.00 96.88 194 LEU A CA 1
ATOM 1491 C C . LEU A 1 194 ? -2.782 7.855 -9.478 1.00 96.88 194 LEU A C 1
ATOM 1493 O O . LEU A 1 194 ? -3.341 8.946 -9.368 1.00 96.88 194 LEU A O 1
ATOM 1497 N N . THR A 1 195 ? -3.032 6.852 -8.643 1.00 96.00 195 THR A N 1
ATOM 1498 C CA . THR A 1 195 ? -3.903 6.991 -7.471 1.00 96.00 195 THR A CA 1
ATOM 1499 C C . THR A 1 195 ? -3.289 7.940 -6.436 1.00 96.00 195 THR A C 1
ATOM 1501 O O . THR A 1 195 ? -2.092 8.237 -6.455 1.00 96.00 195 THR A O 1
ATOM 1504 N N . ASN A 1 196 ? -4.092 8.382 -5.465 1.00 92.38 196 ASN A N 1
ATOM 1505 C CA . ASN A 1 196 ? -3.609 9.242 -4.379 1.00 92.38 196 ASN A CA 1
ATOM 1506 C C . ASN A 1 196 ? -2.484 8.594 -3.555 1.00 92.38 196 ASN A C 1
ATOM 1508 O O . ASN A 1 196 ? -1.564 9.284 -3.115 1.00 92.38 196 ASN A O 1
ATOM 1512 N N . ALA A 1 197 ? -2.553 7.279 -3.337 1.00 92.19 197 ALA A N 1
ATOM 1513 C CA . ALA A 1 197 ? -1.531 6.545 -2.597 1.00 92.19 197 ALA A CA 1
ATOM 1514 C C . ALA A 1 197 ? -0.216 6.473 -3.390 1.00 92.19 197 ALA A C 1
ATOM 1516 O O . ALA A 1 197 ? 0.838 6.829 -2.864 1.00 92.19 197 ALA A O 1
ATOM 1517 N N . GLU A 1 198 ? -0.297 6.107 -4.672 1.00 96.19 198 GLU A N 1
ATOM 1518 C CA . GLU A 1 198 ? 0.849 6.042 -5.588 1.00 96.19 198 GLU A CA 1
ATOM 1519 C C . GLU A 1 198 ? 1.505 7.419 -5.769 1.00 96.19 198 GLU A C 1
ATOM 1521 O O . GLU A 1 198 ? 2.725 7.541 -5.700 1.00 96.19 198 GLU A O 1
ATOM 1526 N N . THR A 1 199 ? 0.701 8.477 -5.912 1.00 96.44 199 THR A N 1
ATOM 1527 C CA . THR A 1 199 ? 1.186 9.861 -6.029 1.00 96.44 199 THR A CA 1
ATOM 1528 C C . THR A 1 199 ? 1.983 10.279 -4.795 1.00 96.44 199 THR A C 1
ATOM 1530 O O . THR A 1 199 ? 3.075 10.824 -4.927 1.00 96.44 199 THR A O 1
ATOM 1533 N N . LYS A 1 200 ? 1.489 9.981 -3.584 1.00 93.69 200 LYS A N 1
ATOM 1534 C CA . LYS A 1 200 ? 2.205 10.285 -2.331 1.00 93.69 200 LYS A CA 1
ATOM 1535 C C . LYS A 1 200 ? 3.501 9.483 -2.187 1.00 93.69 200 LYS A C 1
ATOM 1537 O O . LYS A 1 200 ? 4.471 9.995 -1.629 1.00 93.69 200 LYS A O 1
ATOM 1542 N N . ALA A 1 201 ? 3.516 8.232 -2.644 1.00 94.25 201 ALA A N 1
ATOM 1543 C CA . ALA A 1 201 ? 4.722 7.409 -2.641 1.00 94.25 201 ALA A CA 1
ATOM 1544 C C . ALA A 1 201 ? 5.784 7.991 -3.589 1.00 94.25 201 ALA A C 1
ATOM 1546 O O . ALA A 1 201 ? 6.923 8.207 -3.178 1.00 94.25 201 ALA A O 1
ATOM 1547 N N . LEU A 1 202 ? 5.385 8.352 -4.810 1.00 96.94 202 LEU A N 1
ATOM 1548 C CA . LEU A 1 202 ? 6.277 8.927 -5.813 1.00 96.94 202 LEU A CA 1
ATOM 1549 C C . LEU A 1 202 ? 6.801 10.319 -5.406 1.00 96.94 202 LEU A C 1
ATOM 1551 O O . LEU A 1 202 ? 7.995 10.588 -5.517 1.00 96.94 202 LEU A O 1
ATOM 1555 N N . ASP A 1 203 ? 5.935 11.180 -4.862 1.00 96.62 203 ASP A N 1
ATOM 1556 C CA . ASP A 1 203 ? 6.308 12.499 -4.324 1.00 96.62 203 ASP A CA 1
ATOM 1557 C C . ASP A 1 203 ? 7.334 12.379 -3.190 1.00 96.62 203 ASP A C 1
ATOM 1559 O O . ASP A 1 203 ? 8.355 13.069 -3.164 1.00 96.62 203 ASP A O 1
ATOM 1563 N N . SER A 1 204 ? 7.123 11.407 -2.298 1.00 95.75 204 SER A N 1
ATOM 1564 C CA . SER A 1 204 ? 8.073 11.096 -1.238 1.00 95.75 204 SER A CA 1
ATOM 1565 C C . SER A 1 204 ? 9.461 10.778 -1.805 1.00 95.75 204 SER A C 1
ATOM 1567 O O . SER A 1 204 ? 10.453 11.288 -1.283 1.00 95.75 204 SER A O 1
ATOM 1569 N N . MET A 1 205 ? 9.550 9.995 -2.881 1.00 97.00 205 MET A N 1
ATOM 1570 C CA . MET A 1 205 ? 10.826 9.672 -3.525 1.00 97.00 205 MET A CA 1
ATOM 1571 C C . MET A 1 205 ? 11.531 10.908 -4.097 1.00 97.00 205 MET A C 1
ATOM 1573 O O . MET A 1 205 ? 12.745 11.019 -3.960 1.00 97.00 205 MET A O 1
ATOM 1577 N N . GLY A 1 206 ? 10.795 11.881 -4.638 1.00 94.62 206 GLY A N 1
ATOM 1578 C CA . GLY A 1 206 ? 11.366 13.140 -5.137 1.00 94.62 206 GLY A CA 1
ATOM 1579 C C . GLY A 1 206 ? 11.932 14.059 -4.046 1.00 94.62 206 GLY A C 1
ATOM 1580 O O . GLY A 1 206 ? 12.722 14.958 -4.330 1.00 94.62 206 GLY A O 1
ATOM 1581 N N . HIS A 1 207 ? 11.580 13.844 -2.776 1.00 92.81 207 HIS A N 1
ATOM 1582 C CA . HIS A 1 207 ? 11.912 14.779 -1.706 1.00 92.81 207 HIS A CA 1
ATOM 1583 C C . HIS A 1 207 ? 13.210 14.424 -0.954 1.00 92.81 207 HIS A C 1
ATOM 1585 O O . HIS A 1 207 ? 13.225 13.580 -0.048 1.00 92.81 207 HIS A O 1
ATOM 1591 N N . ARG A 1 208 ? 14.280 15.194 -1.204 1.00 88.44 208 ARG A N 1
ATOM 1592 C CA . ARG A 1 208 ? 15.564 15.166 -0.460 1.00 88.44 208 ARG A CA 1
ATOM 1593 C C . ARG A 1 208 ? 16.201 13.774 -0.345 1.00 88.44 208 ARG A C 1
ATOM 1595 O O . ARG A 1 208 ? 16.881 13.505 0.646 1.00 88.44 208 ARG A O 1
ATOM 1602 N N . TRP A 1 209 ? 15.989 12.897 -1.325 1.00 91.38 209 TRP A N 1
ATOM 1603 C CA . TRP A 1 209 ? 16.554 11.544 -1.334 1.00 91.38 209 TRP A CA 1
ATOM 1604 C C . TRP A 1 209 ? 18.091 11.566 -1.281 1.00 91.38 209 TRP A C 1
ATOM 1606 O O . TRP A 1 209 ? 18.681 10.756 -0.580 1.00 91.38 209 TRP A O 1
ATOM 1616 N N . TRP A 1 210 ? 18.750 12.553 -1.902 1.00 86.56 210 TRP A N 1
ATOM 1617 C CA . TRP A 1 210 ? 20.218 12.674 -1.916 1.00 86.56 210 TRP A CA 1
ATOM 1618 C C . TRP A 1 210 ? 20.827 12.838 -0.519 1.00 86.56 210 TRP A C 1
ATOM 1620 O O . TRP A 1 210 ? 21.976 12.478 -0.295 1.00 86.56 210 TRP A O 1
ATOM 1630 N N . ARG A 1 211 ? 20.047 13.328 0.455 1.00 87.25 211 ARG A N 1
ATOM 1631 C CA . ARG A 1 211 ? 20.482 13.435 1.856 1.00 87.25 211 ARG A CA 1
ATOM 1632 C C . ARG A 1 211 ? 20.534 12.091 2.579 1.00 87.25 211 ARG A C 1
ATOM 1634 O O . ARG A 1 211 ? 20.906 12.076 3.748 1.00 87.25 211 ARG A O 1
ATOM 1641 N N . LEU A 1 212 ? 20.083 11.013 1.937 1.00 87.75 212 LEU A N 1
ATOM 1642 C CA . LEU A 1 212 ? 20.189 9.663 2.472 1.00 87.75 212 LEU A CA 1
ATOM 1643 C C . LEU A 1 212 ? 21.506 8.982 2.075 1.00 87.75 212 LEU A C 1
ATOM 1645 O O . LEU A 1 212 ? 21.824 7.938 2.636 1.00 87.75 212 LEU A O 1
ATOM 1649 N N . GLY A 1 213 ? 22.283 9.576 1.164 1.00 83.25 213 GLY A N 1
ATOM 1650 C CA . GLY A 1 213 ? 23.633 9.113 0.862 1.00 83.25 213 GLY A CA 1
ATOM 1651 C C . GLY A 1 213 ? 24.613 9.399 1.993 1.00 83.25 213 GLY A C 1
ATOM 1652 O O . GLY A 1 213 ? 24.595 10.487 2.566 1.00 83.25 213 GLY A O 1
ATOM 1653 N N . GLY A 1 214 ? 25.454 8.409 2.308 1.00 79.06 214 GLY A N 1
ATOM 1654 C CA . GLY A 1 214 ? 26.548 8.539 3.276 1.00 79.06 214 GLY A CA 1
ATOM 1655 C C . GLY A 1 214 ? 26.104 8.803 4.719 1.00 79.06 214 GLY A C 1
ATOM 1656 O O . GLY A 1 214 ? 26.857 9.394 5.489 1.00 79.06 214 GLY A O 1
ATOM 1657 N N . MET A 1 215 ? 24.875 8.428 5.089 1.00 86.44 215 MET A N 1
ATOM 1658 C CA . MET A 1 215 ? 24.380 8.602 6.457 1.00 86.44 215 MET A CA 1
ATOM 1659 C C . MET A 1 215 ? 24.910 7.516 7.394 1.00 86.44 215 MET A C 1
ATOM 1661 O O . MET A 1 215 ? 24.938 6.342 7.043 1.00 86.44 215 MET A O 1
ATOM 1665 N N . ASP A 1 216 ? 25.198 7.883 8.640 1.00 86.25 216 ASP A N 1
ATOM 1666 C CA . ASP A 1 216 ? 25.398 6.912 9.714 1.00 86.25 216 ASP A CA 1
ATOM 1667 C C . ASP A 1 216 ? 24.073 6.260 10.169 1.00 86.25 216 ASP A C 1
ATOM 1669 O O . ASP A 1 216 ? 22.966 6.752 9.908 1.00 86.25 216 ASP A O 1
ATOM 1673 N N . GLU A 1 217 ? 24.169 5.144 10.902 1.00 86.38 217 GLU A N 1
ATOM 1674 C CA . GLU A 1 217 ? 22.989 4.421 11.395 1.00 86.38 217 GLU A CA 1
ATOM 1675 C C . GLU A 1 217 ? 22.119 5.300 12.319 1.00 86.38 217 GLU A C 1
ATOM 1677 O O . GLU A 1 217 ? 20.888 5.222 12.287 1.00 86.38 217 GLU A O 1
ATOM 1682 N N . ALA A 1 218 ? 22.726 6.182 13.122 1.00 82.44 218 ALA A N 1
ATOM 1683 C CA . ALA A 1 218 ? 21.995 7.080 14.018 1.00 82.44 218 ALA A CA 1
ATOM 1684 C C . ALA A 1 218 ? 21.095 8.058 13.244 1.00 82.44 218 ALA A C 1
ATOM 1686 O O . ALA A 1 218 ? 19.930 8.281 13.598 1.00 82.44 218 ALA A O 1
ATOM 1687 N N . THR A 1 219 ? 21.601 8.629 12.153 1.00 85.69 219 THR A N 1
ATOM 1688 C CA . THR A 1 219 ? 20.819 9.491 11.266 1.00 85.69 219 THR A CA 1
ATOM 1689 C C . THR A 1 219 ? 19.773 8.691 10.510 1.00 85.69 219 THR A C 1
ATOM 1691 O O . THR A 1 219 ? 18.621 9.131 10.447 1.00 85.69 219 THR A O 1
ATOM 1694 N N . ALA A 1 220 ? 20.113 7.495 10.036 1.00 88.62 220 ALA A N 1
ATOM 1695 C CA . ALA A 1 220 ? 19.172 6.595 9.384 1.00 88.62 220 ALA A CA 1
ATOM 1696 C C . ALA A 1 220 ? 17.972 6.240 10.282 1.00 88.62 220 ALA A C 1
ATOM 1698 O O . ALA A 1 220 ? 16.831 6.379 9.844 1.00 88.62 220 ALA A O 1
ATOM 1699 N N . ARG A 1 221 ? 18.183 5.929 11.571 1.00 84.06 221 ARG A N 1
ATOM 1700 C CA . ARG A 1 221 ? 17.092 5.686 12.541 1.00 84.06 221 ARG A CA 1
ATOM 1701 C C . ARG A 1 221 ? 16.166 6.894 12.696 1.00 84.06 221 ARG A C 1
ATOM 1703 O O . ARG A 1 221 ? 14.945 6.749 12.685 1.00 84.06 221 ARG A O 1
ATOM 1710 N N . ARG A 1 222 ? 16.725 8.109 12.782 1.00 81.31 222 ARG A N 1
ATOM 1711 C CA . ARG A 1 222 ? 15.928 9.352 12.844 1.00 81.31 222 ARG A CA 1
ATOM 1712 C C . ARG A 1 222 ? 15.111 9.572 11.569 1.00 81.31 222 ARG A C 1
ATOM 1714 O O . ARG A 1 222 ? 13.994 10.086 11.640 1.00 81.31 222 ARG A O 1
ATOM 1721 N N . ARG A 1 223 ? 15.655 9.212 10.402 1.00 84.56 223 ARG A N 1
ATOM 1722 C CA . ARG A 1 223 ? 14.939 9.286 9.118 1.00 84.56 223 ARG A CA 1
ATOM 1723 C C . ARG A 1 223 ? 13.825 8.255 9.043 1.00 84.56 223 ARG A C 1
ATOM 1725 O O . ARG A 1 223 ? 12.710 8.636 8.704 1.00 84.56 223 ARG A O 1
ATOM 1732 N N . LEU A 1 224 ? 14.111 7.013 9.414 1.00 86.25 224 LEU A N 1
ATOM 1733 C CA . LEU A 1 224 ? 13.143 5.927 9.470 1.00 86.25 224 LEU A CA 1
ATOM 1734 C C . LEU A 1 224 ? 11.957 6.283 10.375 1.00 86.25 224 LEU A C 1
ATOM 1736 O O . LEU A 1 224 ? 10.816 6.203 9.932 1.00 86.25 224 LEU A O 1
ATOM 1740 N N . TYR A 1 225 ? 12.219 6.801 11.579 1.00 75.19 225 TYR A N 1
ATOM 1741 C CA . TYR A 1 225 ? 11.173 7.274 12.492 1.00 75.19 225 TYR A CA 1
ATOM 1742 C C . TYR A 1 225 ? 10.265 8.348 11.868 1.00 75.19 225 TYR A C 1
ATOM 1744 O O . TYR A 1 225 ? 9.047 8.275 11.978 1.00 75.19 225 TYR A O 1
ATOM 1752 N N . ARG A 1 226 ? 10.842 9.356 11.195 1.00 76.62 226 ARG A N 1
ATOM 1753 C CA . ARG A 1 226 ? 10.068 10.479 10.628 1.00 76.62 226 ARG A CA 1
ATOM 1754 C C . ARG A 1 226 ? 9.315 10.122 9.349 1.00 76.62 226 ARG A C 1
ATOM 1756 O O . ARG A 1 226 ? 8.293 10.736 9.060 1.00 76.62 226 ARG A O 1
ATOM 1763 N N . LEU A 1 227 ? 9.866 9.222 8.538 1.00 81.12 227 LEU A N 1
ATOM 1764 C CA . LEU A 1 227 ? 9.314 8.877 7.228 1.00 81.12 227 LEU A CA 1
ATOM 1765 C C . LEU A 1 227 ? 8.344 7.695 7.293 1.00 81.12 227 LEU A C 1
ATOM 1767 O O . LEU A 1 227 ? 7.468 7.597 6.432 1.00 81.12 227 LEU A O 1
ATOM 1771 N N . GLY A 1 228 ? 8.499 6.820 8.285 1.00 84.50 228 GLY A N 1
ATOM 1772 C CA . GLY A 1 228 ? 7.923 5.482 8.260 1.00 84.50 228 GLY A CA 1
ATOM 1773 C C . GLY A 1 228 ? 8.707 4.544 7.336 1.00 84.50 228 GLY A C 1
ATOM 1774 O O . GLY A 1 228 ? 9.486 4.977 6.484 1.00 84.50 228 GLY A O 1
ATOM 1775 N N . GLU A 1 229 ? 8.488 3.243 7.511 1.00 87.19 229 GLU A N 1
ATOM 1776 C CA . GLU A 1 229 ? 9.260 2.165 6.881 1.00 87.19 229 GLU A CA 1
ATOM 1777 C C . GLU A 1 229 ? 9.258 2.229 5.350 1.00 87.19 229 GLU A C 1
ATOM 1779 O O . GLU A 1 229 ? 10.320 2.346 4.739 1.00 87.19 229 GLU A O 1
ATOM 1784 N N . ASN A 1 230 ? 8.076 2.244 4.727 1.00 88.44 230 ASN A N 1
ATOM 1785 C CA . ASN A 1 230 ? 7.960 2.200 3.265 1.00 88.44 230 ASN A CA 1
ATOM 1786 C C . ASN A 1 230 ? 8.634 3.409 2.599 1.00 88.44 230 ASN A C 1
ATOM 1788 O O . ASN A 1 230 ? 9.487 3.258 1.729 1.00 88.44 230 ASN A O 1
ATOM 1792 N N . ARG A 1 231 ? 8.336 4.624 3.077 1.00 90.81 231 ARG A N 1
ATOM 1793 C CA . ARG A 1 231 ? 8.913 5.855 2.512 1.00 90.81 231 ARG A CA 1
ATOM 1794 C C . ARG A 1 231 ? 10.414 5.962 2.751 1.00 90.81 231 ARG A C 1
ATOM 1796 O O . ARG A 1 231 ? 11.108 6.551 1.926 1.00 90.81 231 ARG A O 1
ATOM 1803 N N . TYR A 1 232 ? 10.905 5.452 3.880 1.00 93.12 232 TYR A N 1
ATOM 1804 C CA . TYR A 1 232 ? 12.336 5.382 4.148 1.00 93.12 232 TYR A CA 1
ATOM 1805 C C . TYR A 1 232 ? 13.028 4.458 3.145 1.00 93.12 232 TYR A C 1
ATOM 1807 O O . TYR A 1 232 ? 13.981 4.894 2.501 1.00 93.12 232 TYR A O 1
ATOM 1815 N N . ARG A 1 233 ? 12.513 3.234 2.960 1.00 93.25 233 ARG A N 1
ATOM 1816 C CA . ARG A 1 233 ? 13.066 2.256 2.014 1.00 93.25 233 ARG A CA 1
ATOM 1817 C C . ARG A 1 233 ? 13.110 2.805 0.595 1.00 93.25 233 ARG A C 1
ATOM 1819 O O . ARG A 1 233 ? 14.172 2.808 -0.015 1.00 93.25 233 ARG A O 1
ATOM 1826 N N . ASP A 1 234 ? 11.997 3.339 0.099 1.00 94.81 234 ASP A N 1
ATOM 1827 C CA . ASP A 1 234 ? 11.920 3.817 -1.284 1.00 94.81 234 ASP A CA 1
ATOM 1828 C C . ASP A 1 234 ? 12.901 4.973 -1.545 1.00 94.81 234 ASP A C 1
ATOM 1830 O O . ASP A 1 234 ? 13.611 4.978 -2.551 1.00 94.81 234 ASP A O 1
ATOM 1834 N N . ARG A 1 235 ? 13.011 5.934 -0.613 1.00 95.12 235 ARG A N 1
ATOM 1835 C CA . ARG A 1 235 ? 13.984 7.036 -0.728 1.00 95.12 235 ARG A CA 1
ATOM 1836 C C . ARG A 1 235 ? 15.426 6.552 -0.615 1.00 95.12 235 ARG A C 1
ATOM 1838 O O . ARG A 1 235 ? 16.288 7.088 -1.307 1.00 95.12 235 ARG A O 1
ATOM 1845 N N . LEU A 1 236 ? 15.697 5.590 0.267 1.00 94.56 236 LEU A N 1
ATOM 1846 C CA . LEU A 1 236 ? 17.038 5.048 0.460 1.00 94.56 236 LEU A CA 1
ATOM 1847 C C . LEU A 1 236 ? 17.497 4.289 -0.785 1.00 94.56 236 LEU A C 1
ATOM 1849 O O . LEU A 1 236 ? 18.600 4.533 -1.262 1.00 94.56 236 LEU A O 1
ATOM 1853 N N . LEU A 1 237 ? 16.646 3.428 -1.348 1.00 94.31 237 LEU A N 1
ATOM 1854 C CA . LEU A 1 237 ? 16.970 2.706 -2.575 1.00 94.31 237 LEU A CA 1
ATOM 1855 C C . LEU A 1 237 ? 17.104 3.656 -3.770 1.00 94.31 237 LEU A C 1
ATOM 1857 O O . LEU A 1 237 ? 17.948 3.420 -4.627 1.00 94.31 237 LEU A O 1
ATOM 1861 N N . LEU A 1 238 ? 16.340 4.756 -3.827 1.00 95.38 238 LEU A N 1
ATOM 1862 C CA . LEU A 1 238 ? 16.565 5.784 -4.847 1.00 95.38 238 LEU A CA 1
ATOM 1863 C C . LEU A 1 238 ? 17.935 6.456 -4.676 1.00 95.38 238 LEU A C 1
ATOM 1865 O O . LEU A 1 238 ? 18.637 6.665 -5.662 1.00 95.38 238 LEU A O 1
ATOM 1869 N N . ALA A 1 239 ? 18.335 6.770 -3.442 1.00 94.31 239 ALA A N 1
ATOM 1870 C CA . ALA A 1 239 ? 19.655 7.328 -3.164 1.00 94.31 239 ALA A CA 1
ATOM 1871 C C . ALA A 1 239 ? 20.780 6.359 -3.541 1.00 94.31 239 ALA A C 1
ATOM 1873 O O . ALA A 1 239 ? 21.729 6.771 -4.202 1.00 94.31 239 ALA A O 1
ATOM 1874 N N . TRP A 1 240 ? 20.629 5.076 -3.208 1.00 92.94 240 TRP A N 1
ATOM 1875 C CA . TRP A 1 240 ? 21.538 4.015 -3.634 1.00 92.94 240 TRP A CA 1
ATOM 1876 C C . TRP A 1 240 ? 21.619 3.944 -5.164 1.00 92.94 240 TRP A C 1
ATOM 1878 O O . TRP A 1 240 ? 22.707 4.038 -5.728 1.00 92.94 240 TRP A O 1
ATOM 1888 N N . ALA A 1 241 ? 20.475 3.901 -5.849 1.00 93.00 241 ALA A N 1
ATOM 1889 C CA . ALA A 1 241 ? 20.397 3.857 -7.308 1.00 93.00 241 ALA A CA 1
ATOM 1890 C C . ALA A 1 241 ? 21.076 5.044 -8.011 1.00 93.00 241 ALA A C 1
ATOM 1892 O O . ALA A 1 241 ? 21.494 4.935 -9.162 1.00 93.00 241 ALA A O 1
ATOM 1893 N N . ARG A 1 242 ? 21.184 6.186 -7.328 1.00 91.62 242 ARG A N 1
ATOM 1894 C CA . ARG A 1 242 ? 21.765 7.430 -7.847 1.00 91.62 242 ARG A CA 1
ATOM 1895 C C . ARG A 1 242 ? 23.206 7.673 -7.402 1.00 91.62 242 ARG A C 1
ATOM 1897 O O . ARG A 1 242 ? 23.819 8.610 -7.900 1.00 91.62 242 ARG A O 1
ATOM 1904 N N . ALA A 1 243 ? 23.747 6.858 -6.498 1.00 86.50 243 ALA A N 1
ATOM 1905 C CA . ALA A 1 243 ? 25.073 7.061 -5.919 1.00 86.50 243 ALA A CA 1
ATOM 1906 C C . ALA A 1 243 ? 26.234 6.798 -6.898 1.00 86.50 243 ALA A C 1
ATOM 1908 O O . ALA A 1 243 ? 27.369 7.139 -6.584 1.00 86.50 243 ALA A O 1
ATOM 1909 N N . GLY A 1 244 ? 25.967 6.211 -8.072 1.00 67.62 244 GLY A N 1
ATOM 1910 C CA . GLY A 1 244 ? 26.951 6.075 -9.154 1.00 67.62 244 GLY A CA 1
ATOM 1911 C C . GLY A 1 244 ? 28.143 5.153 -8.857 1.00 67.62 244 GLY A C 1
ATOM 1912 O O . GLY A 1 244 ? 29.139 5.235 -9.566 1.00 67.62 244 GLY A O 1
ATOM 1913 N N . GLY A 1 245 ? 28.055 4.297 -7.831 1.00 61.25 245 GLY A N 1
ATOM 1914 C CA . GLY A 1 245 ? 29.111 3.367 -7.408 1.00 61.25 245 GLY A CA 1
ATOM 1915 C C . GLY A 1 245 ? 28.679 1.898 -7.430 1.00 61.25 245 GLY A C 1
ATOM 1916 O O . GLY A 1 245 ? 27.544 1.590 -7.797 1.00 61.25 245 GLY A O 1
ATOM 1917 N N . ASP A 1 246 ? 29.603 1.014 -7.037 1.00 55.84 246 ASP A N 1
ATOM 1918 C CA . ASP A 1 246 ? 29.447 -0.443 -7.084 1.00 55.84 246 ASP A CA 1
ATOM 1919 C C . ASP A 1 246 ? 28.108 -0.893 -6.477 1.00 55.84 246 ASP A C 1
ATOM 1921 O O . ASP A 1 246 ? 27.713 -0.476 -5.380 1.00 55.84 246 ASP A O 1
ATOM 1925 N N . THR A 1 247 ? 27.388 -1.734 -7.220 1.00 57.88 247 THR A N 1
ATOM 1926 C CA . THR A 1 247 ? 26.068 -2.241 -6.830 1.00 57.88 247 THR A CA 1
ATOM 1927 C C . THR A 1 247 ? 26.119 -3.045 -5.536 1.00 57.88 247 THR A C 1
ATOM 1929 O O . THR A 1 247 ? 25.072 -3.275 -4.946 1.00 57.88 247 THR A O 1
ATOM 1932 N N . ASP A 1 248 ? 27.311 -3.422 -5.064 1.00 62.00 248 ASP A N 1
ATOM 1933 C CA . ASP A 1 248 ? 27.513 -4.268 -3.894 1.00 62.00 248 ASP A CA 1
ATOM 1934 C C . ASP A 1 248 ? 28.078 -3.550 -2.654 1.00 62.00 248 ASP A C 1
ATOM 1936 O O . ASP A 1 248 ? 29.002 -4.012 -1.987 1.00 62.00 248 ASP A O 1
ATOM 1940 N N . SER A 1 249 ? 27.509 -2.402 -2.285 1.00 74.62 249 SER A N 1
ATOM 1941 C CA . SER A 1 249 ? 27.917 -1.724 -1.049 1.00 74.62 249 SER A CA 1
ATOM 1942 C C . SER A 1 249 ? 27.170 -2.279 0.172 1.00 74.62 249 SER A C 1
ATOM 1944 O O . SER A 1 249 ? 25.957 -2.111 0.338 1.00 74.62 249 SER A O 1
ATOM 1946 N N . ALA A 1 250 ? 27.923 -2.942 1.058 1.00 83.88 250 ALA A N 1
ATOM 1947 C CA . ALA A 1 250 ? 27.443 -3.451 2.346 1.00 83.88 250 ALA A CA 1
ATOM 1948 C C . ALA A 1 250 ? 26.762 -2.356 3.186 1.00 83.88 250 ALA A C 1
ATOM 1950 O O . ALA A 1 250 ? 25.754 -2.610 3.841 1.00 83.88 250 ALA A O 1
ATOM 1951 N N . HIS A 1 251 ? 27.249 -1.116 3.086 1.00 87.50 251 HIS A N 1
ATOM 1952 C CA . HIS A 1 251 ? 26.669 0.035 3.768 1.00 87.50 251 HIS A CA 1
ATOM 1953 C C . HIS A 1 251 ? 25.205 0.281 3.369 1.00 87.50 251 HIS A C 1
ATOM 1955 O O . HIS A 1 251 ? 24.341 0.434 4.234 1.00 87.50 251 HIS A O 1
ATOM 1961 N N . TRP A 1 252 ? 24.890 0.268 2.068 1.00 90.00 252 TRP A N 1
ATOM 1962 C CA . TRP A 1 252 ? 23.508 0.443 1.612 1.00 90.00 252 TRP A CA 1
ATOM 1963 C C . TRP A 1 252 ? 22.607 -0.701 2.067 1.00 90.00 252 TRP A C 1
ATOM 1965 O O . TRP A 1 252 ? 21.478 -0.454 2.496 1.00 90.00 252 TRP A O 1
ATOM 1975 N N . ARG A 1 253 ? 23.120 -1.938 2.031 1.00 89.69 253 ARG A N 1
ATOM 1976 C CA . ARG A 1 253 ? 22.398 -3.126 2.508 1.00 89.69 253 ARG A CA 1
ATOM 1977 C C . ARG A 1 253 ? 22.050 -3.013 3.992 1.00 89.69 253 ARG A C 1
ATOM 1979 O O . ARG A 1 253 ? 20.900 -3.227 4.366 1.00 89.69 253 ARG A O 1
ATOM 1986 N N . GLU A 1 254 ? 23.001 -2.611 4.830 1.00 89.50 254 GLU A N 1
ATOM 1987 C CA . GLU A 1 254 ? 22.769 -2.428 6.266 1.00 89.50 254 GLU A CA 1
ATOM 1988 C C . GLU A 1 254 ? 21.723 -1.353 6.568 1.00 89.50 254 GLU A C 1
ATOM 1990 O O . GLU A 1 254 ? 20.848 -1.562 7.412 1.00 89.50 254 GLU A O 1
ATOM 1995 N N . LEU A 1 255 ? 21.782 -0.215 5.869 1.00 91.50 255 LEU A N 1
ATOM 1996 C CA . LEU A 1 255 ? 20.804 0.856 6.041 1.00 91.50 255 LEU A CA 1
ATOM 1997 C C . LEU A 1 255 ? 19.415 0.465 5.526 1.00 91.50 255 LEU A C 1
ATOM 1999 O O . LEU A 1 255 ? 18.415 0.899 6.106 1.00 91.50 255 LEU A O 1
ATOM 2003 N N . ALA A 1 256 ? 19.336 -0.337 4.461 1.00 91.00 256 ALA A N 1
ATOM 2004 C CA . ALA A 1 256 ? 18.076 -0.810 3.894 1.00 91.00 256 ALA A CA 1
ATOM 2005 C C . ALA A 1 256 ? 17.384 -1.833 4.797 1.00 91.00 256 ALA A C 1
ATOM 2007 O O . ALA A 1 256 ? 16.161 -1.780 4.921 1.00 91.00 256 ALA A O 1
ATOM 2008 N N . LEU A 1 257 ? 18.170 -2.683 5.469 1.00 89.62 257 LEU A N 1
ATOM 2009 C CA . LEU A 1 257 ? 17.704 -3.691 6.428 1.00 89.62 257 LEU A CA 1
ATOM 2010 C C . LEU A 1 257 ? 17.543 -3.156 7.866 1.00 89.62 257 LEU A C 1
ATOM 2012 O O . LEU A 1 257 ? 17.283 -3.897 8.824 1.00 89.62 257 LEU A O 1
ATOM 2016 N N . LEU A 1 258 ? 17.745 -1.849 8.053 1.00 88.44 258 LEU A N 1
ATOM 2017 C CA . LEU A 1 258 ? 17.589 -1.192 9.343 1.00 88.44 258 LEU A CA 1
ATOM 2018 C C . LEU A 1 258 ? 16.172 -1.335 9.922 1.00 88.44 258 LEU A C 1
ATOM 2020 O O . LEU A 1 258 ? 16.093 -1.551 11.129 1.00 88.44 258 LEU A O 1
ATOM 2024 N N . PRO A 1 259 ? 15.066 -1.235 9.155 1.00 85.62 259 PRO A N 1
ATOM 2025 C CA . PRO A 1 259 ? 13.727 -1.430 9.705 1.00 85.62 259 PRO A CA 1
ATOM 2026 C C . PRO A 1 259 ? 13.521 -2.819 10.309 1.00 85.62 259 PRO A C 1
ATOM 2028 O O . PRO A 1 259 ? 13.011 -2.915 11.425 1.00 85.62 259 PRO A O 1
ATOM 2031 N N . GLU A 1 260 ? 13.985 -3.882 9.647 1.00 81.75 260 GLU A N 1
ATOM 2032 C CA . GLU A 1 260 ? 13.916 -5.251 10.163 1.00 81.75 260 GLU A CA 1
ATOM 2033 C C . GLU A 1 260 ? 14.731 -5.366 11.452 1.00 81.75 260 GLU A C 1
ATOM 2035 O O . GLU A 1 260 ? 14.219 -5.802 12.483 1.00 81.75 260 GLU A O 1
ATOM 2040 N N . ARG A 1 261 ? 15.982 -4.889 11.443 1.00 79.75 261 ARG A N 1
ATOM 2041 C CA . ARG A 1 261 ? 16.862 -4.911 12.621 1.00 79.75 261 ARG A CA 1
ATOM 2042 C C . ARG A 1 261 ? 16.326 -4.072 13.776 1.00 79.75 261 ARG A C 1
ATOM 2044 O O . ARG A 1 261 ? 16.466 -4.460 14.936 1.00 79.75 261 ARG A O 1
ATOM 2051 N N . TRP A 1 262 ? 15.756 -2.908 13.482 1.00 68.44 262 TRP A N 1
ATOM 2052 C CA . TRP A 1 262 ? 15.241 -1.983 14.483 1.00 68.44 262 TRP A CA 1
ATOM 2053 C C . TRP A 1 262 ? 13.937 -2.498 15.078 1.00 68.44 262 TRP A C 1
ATOM 2055 O O . TRP A 1 262 ? 13.796 -2.460 16.295 1.00 68.44 262 TRP A O 1
ATOM 2065 N N . SER A 1 263 ? 13.045 -3.066 14.263 1.00 61.09 263 SER A N 1
ATOM 2066 C CA . SER A 1 263 ? 11.834 -3.739 14.738 1.00 61.09 263 SER A CA 1
ATOM 2067 C C . SER A 1 263 ? 12.181 -4.977 15.568 1.00 61.09 263 SER A C 1
ATOM 2069 O O . SER A 1 263 ? 11.641 -5.149 16.656 1.00 61.09 263 SER A O 1
ATOM 2071 N N . ILE A 1 264 ? 13.156 -5.790 15.143 1.00 52.91 264 ILE A N 1
ATOM 2072 C CA . ILE A 1 264 ? 13.632 -6.956 15.906 1.00 52.91 264 ILE A CA 1
ATOM 2073 C C . ILE A 1 264 ? 14.290 -6.530 17.224 1.00 52.91 264 ILE A C 1
ATOM 2075 O O . ILE A 1 264 ? 13.947 -7.087 18.260 1.00 52.91 264 ILE A O 1
ATOM 2079 N N . ARG A 1 265 ? 15.174 -5.519 17.242 1.00 52.22 265 ARG A N 1
ATOM 2080 C CA . ARG A 1 265 ? 15.759 -5.001 18.497 1.00 52.22 265 ARG A CA 1
ATOM 2081 C C . ARG A 1 265 ? 14.726 -4.328 19.393 1.00 52.22 265 ARG A C 1
ATOM 2083 O O . ARG A 1 265 ? 14.807 -4.486 20.603 1.00 52.22 265 ARG A O 1
ATOM 2090 N N . ALA A 1 266 ? 13.760 -3.602 18.835 1.00 51.72 266 ALA A N 1
ATOM 2091 C CA . ALA A 1 266 ? 12.671 -3.012 19.607 1.00 51.72 266 ALA A CA 1
ATOM 2092 C C . ALA A 1 266 ? 11.777 -4.103 20.214 1.00 51.72 266 ALA A C 1
ATOM 2094 O O . ALA A 1 266 ? 11.424 -4.010 21.385 1.00 51.72 266 ALA A O 1
ATOM 2095 N N . ARG A 1 267 ? 11.478 -5.173 19.462 1.00 50.41 267 ARG A N 1
ATOM 2096 C CA . ARG A 1 267 ? 10.743 -6.355 19.943 1.00 50.41 267 ARG A CA 1
ATOM 2097 C C . ARG A 1 267 ? 11.539 -7.154 20.980 1.00 50.41 267 ARG A C 1
ATOM 2099 O O . ARG A 1 267 ? 10.959 -7.545 21.984 1.00 50.41 267 ARG A O 1
ATOM 2106 N N . ALA A 1 268 ? 12.845 -7.347 20.789 1.00 54.91 268 ALA A N 1
ATOM 2107 C CA . ALA A 1 268 ? 13.726 -8.013 21.752 1.00 54.91 268 ALA A CA 1
ATOM 2108 C C . ALA A 1 268 ? 13.897 -7.187 23.039 1.00 54.91 268 ALA A C 1
ATOM 2110 O O . ALA A 1 268 ? 13.834 -7.729 24.138 1.00 54.91 268 ALA A O 1
ATOM 2111 N N . GLY A 1 269 ? 14.026 -5.862 22.914 1.00 60.91 269 GLY A N 1
ATOM 2112 C CA . GLY A 1 269 ? 14.032 -4.933 24.042 1.00 60.91 269 GLY A CA 1
ATOM 2113 C C . GLY A 1 269 ? 12.706 -4.948 24.801 1.00 60.91 269 GLY A C 1
ATOM 2114 O O . GLY A 1 269 ? 12.711 -5.088 26.018 1.00 60.91 269 GLY A O 1
ATOM 2115 N N . LEU A 1 270 ? 11.568 -4.902 24.100 1.00 60.75 270 LEU A N 1
ATOM 2116 C CA . LEU A 1 270 ? 10.239 -5.055 24.705 1.00 60.75 270 LEU A CA 1
ATOM 2117 C C . LEU A 1 270 ? 10.084 -6.399 25.425 1.00 60.75 270 LEU A C 1
ATOM 2119 O O . LEU A 1 270 ? 9.548 -6.423 26.526 1.00 60.75 270 LEU A O 1
ATOM 2123 N N . ALA A 1 271 ? 10.580 -7.495 24.843 1.00 61.12 271 ALA A N 1
ATOM 2124 C CA . ALA A 1 271 ? 10.541 -8.818 25.465 1.00 61.12 271 ALA A CA 1
ATOM 2125 C C . ALA A 1 271 ? 11.400 -8.918 26.740 1.00 61.12 271 ALA A C 1
ATOM 2127 O O . ALA A 1 271 ? 11.116 -9.752 27.593 1.00 61.12 271 ALA A O 1
ATOM 2128 N N . SER A 1 272 ? 12.423 -8.066 26.888 1.00 73.19 272 SER A N 1
ATOM 2129 C CA . SER A 1 272 ? 13.237 -7.982 28.110 1.00 73.19 272 SER A CA 1
ATOM 2130 C C . SER A 1 272 ? 12.614 -7.123 29.221 1.00 73.19 272 SER A C 1
ATOM 2132 O O . SER A 1 272 ? 13.076 -7.163 30.360 1.00 73.19 272 SER A O 1
ATOM 2134 N N . LEU A 1 273 ? 11.575 -6.337 28.916 1.00 80.81 273 LEU A N 1
ATOM 2135 C CA . LEU A 1 273 ? 10.880 -5.511 29.903 1.00 80.81 273 LEU A CA 1
ATOM 2136 C C . LEU A 1 273 ? 9.821 -6.334 30.640 1.00 80.81 273 LEU A C 1
ATOM 2138 O O . LEU A 1 273 ? 9.072 -7.097 30.032 1.00 80.81 273 LEU A O 1
ATOM 2142 N N . SER A 1 274 ? 9.702 -6.129 31.955 1.00 87.19 274 SER A N 1
ATOM 2143 C CA . SER A 1 274 ? 8.605 -6.726 32.718 1.00 87.19 274 SER A CA 1
ATOM 2144 C C . SER A 1 274 ? 7.251 -6.182 32.252 1.00 87.19 274 SER A C 1
ATOM 2146 O O . SER A 1 274 ? 7.126 -5.011 31.874 1.00 87.19 274 SER A O 1
ATOM 2148 N N . ALA A 1 275 ? 6.214 -7.019 32.321 1.00 85.50 275 ALA A N 1
ATOM 2149 C CA . ALA A 1 275 ? 4.847 -6.628 31.981 1.00 85.50 275 ALA A CA 1
ATOM 2150 C C . ALA A 1 275 ? 4.380 -5.406 32.794 1.00 85.50 275 ALA A C 1
ATOM 2152 O O . ALA A 1 275 ? 3.719 -4.522 32.257 1.00 85.50 275 ALA A O 1
ATOM 2153 N N . GLU A 1 276 ? 4.800 -5.296 34.055 1.00 87.62 276 GLU A N 1
ATOM 2154 C CA . GLU A 1 276 ? 4.533 -4.152 34.925 1.00 87.62 276 GLU A CA 1
ATOM 2155 C C . GLU A 1 276 ? 5.215 -2.873 34.433 1.00 87.62 276 GLU A C 1
ATOM 2157 O O . GLU A 1 276 ? 4.627 -1.791 34.505 1.00 87.62 276 GLU A O 1
ATOM 2162 N N . ARG A 1 277 ? 6.446 -2.965 33.910 1.00 91.00 277 ARG A N 1
ATOM 2163 C CA . ARG A 1 277 ? 7.132 -1.803 33.333 1.00 91.00 277 ARG A CA 1
ATOM 2164 C C . ARG A 1 277 ? 6.430 -1.339 32.066 1.00 91.00 277 ARG A C 1
ATOM 2166 O O . ARG A 1 277 ? 6.193 -0.142 31.916 1.00 91.00 277 ARG A O 1
ATOM 2173 N N . VAL A 1 278 ? 6.058 -2.279 31.198 1.00 91.44 278 VAL A N 1
ATOM 2174 C CA . VAL A 1 278 ? 5.282 -1.985 29.988 1.00 91.44 278 VAL A CA 1
ATOM 2175 C C . VAL A 1 278 ? 3.940 -1.353 30.360 1.00 91.44 278 VAL A C 1
ATOM 2177 O O . VAL A 1 278 ? 3.594 -0.315 29.803 1.00 91.44 278 VAL A O 1
ATOM 2180 N N . ARG A 1 279 ? 3.226 -1.891 31.358 1.00 94.06 279 ARG A N 1
ATOM 2181 C CA . ARG A 1 279 ? 1.991 -1.304 31.901 1.00 94.06 279 ARG A CA 1
ATOM 2182 C C . ARG A 1 279 ? 2.184 0.147 32.311 1.00 94.06 279 ARG A C 1
ATOM 2184 O O . ARG A 1 279 ? 1.443 1.000 31.841 1.00 94.06 279 ARG A O 1
ATOM 2191 N N . MET A 1 280 ? 3.166 0.438 33.166 1.00 92.94 280 MET A N 1
ATOM 2192 C CA . MET A 1 280 ? 3.389 1.798 33.671 1.00 92.94 280 MET A CA 1
ATOM 2193 C C . MET A 1 280 ? 3.618 2.804 32.541 1.00 92.94 280 MET A C 1
ATOM 2195 O O . MET A 1 280 ? 3.018 3.875 32.546 1.00 92.94 280 MET A O 1
ATOM 2199 N N . GLU A 1 281 ? 4.457 2.464 31.563 1.00 95.56 281 GLU A N 1
ATOM 2200 C CA . GLU A 1 281 ? 4.737 3.360 30.437 1.00 95.56 281 GLU A CA 1
ATOM 2201 C C . GLU A 1 281 ? 3.537 3.488 29.489 1.00 95.56 281 GLU A C 1
ATOM 2203 O O . GLU A 1 281 ? 3.240 4.587 29.024 1.00 95.56 281 GLU A O 1
ATOM 2208 N N . MET A 1 282 ? 2.780 2.408 29.269 1.00 95.31 282 MET A N 1
ATOM 2209 C CA . MET A 1 282 ? 1.539 2.460 28.495 1.00 95.31 282 MET A CA 1
ATOM 2210 C C . MET A 1 282 ? 0.485 3.354 29.156 1.00 95.31 282 MET A C 1
ATOM 2212 O O . MET A 1 282 ? -0.130 4.164 28.467 1.00 95.31 282 MET A O 1
ATOM 2216 N N . LEU A 1 283 ? 0.292 3.261 30.475 1.00 96.38 283 LEU A N 1
ATOM 2217 C CA . LEU A 1 283 ? -0.674 4.101 31.191 1.00 96.38 283 LEU A CA 1
ATOM 2218 C C . LEU A 1 283 ? -0.263 5.581 31.188 1.00 96.38 283 LEU A C 1
ATOM 2220 O O . LEU A 1 283 ? -1.110 6.442 30.954 1.00 96.38 283 LEU A O 1
ATOM 2224 N N . LYS A 1 284 ? 1.034 5.888 31.344 1.00 96.94 284 LYS A N 1
ATOM 2225 C CA . LYS A 1 284 ? 1.561 7.257 31.170 1.00 96.94 284 LYS A CA 1
ATOM 2226 C C . LYS A 1 284 ? 1.318 7.779 29.757 1.00 96.94 284 LYS A C 1
ATOM 2228 O O . LYS A 1 284 ? 0.889 8.917 29.580 1.00 96.94 284 LYS A O 1
ATOM 2233 N N . LEU A 1 285 ? 1.568 6.942 28.750 1.00 97.06 285 LEU A N 1
ATOM 2234 C CA . LEU A 1 285 ? 1.337 7.299 27.357 1.00 97.06 285 LEU A CA 1
ATOM 2235 C C . LEU A 1 285 ? -0.139 7.608 27.095 1.00 97.06 285 LEU A C 1
ATOM 2237 O O . LEU A 1 285 ? -0.422 8.560 26.377 1.00 97.06 285 LEU A O 1
ATOM 2241 N N . MET A 1 286 ? -1.071 6.845 27.676 1.00 97.50 286 MET A N 1
ATOM 2242 C CA . MET A 1 286 ? -2.507 7.072 27.482 1.00 97.50 286 MET A CA 1
ATOM 2243 C C . MET A 1 286 ? -2.941 8.474 27.913 1.00 97.50 286 MET A C 1
ATOM 2245 O O . MET A 1 286 ? -3.760 9.085 27.231 1.00 97.50 286 MET A O 1
ATOM 2249 N N . VAL A 1 287 ? -2.373 9.025 28.985 1.00 96.94 287 VAL A N 1
ATOM 2250 C CA . VAL A 1 287 ? -2.748 10.358 29.487 1.00 96.94 287 VAL A CA 1
ATOM 2251 C C . VAL A 1 287 ? -1.946 11.506 28.864 1.00 96.94 287 VAL A C 1
ATOM 2253 O O . VAL A 1 287 ? -2.308 12.666 29.046 1.00 96.94 287 VAL A O 1
ATOM 2256 N N . ALA A 1 288 ? -0.902 11.210 28.085 1.00 95.00 288 ALA A N 1
ATOM 2257 C CA . ALA A 1 288 ? -0.076 12.223 27.436 1.00 95.00 288 ALA A CA 1
ATOM 2258 C C . ALA A 1 288 ? -0.838 13.002 26.345 1.00 95.00 288 ALA A C 1
ATOM 2260 O O . ALA A 1 288 ? -1.710 12.473 25.653 1.00 95.00 288 ALA A O 1
ATOM 2261 N N . GLU A 1 289 ? -0.457 14.262 26.123 1.00 88.12 289 GLU A N 1
ATOM 2262 C CA . GLU A 1 289 ? -1.099 15.134 25.129 1.00 88.12 289 GLU A CA 1
ATOM 2263 C C . GLU A 1 289 ? -0.988 14.584 23.693 1.00 88.12 289 GLU A C 1
ATOM 2265 O O . GLU A 1 289 ? -1.935 14.662 22.907 1.00 88.12 289 GLU A O 1
ATOM 2270 N N . GLY A 1 290 ? 0.155 13.967 23.374 1.00 89.44 290 GLY A N 1
ATOM 2271 C CA . GLY A 1 290 ? 0.461 13.360 22.077 1.00 89.44 290 GLY A CA 1
ATOM 2272 C C . GLY A 1 290 ? 0.061 11.887 21.934 1.00 89.44 290 GLY A C 1
ATOM 2273 O O . GLY A 1 290 ? 0.501 11.249 20.974 1.00 89.44 290 GLY A O 1
ATOM 2274 N N . ALA A 1 291 ? -0.742 11.334 22.854 1.00 93.12 291 A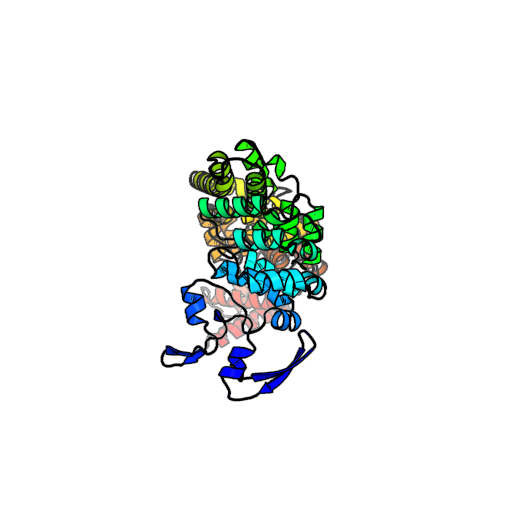LA A N 1
ATOM 2275 C CA . ALA A 1 291 ? -1.062 9.903 22.910 1.00 93.12 291 ALA A CA 1
ATOM 2276 C C . ALA A 1 291 ? -1.533 9.338 21.560 1.00 93.12 291 ALA A C 1
ATOM 2278 O O . ALA A 1 291 ? -0.998 8.340 21.084 1.00 93.12 291 ALA A O 1
ATOM 2279 N N . ALA A 1 292 ? -2.481 10.009 20.894 1.00 90.94 292 ALA A N 1
ATOM 2280 C CA . ALA A 1 292 ? -3.030 9.547 19.618 1.00 90.94 292 ALA A CA 1
ATOM 2281 C C . ALA A 1 292 ? -1.958 9.412 18.521 1.00 90.94 292 ALA A C 1
ATOM 2283 O O . ALA A 1 292 ? -1.938 8.422 17.789 1.00 90.94 292 ALA A O 1
ATOM 2284 N N . VAL A 1 293 ? -1.054 10.392 18.418 1.00 82.25 293 VAL A N 1
ATOM 2285 C CA . VAL A 1 293 ? 0.010 10.409 17.400 1.00 82.25 293 VAL A CA 1
ATOM 2286 C C . VAL A 1 293 ? 1.035 9.317 17.692 1.00 82.25 293 VAL A C 1
ATOM 2288 O O . VAL A 1 293 ? 1.376 8.540 16.802 1.00 82.25 293 VAL A O 1
ATOM 2291 N N . ALA A 1 294 ? 1.481 9.220 18.944 1.00 86.50 294 ALA A N 1
ATOM 2292 C CA . ALA A 1 294 ? 2.460 8.226 19.367 1.00 86.50 294 ALA A CA 1
ATOM 2293 C C . ALA A 1 294 ? 1.938 6.792 19.190 1.00 86.50 294 ALA A C 1
ATOM 2295 O O . ALA A 1 294 ? 2.625 5.955 18.615 1.00 86.50 294 ALA A O 1
ATOM 2296 N N . VAL A 1 295 ? 0.700 6.516 19.607 1.00 91.00 295 VAL A N 1
ATOM 2297 C CA . VAL A 1 295 ? 0.084 5.188 19.477 1.00 91.00 295 VAL A CA 1
ATOM 2298 C C . VAL A 1 295 ? -0.158 4.821 18.013 1.00 91.00 295 VAL A C 1
ATOM 2300 O O . VAL A 1 295 ? 0.045 3.668 17.642 1.00 91.00 295 VAL A O 1
ATOM 2303 N N . THR A 1 296 ? -0.529 5.783 17.161 1.00 83.31 296 THR A N 1
ATOM 2304 C CA . THR A 1 296 ? -0.637 5.543 15.710 1.00 83.31 296 THR A CA 1
ATOM 2305 C C . THR A 1 296 ? 0.717 5.139 15.127 1.00 83.31 296 THR A C 1
ATOM 2307 O O . THR A 1 296 ? 0.808 4.114 14.461 1.00 83.31 296 THR A O 1
ATOM 2310 N N . ALA A 1 297 ? 1.791 5.854 15.474 1.00 75.25 297 ALA A N 1
ATOM 2311 C CA . ALA A 1 297 ? 3.140 5.488 15.047 1.00 75.25 297 ALA A CA 1
ATOM 2312 C C . ALA A 1 297 ? 3.583 4.113 15.588 1.00 75.25 297 ALA A C 1
ATOM 2314 O O . ALA A 1 297 ? 4.225 3.341 14.878 1.00 75.25 297 ALA A O 1
ATOM 2315 N N . MET A 1 298 ? 3.219 3.771 16.831 1.00 85.69 298 MET A N 1
ATOM 2316 C CA . MET A 1 298 ? 3.477 2.443 17.403 1.00 85.69 298 MET A CA 1
ATOM 2317 C C . MET A 1 298 ? 2.705 1.335 16.679 1.00 85.69 298 MET A C 1
ATOM 2319 O O . MET A 1 298 ? 3.229 0.228 16.543 1.00 85.69 298 MET A O 1
ATOM 2323 N N . ALA A 1 299 ? 1.475 1.606 16.236 1.00 79.62 299 ALA A N 1
ATOM 2324 C CA . ALA A 1 299 ? 0.677 0.673 15.446 1.00 79.62 299 ALA A CA 1
ATOM 2325 C C . ALA A 1 299 ? 1.322 0.437 14.074 1.00 79.62 299 ALA A C 1
ATOM 2327 O O . ALA A 1 299 ? 1.564 -0.714 13.714 1.00 79.62 299 ALA A O 1
ATOM 2328 N N . ASP A 1 300 ? 1.687 1.515 13.375 1.00 70.62 300 ASP A N 1
ATOM 2329 C CA . ASP A 1 300 ? 2.351 1.468 12.066 1.00 70.62 300 ASP A CA 1
ATOM 2330 C C . ASP A 1 300 ? 3.707 0.747 12.138 1.00 70.62 300 ASP A C 1
ATOM 2332 O O . ASP A 1 300 ? 4.079 0.019 11.222 1.00 70.62 300 ASP A O 1
ATOM 2336 N N . GLY A 1 301 ? 4.433 0.899 13.252 1.00 67.62 301 GLY A N 1
ATOM 2337 C CA . GLY A 1 301 ? 5.686 0.190 13.529 1.00 67.62 301 GLY A CA 1
ATOM 2338 C C . GLY A 1 301 ? 5.519 -1.239 14.066 1.00 67.62 301 GLY A C 1
ATOM 2339 O O . GLY A 1 301 ? 6.511 -1.892 14.398 1.00 67.62 301 GLY A O 1
ATOM 2340 N N . GLY A 1 302 ? 4.286 -1.735 14.214 1.00 71.94 302 GLY A N 1
ATOM 2341 C CA . GLY A 1 302 ? 4.000 -3.084 14.709 1.00 71.94 302 GLY A CA 1
ATOM 2342 C C . GLY A 1 302 ? 4.406 -3.333 16.168 1.00 71.94 302 GLY A C 1
ATOM 2343 O O . GLY A 1 302 ? 4.625 -4.485 16.548 1.00 71.94 302 GLY A O 1
ATOM 2344 N N . LEU A 1 303 ? 4.527 -2.281 16.985 1.00 82.31 303 LEU A N 1
ATOM 2345 C CA . LEU A 1 303 ? 4.918 -2.362 18.400 1.00 82.31 303 LEU A CA 1
ATOM 2346 C C . LEU A 1 303 ? 3.745 -2.722 19.319 1.00 82.31 303 LEU A C 1
ATOM 2348 O O . LEU A 1 303 ? 3.955 -3.311 20.376 1.00 82.31 303 LEU A O 1
ATOM 2352 N N . LEU A 1 304 ? 2.508 -2.403 18.925 1.00 86.19 304 LEU A N 1
ATOM 2353 C CA . LEU A 1 304 ? 1.321 -2.676 19.747 1.00 86.19 304 LEU A CA 1
ATOM 2354 C C . LEU A 1 304 ? 0.924 -4.155 19.760 1.00 86.19 304 LEU A C 1
ATOM 2356 O O . LEU A 1 304 ? 0.413 -4.640 20.768 1.00 86.19 304 LEU A O 1
ATOM 2360 N N . LEU A 1 305 ? 1.182 -4.886 18.670 1.00 81.94 305 LEU A N 1
ATOM 2361 C CA . LEU A 1 305 ? 0.821 -6.301 18.566 1.00 81.94 305 LEU A CA 1
ATOM 2362 C C . LEU A 1 305 ? 1.543 -7.164 19.626 1.00 81.94 305 LEU A C 1
ATOM 2364 O O . LEU A 1 305 ? 0.858 -7.913 20.318 1.00 81.94 305 LEU A O 1
ATOM 2368 N N . PRO A 1 306 ? 2.867 -7.039 19.849 1.00 82.62 306 PRO A N 1
ATOM 2369 C CA . PRO A 1 306 ? 3.541 -7.718 20.961 1.00 82.62 306 PRO A CA 1
ATOM 2370 C C . PRO A 1 306 ? 2.988 -7.358 22.349 1.00 82.62 306 PRO A C 1
ATOM 2372 O O . PRO A 1 306 ? 2.890 -8.232 23.216 1.00 82.62 306 PRO A O 1
ATOM 2375 N N . ILE A 1 307 ? 2.608 -6.089 22.550 1.00 89.75 307 ILE A N 1
ATOM 2376 C CA . ILE A 1 307 ? 2.127 -5.561 23.835 1.00 89.75 307 ILE A CA 1
ATOM 2377 C C . ILE A 1 307 ? 0.734 -6.122 24.156 1.00 89.75 307 ILE A C 1
ATOM 2379 O O . ILE A 1 307 ? 0.540 -6.742 25.201 1.00 89.75 307 ILE A O 1
ATOM 2383 N N . PHE A 1 308 ? -0.232 -5.968 23.248 1.00 89.56 308 PHE A N 1
ATOM 2384 C CA . PHE A 1 308 ? -1.636 -6.318 23.504 1.00 89.56 308 PHE A CA 1
ATOM 2385 C C . PHE A 1 308 ? -2.046 -7.709 23.008 1.00 89.56 308 PHE A C 1
ATOM 2387 O O . PHE A 1 308 ? -3.060 -8.248 23.455 1.00 89.56 308 PHE A O 1
ATOM 2394 N N . GLY A 1 309 ? -1.292 -8.298 22.076 1.00 82.12 309 GLY A N 1
ATOM 2395 C CA . GLY A 1 309 ? -1.639 -9.574 21.446 1.00 82.12 309 GLY A CA 1
ATOM 2396 C C . GLY A 1 309 ? -2.948 -9.528 20.650 1.00 82.12 309 GLY A C 1
ATOM 2397 O O . GLY A 1 309 ? -3.632 -10.541 20.565 1.00 82.12 309 GLY A O 1
ATOM 2398 N N . GLY A 1 310 ? -3.337 -8.357 20.134 1.00 81.38 310 GLY A N 1
ATOM 2399 C CA . GLY A 1 310 ? -4.588 -8.152 19.403 1.00 81.38 310 GLY A CA 1
ATOM 2400 C C . GLY A 1 310 ? -4.607 -6.847 18.604 1.00 81.38 310 GLY A C 1
ATOM 2401 O O . GLY A 1 310 ? -3.608 -6.128 18.547 1.00 81.38 310 GLY A O 1
ATOM 2402 N N . VAL A 1 311 ? -5.751 -6.560 17.977 1.00 84.12 311 VAL A N 1
ATOM 2403 C CA . VAL A 1 311 ? -5.959 -5.364 17.145 1.00 84.12 311 VAL A CA 1
ATOM 2404 C C . VAL A 1 311 ? -5.956 -4.100 18.008 1.00 84.12 311 VAL A C 1
ATOM 2406 O O . VAL A 1 311 ? -6.568 -4.069 19.073 1.00 84.12 311 VAL A O 1
ATOM 2409 N N . ALA A 1 312 ? -5.286 -3.052 17.523 1.00 92.31 312 ALA A N 1
ATOM 2410 C CA . ALA A 1 312 ? -5.300 -1.723 18.123 1.00 92.31 312 ALA A CA 1
ATOM 2411 C C . ALA A 1 312 ? -6.192 -0.766 17.316 1.00 92.31 312 ALA A C 1
ATOM 2413 O O . ALA A 1 312 ? -6.049 -0.624 16.103 1.00 92.31 312 ALA A O 1
ATOM 2414 N N . TYR A 1 313 ? -7.087 -0.072 18.007 1.00 93.44 313 TYR A N 1
ATOM 2415 C CA . TYR A 1 313 ? -8.094 0.828 17.462 1.00 93.44 313 TYR A CA 1
ATOM 2416 C C . TYR A 1 313 ? -7.658 2.295 17.623 1.00 93.44 313 TYR A C 1
ATOM 2418 O O . TYR A 1 313 ? -8.169 3.041 18.461 1.00 93.44 313 TYR A O 1
ATOM 2426 N N . THR A 1 314 ? -6.695 2.728 16.807 1.00 93.56 314 THR A N 1
ATOM 2427 C CA . THR A 1 314 ? -6.121 4.091 16.858 1.00 93.56 314 THR A CA 1
ATOM 2428 C C . THR A 1 314 ? -7.148 5.189 16.560 1.00 93.56 314 THR A C 1
ATOM 2430 O O . THR A 1 314 ? -7.121 6.247 17.190 1.00 93.56 314 THR A O 1
ATOM 2433 N N . GLY A 1 315 ? -8.094 4.930 15.650 1.00 91.88 315 GLY A N 1
ATOM 2434 C CA . GLY A 1 315 ? -9.208 5.833 15.341 1.00 91.88 315 GLY A CA 1
ATOM 2435 C C . GLY A 1 315 ? -10.101 6.104 16.560 1.00 91.88 315 GLY A C 1
ATOM 2436 O O . GLY A 1 315 ? -10.193 7.255 16.985 1.00 91.88 315 GLY A O 1
ATOM 2437 N N . PRO A 1 316 ? -10.698 5.068 17.180 1.00 94.12 316 PRO A N 1
ATOM 2438 C CA . PRO A 1 316 ? -11.468 5.213 18.415 1.00 94.12 316 PRO A CA 1
ATOM 2439 C C . PRO A 1 316 ? -10.704 5.886 19.560 1.00 94.12 316 PRO A C 1
ATOM 2441 O O . PRO A 1 316 ? -11.269 6.739 20.236 1.00 94.12 316 PRO A O 1
ATOM 2444 N N . LEU A 1 317 ? -9.410 5.601 19.748 1.00 96.00 317 LEU A N 1
ATOM 2445 C CA . LEU A 1 317 ? -8.600 6.331 20.733 1.00 96.00 317 LEU A CA 1
ATOM 2446 C C . LEU A 1 317 ? -8.564 7.843 20.444 1.00 96.00 317 LEU A C 1
ATOM 2448 O O . LEU A 1 317 ? -8.699 8.653 21.360 1.00 96.00 317 LEU A O 1
ATOM 2452 N N . LYS A 1 318 ? -8.403 8.242 19.178 1.00 94.44 318 LYS A N 1
ATOM 2453 C CA . LYS A 1 318 ? -8.411 9.658 18.790 1.00 94.44 318 LYS A CA 1
ATOM 2454 C C . LYS A 1 318 ? -9.757 10.318 19.106 1.00 94.44 318 LYS A C 1
ATOM 2456 O O . LYS A 1 318 ? -9.765 11.412 19.663 1.00 94.44 318 LYS A O 1
ATOM 2461 N N . VAL A 1 319 ? -10.871 9.652 18.793 1.00 93.62 319 VAL A N 1
ATOM 2462 C CA . VAL A 1 319 ? -12.221 10.170 19.085 1.00 93.62 319 VAL A CA 1
ATOM 2463 C C . VAL A 1 319 ? -12.466 10.253 20.594 1.00 93.62 319 VAL A C 1
ATOM 2465 O O . VAL A 1 319 ? -12.960 11.272 21.060 1.00 93.62 319 VAL A O 1
ATOM 2468 N N . MET A 1 320 ? -12.045 9.247 21.366 1.00 94.56 320 MET A N 1
ATOM 2469 C CA . MET A 1 320 ? -12.095 9.249 22.836 1.00 94.56 320 MET A CA 1
ATOM 2470 C C . MET A 1 320 ? -11.392 10.481 23.427 1.00 94.56 320 MET A C 1
ATOM 2472 O O . MET A 1 320 ? -11.965 11.191 24.247 1.00 94.56 320 MET A O 1
ATOM 2476 N N . ILE A 1 321 ? -10.169 10.776 22.971 1.00 95.12 321 ILE A N 1
ATOM 2477 C CA . ILE A 1 321 ? -9.402 11.945 23.432 1.00 95.12 321 ILE A CA 1
ATOM 2478 C C . ILE A 1 321 ? -10.122 13.253 23.079 1.00 95.12 321 ILE A C 1
ATOM 2480 O O . ILE A 1 321 ? -10.157 14.179 23.890 1.00 95.12 321 ILE A O 1
ATOM 2484 N N . SER A 1 322 ? -10.698 13.344 21.878 1.00 92.56 322 SER A N 1
ATOM 2485 C CA . SER A 1 322 ? -11.499 14.501 21.471 1.00 92.56 322 SER A CA 1
ATOM 2486 C C . SER A 1 322 ? -12.754 14.668 22.334 1.00 92.56 322 SER A C 1
ATOM 2488 O O . SER A 1 322 ? -13.029 15.783 22.769 1.00 92.56 322 SER A O 1
ATOM 2490 N N . ALA A 1 323 ? -13.469 13.581 22.633 1.00 92.25 323 ALA A N 1
ATOM 2491 C CA . ALA A 1 323 ? -14.662 13.590 23.477 1.00 92.25 323 ALA A CA 1
ATOM 2492 C C . ALA A 1 323 ? -14.356 14.074 24.903 1.00 92.25 323 ALA A C 1
ATOM 2494 O O . ALA A 1 323 ? -15.036 14.964 25.409 1.00 92.25 323 ALA A O 1
ATOM 2495 N N . GLU A 1 324 ? -13.291 13.565 25.530 1.00 94.06 324 GLU A N 1
ATOM 2496 C CA . GLU A 1 324 ? -12.859 14.028 26.858 1.00 94.06 324 GLU A CA 1
ATOM 2497 C C . GLU A 1 324 ? -12.534 15.525 26.865 1.00 94.06 324 GLU A C 1
ATOM 2499 O O . GLU A 1 324 ? -12.974 16.247 27.757 1.00 94.06 324 GLU A O 1
ATOM 2504 N N . ARG A 1 325 ? -11.829 16.015 25.835 1.00 92.31 325 ARG A N 1
ATOM 2505 C CA . ARG A 1 325 ? -11.528 17.447 25.685 1.00 92.31 325 ARG A CA 1
ATOM 2506 C C . ARG A 1 325 ? -12.793 18.288 25.531 1.00 92.31 325 ARG A C 1
ATOM 2508 O O . ARG A 1 325 ? -12.890 19.342 26.146 1.00 92.31 325 ARG A O 1
ATOM 2515 N N . MET A 1 326 ? -13.764 17.827 24.741 1.00 91.38 326 MET A N 1
ATOM 2516 C CA . MET A 1 326 ? -15.044 18.523 24.552 1.00 91.38 326 MET A CA 1
ATOM 2517 C C . MET A 1 326 ? -15.869 18.608 25.840 1.00 91.38 326 MET A C 1
ATOM 2519 O O . MET A 1 326 ? -16.577 19.596 26.049 1.00 91.38 326 MET A O 1
ATOM 2523 N N . LEU A 1 327 ? -15.783 17.577 26.682 1.00 92.06 327 LEU A N 1
ATOM 2524 C CA . LEU A 1 327 ? -16.453 17.500 27.980 1.00 92.06 327 LEU A CA 1
ATOM 2525 C C . LEU A 1 327 ? -15.684 18.215 29.103 1.00 92.06 327 LEU A C 1
ATOM 2527 O O . LEU A 1 327 ? -16.229 18.383 30.187 1.00 92.06 327 LEU A O 1
ATOM 2531 N N . GLY A 1 328 ? -14.436 18.633 28.868 1.00 92.50 328 GLY A N 1
ATOM 2532 C CA . GLY A 1 328 ? -13.575 19.198 29.911 1.00 92.50 328 GLY A CA 1
ATOM 2533 C C . GLY A 1 328 ? -13.135 18.168 30.957 1.00 92.50 328 GLY A C 1
ATOM 2534 O O . GLY A 1 328 ? -12.821 18.530 32.087 1.00 92.50 328 GLY A O 1
ATOM 2535 N N . TRP A 1 329 ? -13.139 16.880 30.610 1.00 93.12 329 TRP A N 1
ATOM 2536 C CA . TRP A 1 329 ? -12.766 15.807 31.526 1.00 93.12 329 TRP A CA 1
ATOM 2537 C C . TRP A 1 329 ? -11.258 15.573 31.541 1.00 93.12 329 TRP A C 1
ATOM 2539 O O . TRP A 1 329 ? -10.579 15.646 30.512 1.00 93.12 329 TRP A O 1
ATOM 2549 N N . ASN A 1 330 ? -10.741 15.218 32.718 1.00 94.56 330 ASN A N 1
ATOM 2550 C CA . ASN A 1 330 ? -9.349 14.817 32.858 1.00 94.56 330 ASN A CA 1
ATOM 2551 C C . ASN A 1 330 ? -9.077 13.509 32.089 1.00 94.56 330 ASN A C 1
ATOM 2553 O O . ASN A 1 330 ? -9.920 12.605 32.113 1.00 94.56 330 ASN A O 1
ATOM 2557 N N . PRO A 1 331 ? -7.903 13.381 31.441 1.00 96.00 331 PRO A N 1
ATOM 2558 C CA . PRO A 1 331 ? -7.471 12.139 30.811 1.00 96.00 331 PRO A CA 1
ATOM 2559 C C . PRO A 1 331 ? -7.499 10.954 31.780 1.00 96.00 331 PRO A C 1
ATOM 2561 O O . PRO A 1 331 ? -6.823 10.991 32.808 1.00 96.00 331 PRO A O 1
ATOM 2564 N N . ASP A 1 332 ? -8.200 9.878 31.418 1.00 97.00 332 ASP A N 1
ATOM 2565 C CA . ASP A 1 332 ? -8.146 8.612 32.156 1.00 97.00 332 ASP A CA 1
ATOM 2566 C C . ASP A 1 332 ? -7.389 7.533 31.364 1.00 97.00 332 ASP A C 1
ATOM 2568 O O . ASP A 1 332 ? -7.674 7.257 30.193 1.00 97.00 332 ASP A O 1
ATOM 2572 N N . ALA A 1 333 ? -6.398 6.912 32.009 1.00 97.31 333 ALA A N 1
ATOM 2573 C CA . ALA A 1 333 ? -5.521 5.948 31.358 1.00 97.31 333 ALA A CA 1
ATOM 2574 C C . ALA A 1 333 ? -6.252 4.656 30.958 1.00 97.31 333 ALA A C 1
ATOM 2576 O O . ALA A 1 333 ? -6.006 4.127 29.872 1.00 97.31 333 ALA A O 1
ATOM 2577 N N . ILE A 1 334 ? -7.151 4.150 31.807 1.00 97.56 334 ILE A N 1
ATOM 2578 C CA . ILE A 1 334 ? -7.854 2.883 31.576 1.00 97.56 334 ILE A CA 1
ATOM 2579 C C . ILE A 1 334 ? -8.969 3.064 30.554 1.00 97.56 334 ILE A C 1
ATOM 2581 O O . ILE A 1 334 ? -9.113 2.224 29.665 1.00 97.56 334 ILE A O 1
ATOM 2585 N N . ARG A 1 335 ? -9.684 4.190 30.590 1.00 97.38 335 ARG A N 1
ATOM 2586 C CA . ARG A 1 335 ? -10.681 4.544 29.577 1.00 97.38 335 ARG A CA 1
ATOM 2587 C C . ARG A 1 335 ? -10.062 4.628 28.185 1.00 97.38 335 ARG A C 1
ATOM 2589 O O . ARG A 1 335 ? -10.564 4.030 27.231 1.00 97.38 335 ARG A O 1
ATOM 2596 N N . ARG A 1 336 ? -8.935 5.332 28.056 1.00 97.81 336 ARG A N 1
ATOM 2597 C CA . ARG A 1 336 ? -8.212 5.444 26.780 1.00 97.81 336 ARG A CA 1
ATOM 2598 C C . ARG A 1 336 ? -7.617 4.110 26.334 1.00 97.81 336 ARG A C 1
ATOM 2600 O O . ARG A 1 336 ? -7.706 3.781 25.151 1.00 97.81 336 ARG A O 1
ATOM 2607 N N . LEU A 1 337 ? -7.100 3.302 27.262 1.00 97.75 337 LEU A N 1
ATOM 2608 C CA . LEU A 1 337 ? -6.666 1.933 26.967 1.00 97.75 337 LEU A CA 1
ATOM 2609 C C . LEU A 1 337 ? -7.832 1.068 26.456 1.00 97.75 337 LEU A C 1
ATOM 2611 O O . LEU A 1 337 ? -7.659 0.313 25.500 1.00 97.75 337 LEU A O 1
ATOM 2615 N N . GLY A 1 338 ? -9.027 1.222 27.030 1.00 97.12 338 GLY A N 1
ATOM 2616 C CA . GLY A 1 338 ? -10.251 0.578 26.562 1.00 97.12 338 GLY A CA 1
ATOM 2617 C C . GLY A 1 338 ? -10.609 0.972 25.130 1.00 97.12 338 GLY A C 1
ATOM 2618 O O . GLY A 1 338 ? -10.820 0.100 24.289 1.00 97.12 338 GLY A O 1
ATOM 2619 N N . ALA A 1 339 ? -10.579 2.268 24.808 1.00 96.75 339 ALA A N 1
ATOM 2620 C CA . ALA A 1 339 ? -10.786 2.741 23.436 1.00 96.75 339 ALA A CA 1
ATOM 2621 C C . ALA A 1 339 ? -9.790 2.130 22.444 1.00 96.75 339 ALA A C 1
ATOM 2623 O O . ALA A 1 339 ? -10.188 1.727 21.347 1.00 96.75 339 ALA A O 1
ATOM 2624 N N . LEU A 1 340 ? -8.521 2.041 22.852 1.00 97.38 340 LEU A N 1
ATOM 2625 C CA . LEU A 1 340 ? -7.429 1.541 22.031 1.00 97.38 340 LEU A CA 1
ATOM 2626 C C . LEU A 1 340 ? -7.472 0.027 21.817 1.00 97.38 340 LEU A C 1
ATOM 2628 O O . LEU A 1 340 ? -7.126 -0.419 20.730 1.00 97.38 340 LEU A O 1
ATOM 2632 N N . ALA A 1 341 ? -7.833 -0.769 22.821 1.00 96.25 341 ALA A N 1
ATOM 2633 C CA . ALA A 1 341 ? -7.547 -2.205 22.793 1.00 96.25 341 ALA A CA 1
ATOM 2634 C C . ALA A 1 341 ? -8.756 -3.114 23.048 1.00 96.25 341 ALA A C 1
ATOM 2636 O O . ALA A 1 341 ? -8.611 -4.329 22.939 1.00 96.25 341 ALA A O 1
ATOM 2637 N N . VAL A 1 342 ? -9.935 -2.568 23.372 1.00 95.12 342 VAL A N 1
ATOM 2638 C CA . VAL A 1 342 ? -11.092 -3.366 23.806 1.00 95.12 342 VAL A CA 1
ATOM 2639 C C . VAL A 1 342 ? -12.276 -3.187 22.868 1.00 95.12 342 VAL A C 1
ATOM 2641 O O . VAL A 1 342 ? -12.784 -2.084 22.687 1.00 95.12 342 VAL A O 1
ATOM 2644 N N . ALA A 1 343 ? -12.748 -4.278 22.268 1.00 90.88 343 ALA A N 1
ATOM 2645 C CA . ALA A 1 343 ? -14.058 -4.349 21.624 1.00 90.88 343 ALA A CA 1
ATOM 2646 C C . ALA A 1 343 ? -15.005 -5.297 22.371 1.00 90.88 343 ALA A C 1
ATOM 2648 O O . ALA A 1 343 ? -16.209 -5.050 22.400 1.00 90.88 343 ALA A O 1
ATOM 2649 N N . VAL A 1 344 ? -14.468 -6.344 22.997 1.00 91.81 344 VAL A N 1
ATOM 2650 C CA . VAL A 1 344 ? -15.225 -7.341 23.768 1.00 91.81 344 VAL A CA 1
ATOM 2651 C C . VAL A 1 344 ? -14.540 -7.659 25.102 1.00 91.81 344 VAL A C 1
ATOM 2653 O O . VAL A 1 344 ? -13.397 -7.266 25.338 1.00 91.81 344 VAL A O 1
ATOM 2656 N N . THR A 1 345 ? -15.217 -8.377 25.998 1.00 93.25 345 THR A N 1
ATOM 2657 C CA . THR A 1 345 ? -14.674 -8.763 27.316 1.00 93.25 345 THR A CA 1
ATOM 2658 C C . THR A 1 345 ? -13.412 -9.628 27.221 1.00 93.25 345 THR A C 1
ATOM 2660 O O . THR A 1 345 ? -12.523 -9.546 28.063 1.00 93.25 345 THR A O 1
ATOM 2663 N N . GLU A 1 346 ? -13.279 -10.425 26.165 1.00 91.38 346 GLU A N 1
ATOM 2664 C CA . GLU A 1 346 ? -12.113 -11.260 25.875 1.00 91.38 346 GLU A CA 1
ATOM 2665 C C . GLU A 1 346 ? -10.875 -10.406 25.583 1.00 91.38 346 GLU A C 1
ATOM 2667 O O . GLU A 1 346 ? -9.766 -10.757 25.994 1.00 91.38 346 GLU A O 1
ATOM 2672 N N . ASP A 1 347 ? -11.060 -9.254 24.932 1.00 92.62 347 ASP A N 1
ATOM 2673 C CA . ASP A 1 347 ? -9.984 -8.292 24.714 1.00 92.62 347 ASP A CA 1
ATOM 2674 C C . ASP A 1 347 ? -9.515 -7.690 26.032 1.00 92.62 347 ASP A C 1
ATOM 2676 O O . ASP A 1 347 ? -8.314 -7.642 26.294 1.00 92.62 347 ASP A O 1
ATOM 2680 N N . ALA A 1 348 ? -10.462 -7.287 26.883 1.00 94.69 348 ALA A N 1
ATOM 2681 C CA . ALA A 1 348 ? -10.156 -6.737 28.194 1.00 94.69 348 ALA A CA 1
ATOM 2682 C C . ALA A 1 348 ? -9.380 -7.739 29.058 1.00 94.69 348 ALA A C 1
ATOM 2684 O O . ALA A 1 348 ? -8.344 -7.383 29.615 1.00 94.69 348 ALA A O 1
ATOM 2685 N N . LYS A 1 349 ? -9.816 -9.006 29.104 1.00 93.31 349 LYS A N 1
ATOM 2686 C CA . LYS A 1 349 ? -9.111 -10.084 29.818 1.00 93.31 349 LYS A CA 1
ATOM 2687 C C . LYS A 1 349 ? -7.698 -10.285 29.280 1.00 93.31 349 LYS A C 1
ATOM 2689 O O . LYS A 1 349 ? -6.745 -10.299 30.053 1.00 93.31 349 LYS A O 1
ATOM 2694 N N . ARG A 1 350 ? -7.541 -10.376 27.956 1.00 95.94 350 ARG A N 1
ATOM 2695 C CA . ARG A 1 350 ? -6.231 -10.547 27.314 1.00 95.94 350 ARG A CA 1
ATOM 2696 C C . ARG A 1 350 ? -5.285 -9.394 27.650 1.00 95.94 350 ARG A C 1
ATOM 2698 O O . ARG A 1 350 ? -4.151 -9.637 28.058 1.00 95.94 350 ARG A O 1
ATOM 2705 N N . VAL A 1 351 ? -5.741 -8.152 27.497 1.00 96.06 351 VAL A N 1
ATOM 2706 C CA . VAL A 1 351 ? -4.941 -6.953 27.792 1.00 96.06 351 VAL A CA 1
ATOM 2707 C C . VAL A 1 351 ? -4.599 -6.886 29.280 1.00 96.06 351 VAL A C 1
ATOM 2709 O O . VAL A 1 351 ? -3.445 -6.624 29.622 1.00 96.06 351 VAL A O 1
ATOM 2712 N N . ALA A 1 352 ? -5.554 -7.200 30.159 1.00 95.94 352 ALA A N 1
ATOM 2713 C CA . ALA A 1 352 ? -5.343 -7.239 31.601 1.00 95.94 352 ALA A CA 1
ATOM 2714 C C . ALA A 1 352 ? -4.260 -8.243 32.005 1.00 95.94 352 ALA A C 1
ATOM 2716 O O . ALA A 1 352 ? -3.359 -7.896 32.767 1.00 95.94 352 ALA A O 1
ATOM 2717 N N . THR A 1 353 ? -4.294 -9.454 31.443 1.00 94.12 353 THR A N 1
ATOM 2718 C CA . THR A 1 353 ? -3.272 -10.476 31.690 1.00 94.12 353 THR A CA 1
ATOM 2719 C C . THR A 1 353 ? -1.905 -10.048 31.162 1.00 94.12 353 THR A C 1
ATOM 2721 O O . THR A 1 353 ? -0.916 -10.138 31.887 1.00 94.12 353 THR A O 1
ATOM 2724 N N . ARG A 1 354 ? -1.825 -9.551 29.920 1.00 93.25 354 ARG A N 1
ATOM 2725 C CA . ARG A 1 354 ? -0.538 -9.195 29.292 1.00 93.25 354 ARG A CA 1
ATOM 2726 C C . ARG A 1 354 ? 0.145 -8.004 29.951 1.00 93.25 354 ARG A C 1
ATOM 2728 O O . ARG A 1 354 ? 1.365 -8.001 30.061 1.00 93.25 354 ARG A O 1
ATOM 2735 N N . LEU A 1 355 ? -0.627 -7.016 30.399 1.00 94.94 355 LEU A N 1
ATOM 2736 C CA . LEU A 1 355 ? -0.100 -5.852 31.110 1.00 94.94 355 LEU A CA 1
ATOM 2737 C C . LEU A 1 355 ? -0.049 -6.055 32.628 1.00 94.94 355 LEU A C 1
ATOM 2739 O O . LEU A 1 355 ? 0.388 -5.155 33.334 1.00 94.94 355 LEU A O 1
ATOM 2743 N N . ARG A 1 356 ? -0.503 -7.199 33.157 1.00 94.25 356 ARG A N 1
ATOM 2744 C CA . ARG A 1 356 ? -0.648 -7.428 34.605 1.00 94.25 356 ARG A CA 1
ATOM 2745 C C . ARG A 1 356 ? -1.346 -6.251 35.293 1.00 94.25 356 ARG A C 1
ATOM 2747 O O . ARG A 1 356 ? -0.808 -5.631 36.213 1.00 94.25 356 ARG A O 1
ATOM 2754 N N . LEU A 1 357 ? -2.521 -5.889 34.785 1.00 95.62 357 LEU A N 1
ATOM 2755 C CA . LEU A 1 357 ? -3.341 -4.836 35.380 1.00 95.62 357 LEU A CA 1
ATOM 2756 C C . LEU A 1 357 ? -3.744 -5.214 36.810 1.00 95.62 357 LEU A C 1
ATOM 2758 O O . LEU A 1 357 ? -3.907 -6.386 37.145 1.00 95.62 357 LEU A O 1
ATOM 2762 N N . THR A 1 358 ? -3.921 -4.210 37.662 1.00 94.62 358 THR A N 1
ATOM 2763 C CA . THR A 1 358 ? -4.481 -4.398 39.003 1.00 94.62 358 THR A CA 1
ATOM 2764 C C . THR A 1 358 ? -5.929 -4.894 38.922 1.00 94.62 358 THR A C 1
ATOM 2766 O O . THR A 1 358 ? -6.599 -4.781 37.891 1.00 94.62 358 THR A O 1
ATOM 2769 N N . ASN A 1 359 ? -6.463 -5.409 40.032 1.00 93.56 359 ASN A N 1
ATOM 2770 C CA . ASN A 1 359 ? -7.857 -5.865 40.090 1.00 93.56 359 ASN A CA 1
ATOM 2771 C C . ASN A 1 359 ? -8.862 -4.746 39.769 1.00 93.56 359 ASN A C 1
ATOM 2773 O O . ASN A 1 359 ? -9.896 -5.006 39.154 1.00 93.56 359 ASN A O 1
ATOM 2777 N N . ALA A 1 360 ? -8.569 -3.507 40.175 1.00 93.69 360 ALA A N 1
ATOM 2778 C CA . ALA A 1 360 ? -9.421 -2.354 39.893 1.00 93.69 360 ALA A CA 1
ATOM 2779 C C . ALA A 1 360 ? -9.400 -1.992 38.399 1.00 93.69 360 ALA A C 1
ATOM 2781 O O . ALA A 1 360 ? -10.458 -1.893 37.778 1.00 93.69 360 ALA A O 1
ATOM 2782 N N . GLU A 1 361 ? -8.206 -1.890 37.809 1.00 95.88 361 GLU A N 1
ATOM 2783 C CA . GLU A 1 361 ? -8.009 -1.615 36.379 1.00 95.88 361 GLU A CA 1
ATOM 2784 C C . GLU A 1 361 ? -8.634 -2.708 35.502 1.00 95.88 361 GLU A C 1
ATOM 2786 O O . GLU A 1 361 ? -9.320 -2.409 34.528 1.00 95.88 361 GLU A O 1
ATOM 2791 N N . THR A 1 362 ? -8.470 -3.977 35.885 1.00 96.00 362 THR A N 1
ATOM 2792 C CA . THR A 1 362 ? -9.059 -5.125 35.182 1.00 96.00 362 THR A CA 1
ATOM 2793 C C . THR A 1 362 ? -10.583 -5.046 35.168 1.00 96.00 362 THR A C 1
ATOM 2795 O O . THR A 1 362 ? -11.193 -5.217 34.117 1.00 96.00 362 THR A O 1
ATOM 2798 N N . LYS A 1 363 ? -11.217 -4.735 36.309 1.00 95.44 363 LYS A N 1
ATOM 2799 C CA . LYS A 1 363 ? -12.681 -4.581 36.394 1.00 95.44 363 LYS A CA 1
ATOM 2800 C C . LYS A 1 363 ? -13.192 -3.392 35.577 1.00 95.44 363 LYS A C 1
ATOM 2802 O O . LYS A 1 363 ? -14.270 -3.478 34.989 1.00 95.44 363 LYS A O 1
ATOM 2807 N N . ALA A 1 364 ? -12.451 -2.285 35.553 1.00 94.88 364 ALA A N 1
ATOM 2808 C CA . ALA A 1 364 ? -12.795 -1.123 34.739 1.00 94.88 364 ALA A CA 1
ATOM 2809 C C . ALA A 1 364 ? -12.710 -1.453 33.239 1.00 94.88 364 ALA A C 1
ATOM 2811 O O . ALA A 1 364 ? -13.662 -1.208 32.499 1.00 94.88 364 ALA A O 1
ATOM 2812 N N . LEU A 1 365 ? -11.630 -2.109 32.810 1.00 96.00 365 LEU A N 1
ATOM 2813 C CA . LEU A 1 365 ? -11.427 -2.496 31.416 1.00 96.00 365 LEU A CA 1
ATOM 2814 C C . LEU A 1 365 ? -12.437 -3.563 30.947 1.00 96.00 365 LEU A C 1
ATOM 2816 O O . LEU A 1 365 ? -12.998 -3.446 29.859 1.00 96.00 365 LEU A O 1
ATOM 2820 N N . ASP A 1 366 ? -12.724 -4.570 31.779 1.00 95.75 366 ASP A N 1
ATOM 2821 C CA . ASP A 1 366 ? -13.728 -5.613 31.500 1.00 95.75 366 ASP A CA 1
ATOM 2822 C C . ASP A 1 366 ? -15.132 -5.020 31.347 1.00 95.75 366 ASP A C 1
ATOM 2824 O O . ASP A 1 366 ? -15.857 -5.339 30.402 1.00 95.75 366 ASP A O 1
ATOM 2828 N N . SER A 1 367 ? -15.475 -4.052 32.205 1.00 95.75 367 SER A N 1
ATOM 2829 C CA . SER A 1 367 ? -16.718 -3.296 32.085 1.00 95.75 367 SER A CA 1
ATOM 2830 C C . SER A 1 367 ? -16.854 -2.664 30.695 1.00 95.75 367 SER A C 1
ATOM 2832 O O . SER A 1 367 ? -17.908 -2.788 30.072 1.00 95.75 367 SER A O 1
ATOM 2834 N N . MET A 1 368 ? -15.797 -2.046 30.166 1.00 96.06 368 MET A N 1
ATOM 2835 C CA . MET A 1 368 ? -15.833 -1.418 28.841 1.00 96.06 368 MET A CA 1
ATOM 2836 C C . MET A 1 368 ? -16.101 -2.412 27.705 1.00 96.06 368 MET A C 1
ATOM 2838 O O . MET A 1 368 ? -16.793 -2.065 26.753 1.00 96.06 368 MET A O 1
ATOM 2842 N N . GLY A 1 369 ? -15.644 -3.662 27.817 1.00 92.06 369 GLY A N 1
ATOM 2843 C CA . GLY A 1 369 ? -15.907 -4.710 26.823 1.00 92.06 369 GLY A CA 1
ATOM 2844 C C . GLY A 1 369 ? -17.359 -5.198 26.781 1.00 92.06 369 GLY A C 1
ATOM 2845 O O . GLY A 1 369 ? -17.767 -5.862 25.829 1.00 92.06 369 GLY A O 1
ATOM 2846 N N . HIS A 1 370 ? -18.174 -4.866 27.784 1.00 91.75 370 HIS A N 1
ATOM 2847 C CA . HIS A 1 370 ? -19.494 -5.460 27.950 1.00 91.75 370 HIS A CA 1
ATOM 2848 C C . HIS A 1 370 ? -20.630 -4.584 27.394 1.00 91.75 370 HIS A C 1
ATOM 2850 O O . HIS A 1 370 ? -21.093 -3.637 28.040 1.00 91.75 370 HIS A O 1
ATOM 2856 N N . ARG A 1 371 ? -21.194 -4.984 26.245 1.00 87.56 371 ARG A N 1
ATOM 2857 C CA . ARG A 1 371 ? -22.419 -4.411 25.635 1.00 87.56 371 ARG A CA 1
ATOM 2858 C C . ARG A 1 371 ? -22.388 -2.884 25.441 1.00 87.56 371 ARG A C 1
ATOM 2860 O O . ARG A 1 371 ? -23.446 -2.258 25.454 1.00 87.56 371 ARG A O 1
ATOM 2867 N N . TRP A 1 372 ? -21.213 -2.284 25.251 1.00 89.25 372 TRP A N 1
ATOM 2868 C CA . TRP A 1 372 ? -21.063 -0.838 25.032 1.00 89.25 372 TRP A CA 1
ATOM 2869 C C . TRP A 1 372 ? -21.835 -0.351 23.792 1.00 89.25 372 TRP A C 1
ATOM 2871 O O . TRP A 1 372 ? -22.394 0.737 23.807 1.00 89.25 372 TRP A O 1
ATOM 2881 N N . TRP A 1 373 ? -21.972 -1.178 22.749 1.00 85.56 373 TRP A N 1
ATOM 2882 C CA . TRP A 1 373 ? -22.702 -0.824 21.520 1.00 85.56 373 TRP A CA 1
ATOM 2883 C C . TRP A 1 373 ? -24.197 -0.571 21.749 1.00 85.56 373 TRP A C 1
ATOM 2885 O O . TRP A 1 373 ? -24.834 0.104 20.951 1.00 85.56 373 TRP A O 1
ATOM 2895 N N . ARG A 1 374 ? -24.767 -1.074 22.855 1.00 87.12 374 ARG A N 1
ATOM 2896 C CA . ARG A 1 374 ? -26.163 -0.801 23.233 1.00 87.12 374 ARG A CA 1
ATOM 2897 C C . ARG A 1 374 ? -26.370 0.593 23.820 1.00 87.12 374 ARG A C 1
ATOM 2899 O O . ARG A 1 374 ? -27.506 0.921 24.141 1.00 87.12 374 ARG A O 1
ATOM 2906 N N . LEU A 1 375 ? -25.295 1.354 24.033 1.00 87.44 375 LEU A N 1
ATOM 2907 C CA . LEU A 1 375 ? -25.376 2.721 24.533 1.00 87.44 375 LEU A CA 1
ATOM 2908 C C . LEU A 1 375 ? -25.508 3.761 23.410 1.00 87.44 375 LEU A C 1
ATOM 2910 O O . LEU A 1 375 ? -25.760 4.924 23.706 1.00 87.44 375 LEU A O 1
ATOM 2914 N N . GLY A 1 376 ? -25.365 3.362 22.143 1.00 83.25 376 GLY A N 1
ATOM 2915 C CA . GLY A 1 376 ? -25.630 4.250 21.012 1.00 83.25 376 GLY A CA 1
ATOM 2916 C C . GLY A 1 376 ? -27.120 4.485 20.798 1.00 83.25 376 GLY A C 1
ATOM 2917 O O . GLY A 1 376 ? -27.891 3.528 20.792 1.00 83.25 376 GLY A O 1
ATOM 2918 N N . GLY A 1 377 ? -27.502 5.753 20.616 1.00 80.75 377 GLY A N 1
ATOM 2919 C CA . GLY A 1 377 ? -28.876 6.157 20.299 1.00 80.75 377 GLY A CA 1
ATOM 2920 C C . GLY A 1 377 ? -29.894 5.869 21.407 1.00 80.75 377 GLY A C 1
ATOM 2921 O O . GLY A 1 377 ? -31.053 5.598 21.108 1.00 80.75 377 GLY A O 1
ATOM 2922 N N . MET A 1 378 ? -29.465 5.851 22.674 1.00 88.56 378 MET A N 1
ATOM 2923 C CA . MET A 1 378 ? -30.373 5.675 23.811 1.00 88.56 378 MET A CA 1
ATOM 2924 C C . MET A 1 378 ? -31.103 6.977 24.143 1.00 88.56 378 MET A C 1
ATOM 2926 O O . MET A 1 378 ? -30.496 8.040 24.169 1.00 88.56 378 MET A O 1
ATOM 2930 N N . ASP A 1 379 ? -32.372 6.876 24.524 1.00 90.00 379 ASP A N 1
ATOM 2931 C CA . ASP A 1 379 ? -33.070 7.971 25.196 1.00 90.00 379 ASP A CA 1
ATOM 2932 C C . ASP A 1 379 ? -32.581 8.167 26.648 1.00 90.00 379 ASP A C 1
ATOM 2934 O O . ASP A 1 379 ? -31.884 7.323 27.230 1.00 90.00 379 ASP A O 1
ATOM 2938 N N . GLU A 1 380 ? -32.957 9.295 27.259 1.00 90.12 380 GLU A N 1
ATOM 2939 C CA . GLU A 1 380 ? -32.544 9.619 28.629 1.00 90.12 380 GLU A CA 1
ATOM 2940 C C . GLU A 1 380 ? -33.061 8.591 29.654 1.00 90.12 380 GLU A C 1
ATOM 2942 O O . GLU A 1 380 ? -32.316 8.201 30.553 1.00 90.12 380 GLU A O 1
ATOM 2947 N N . ALA A 1 381 ? -34.284 8.074 29.496 1.00 90.00 381 ALA A N 1
ATOM 2948 C CA . ALA A 1 381 ? -34.845 7.053 30.388 1.00 90.00 381 ALA A CA 1
ATOM 2949 C C . ALA A 1 381 ? -34.008 5.759 30.376 1.00 90.00 381 ALA A C 1
ATOM 2951 O O . ALA A 1 381 ? -33.687 5.168 31.413 1.00 90.00 381 ALA A O 1
ATOM 2952 N N . THR A 1 382 ? -33.570 5.309 29.198 1.00 91.56 382 THR A N 1
ATOM 2953 C CA . THR A 1 382 ? -32.663 4.162 29.085 1.00 91.56 382 THR A CA 1
ATOM 2954 C C . THR A 1 382 ? -31.292 4.479 29.669 1.00 91.56 382 THR A C 1
ATOM 2956 O O . THR A 1 382 ? -30.726 3.631 30.365 1.00 91.56 382 THR A O 1
ATOM 2959 N N . ALA A 1 383 ? -30.781 5.690 29.465 1.00 92.50 383 ALA A N 1
ATOM 2960 C CA . ALA A 1 383 ? -29.523 6.132 30.049 1.00 92.50 383 ALA A CA 1
ATOM 2961 C C . ALA A 1 383 ? -29.551 6.152 31.590 1.00 92.50 383 ALA A C 1
ATOM 2963 O O . ALA A 1 383 ? -28.631 5.610 32.204 1.00 92.50 383 ALA A O 1
ATOM 2964 N N . ARG A 1 384 ? -30.628 6.639 32.224 1.00 93.69 384 ARG A N 1
ATOM 2965 C CA . ARG A 1 384 ? -30.821 6.601 33.690 1.00 93.69 384 ARG A CA 1
ATOM 2966 C C . ARG A 1 384 ? -30.785 5.174 34.236 1.00 93.69 384 ARG A C 1
ATOM 2968 O O . ARG A 1 384 ? -30.052 4.884 35.182 1.00 93.69 384 ARG A O 1
ATOM 2975 N N . ARG A 1 385 ? -31.477 4.235 33.577 1.00 92.50 385 ARG A N 1
ATOM 2976 C CA . ARG A 1 385 ? -31.433 2.798 33.926 1.00 92.50 385 ARG A CA 1
ATOM 2977 C C . ARG A 1 385 ? -30.028 2.206 33.809 1.00 92.50 385 ARG A C 1
ATOM 2979 O O . ARG A 1 385 ? -29.634 1.363 34.617 1.00 92.50 385 ARG A O 1
ATOM 2986 N N . ARG A 1 386 ? -29.256 2.615 32.796 1.00 92.62 386 ARG A N 1
ATOM 2987 C CA . ARG A 1 386 ? -27.856 2.183 32.637 1.00 92.62 386 ARG A CA 1
ATOM 2988 C C . ARG A 1 386 ? -26.963 2.772 33.718 1.00 92.62 386 ARG A C 1
ATOM 2990 O O . ARG A 1 386 ? -26.165 2.027 34.277 1.00 92.62 386 ARG A O 1
ATOM 2997 N N . LEU A 1 387 ? -27.116 4.057 34.014 1.00 93.88 387 LEU A N 1
ATOM 2998 C CA . LEU A 1 387 ? -26.374 4.756 35.053 1.00 93.88 387 LEU A CA 1
ATOM 2999 C C . LEU A 1 387 ? -26.616 4.124 36.429 1.00 93.88 387 LEU A C 1
ATOM 3001 O O . LEU A 1 387 ? -25.646 3.806 37.111 1.00 93.88 387 LEU A O 1
ATOM 3005 N N . TYR A 1 388 ? -27.873 3.825 36.776 1.00 93.38 388 TYR A N 1
ATOM 3006 C CA . TYR A 1 388 ? -28.226 3.104 38.004 1.00 93.38 388 TYR A CA 1
ATOM 3007 C C . TYR A 1 388 ? -27.486 1.760 38.120 1.00 93.38 388 TYR A C 1
ATOM 3009 O O . TYR A 1 388 ? -26.797 1.504 39.103 1.00 93.38 388 TYR A O 1
ATOM 3017 N N . ARG A 1 389 ? -27.567 0.908 37.086 1.00 90.81 389 ARG A N 1
ATOM 3018 C CA . ARG A 1 389 ? -26.985 -0.448 37.133 1.00 90.81 389 ARG A CA 1
ATOM 3019 C C . ARG A 1 389 ? -25.456 -0.474 37.072 1.00 90.81 389 ARG A C 1
ATOM 3021 O O . ARG A 1 389 ? -24.837 -1.413 37.568 1.00 90.81 389 ARG A O 1
ATOM 3028 N N . LEU A 1 390 ? -24.841 0.482 36.381 1.00 91.44 390 LEU A N 1
ATOM 3029 C CA . LEU A 1 390 ? -23.391 0.505 36.169 1.00 91.44 390 LEU A CA 1
ATOM 3030 C C . LEU A 1 390 ? -22.651 1.306 37.242 1.00 91.44 390 LEU A C 1
ATOM 3032 O O . LEU A 1 390 ? -21.478 1.024 37.499 1.00 91.44 390 LEU A O 1
ATOM 3036 N N . GLY A 1 391 ? -23.317 2.292 37.840 1.00 92.06 391 GLY A N 1
ATOM 3037 C CA . GLY A 1 391 ? -22.663 3.383 38.542 1.00 92.06 391 GLY A CA 1
ATOM 3038 C C . GLY A 1 391 ? -21.990 4.364 37.575 1.00 92.06 391 GLY A C 1
ATOM 3039 O O . GLY A 1 391 ? -21.705 4.052 36.415 1.00 92.06 391 GLY A O 1
ATOM 3040 N N . GLU A 1 392 ? -21.709 5.561 38.080 1.00 92.69 392 GLU A N 1
ATOM 3041 C CA . GLU A 1 392 ? -21.245 6.721 37.310 1.00 92.69 392 GLU A CA 1
ATOM 3042 C C . GLU A 1 392 ? -19.993 6.450 36.465 1.00 92.69 392 GLU A C 1
ATOM 3044 O O . GLU A 1 392 ? -20.028 6.612 35.245 1.00 92.69 392 GLU A O 1
ATOM 3049 N N . ASN A 1 393 ? -18.907 5.969 37.077 1.00 92.12 393 ASN A N 1
ATOM 3050 C CA . ASN A 1 393 ? -17.633 5.777 36.372 1.00 92.12 393 ASN A CA 1
ATOM 3051 C C . ASN A 1 393 ? -17.758 4.778 35.212 1.00 92.12 393 ASN A C 1
ATOM 3053 O O . ASN A 1 393 ? -17.392 5.075 34.078 1.00 92.12 393 ASN A O 1
ATOM 3057 N N . ARG A 1 394 ? -18.362 3.610 35.466 1.00 93.94 394 ARG A N 1
ATOM 3058 C CA . ARG A 1 394 ? -18.529 2.568 34.439 1.00 93.94 394 ARG A CA 1
ATOM 3059 C C . ARG A 1 394 ? -19.502 2.986 33.344 1.00 93.94 394 ARG A C 1
ATOM 3061 O O . ARG A 1 394 ? -19.325 2.573 32.199 1.00 93.94 394 ARG A O 1
ATOM 3068 N N . TYR A 1 395 ? -20.531 3.757 33.693 1.00 94.69 395 TYR A N 1
ATOM 3069 C CA . TYR A 1 395 ? -21.449 4.340 32.723 1.00 94.69 395 TYR A CA 1
ATOM 3070 C C . TYR A 1 395 ? -20.703 5.288 31.778 1.00 94.69 395 TYR A C 1
ATOM 3072 O O . TYR A 1 395 ? -20.754 5.083 30.565 1.00 94.69 395 TYR A O 1
ATOM 3080 N N . ARG A 1 396 ? -19.942 6.246 32.327 1.00 93.88 396 ARG A N 1
ATOM 3081 C CA . ARG A 1 396 ? -19.145 7.201 31.544 1.00 93.88 396 ARG A CA 1
ATOM 3082 C C . ARG A 1 396 ? -18.162 6.496 30.615 1.00 93.88 396 ARG A C 1
ATOM 3084 O O . ARG A 1 396 ? -18.153 6.773 29.419 1.00 93.88 396 ARG A O 1
ATOM 3091 N N . ASP A 1 397 ? -17.390 5.543 31.131 1.00 95.31 397 ASP A N 1
ATOM 3092 C CA . ASP A 1 397 ? -16.373 4.851 30.335 1.00 95.31 397 ASP A CA 1
ATOM 3093 C C . ASP A 1 397 ? -16.991 4.076 29.158 1.00 95.31 397 ASP A C 1
ATOM 3095 O O . ASP A 1 397 ? -16.513 4.171 28.025 1.00 95.31 397 ASP A O 1
ATOM 3099 N N . ARG A 1 398 ? -18.092 3.342 29.391 1.00 95.25 398 ARG A N 1
ATOM 3100 C CA . ARG A 1 398 ? -18.798 2.610 28.322 1.00 95.25 398 ARG A CA 1
ATOM 3101 C C . ARG A 1 398 ? -19.446 3.548 27.310 1.00 95.25 398 ARG A C 1
ATOM 3103 O O . ARG A 1 398 ? -19.434 3.235 26.120 1.00 95.25 398 ARG A O 1
ATOM 3110 N N . LEU A 1 399 ? -20.015 4.663 27.767 1.00 94.31 399 LEU A N 1
ATOM 3111 C CA . LEU A 1 399 ? -20.661 5.638 26.895 1.00 94.31 399 LEU A CA 1
ATOM 3112 C C . LEU A 1 399 ? -19.637 6.307 25.974 1.00 94.31 399 LEU A C 1
ATOM 3114 O O . LEU A 1 399 ? -19.848 6.350 24.766 1.00 94.31 399 LEU A O 1
ATOM 3118 N N . LEU A 1 400 ? -18.501 6.758 26.513 1.00 94.00 400 LEU A N 1
ATOM 3119 C CA . LEU A 1 400 ? -17.443 7.354 25.696 1.00 94.00 400 LEU A CA 1
ATOM 3120 C C . LEU A 1 400 ? -16.811 6.333 24.743 1.00 94.00 400 LEU A C 1
ATOM 3122 O O . LEU A 1 400 ? -16.427 6.701 23.635 1.00 94.00 400 LEU A O 1
ATOM 3126 N N . LEU A 1 401 ? -16.726 5.050 25.118 1.00 94.88 401 LEU A N 1
ATOM 3127 C CA . LEU A 1 401 ? -16.301 4.006 24.181 1.00 94.88 401 LEU A CA 1
ATOM 3128 C C . LEU A 1 401 ? -17.297 3.854 23.025 1.00 94.88 401 LEU A C 1
ATOM 3130 O O . LEU A 1 401 ? -16.879 3.738 21.874 1.00 94.88 401 LEU A O 1
ATOM 3134 N N . ALA A 1 402 ? -18.599 3.874 23.317 1.00 93.62 402 ALA A N 1
ATOM 3135 C CA . ALA A 1 402 ? -19.637 3.819 22.295 1.00 93.62 402 ALA A CA 1
ATOM 3136 C C . ALA A 1 402 ? -19.572 5.031 21.359 1.00 93.62 402 ALA A C 1
ATOM 3138 O O . ALA A 1 402 ? -19.549 4.850 20.141 1.00 93.62 402 ALA A O 1
ATOM 3139 N N . TRP A 1 403 ? -19.426 6.237 21.914 1.00 92.69 403 TRP A N 1
ATOM 3140 C CA . TRP A 1 403 ? -19.210 7.460 21.142 1.00 92.69 403 TRP A CA 1
ATOM 3141 C C . TRP A 1 403 ? -17.963 7.344 20.255 1.00 92.69 403 TRP A C 1
ATOM 3143 O O . TRP A 1 403 ? -18.030 7.552 19.044 1.00 92.69 403 TRP A O 1
ATOM 3153 N N . ALA A 1 404 ? -16.836 6.902 20.816 1.00 92.81 404 ALA A N 1
ATOM 3154 C CA . ALA A 1 404 ? -15.591 6.714 20.078 1.00 92.81 404 ALA A CA 1
ATOM 3155 C C . ALA A 1 404 ? -15.707 5.728 18.902 1.00 92.81 404 ALA A C 1
ATOM 3157 O O . ALA A 1 404 ? -14.957 5.828 17.927 1.00 92.81 404 ALA A O 1
ATOM 3158 N N . ARG A 1 405 ? -16.633 4.768 18.987 1.00 90.62 405 ARG A N 1
ATOM 3159 C CA . ARG A 1 405 ? -16.867 3.730 17.975 1.00 90.62 405 ARG A CA 1
ATOM 3160 C C . ARG A 1 405 ? -17.953 4.082 16.961 1.00 90.62 405 ARG A C 1
ATOM 3162 O O . ARG A 1 405 ? -17.969 3.462 15.904 1.00 90.62 405 ARG A O 1
ATOM 3169 N N . ALA A 1 406 ? -18.801 5.069 17.239 1.00 85.50 406 ALA A N 1
ATOM 3170 C CA . ALA A 1 406 ? -19.866 5.504 16.333 1.00 85.50 406 ALA A CA 1
ATOM 3171 C C . ALA A 1 406 ? -19.349 6.190 15.048 1.00 85.50 406 ALA A C 1
ATOM 3173 O O . ALA A 1 406 ? -20.095 6.315 14.085 1.00 85.50 406 ALA A O 1
ATOM 3174 N N . GLY A 1 407 ? -18.062 6.566 15.001 1.00 65.69 407 GLY A N 1
ATOM 3175 C CA . GLY A 1 407 ? -17.464 7.308 13.887 1.00 65.69 407 GLY A CA 1
ATOM 3176 C C . GLY A 1 407 ? -17.691 8.808 14.071 1.00 65.69 407 GLY A C 1
ATOM 3177 O O . GLY A 1 407 ? -18.824 9.269 14.135 1.00 65.69 407 GLY A O 1
ATOM 3178 N N . GLY A 1 408 ? -16.606 9.568 14.240 1.00 59.09 408 GLY A N 1
ATOM 3179 C CA . GLY A 1 408 ? -16.658 10.980 14.630 1.00 59.09 408 GLY A CA 1
ATOM 3180 C C . GLY A 1 408 ? -17.341 11.871 13.592 1.00 59.09 408 GLY A C 1
ATOM 3181 O O . GLY A 1 408 ? -16.678 12.287 12.653 1.00 59.09 408 GLY A O 1
ATOM 3182 N N . ASP A 1 409 ? -18.645 12.100 13.782 1.00 55.59 409 ASP A N 1
ATOM 3183 C CA . ASP A 1 409 ? -19.442 13.287 13.400 1.00 55.59 409 ASP A CA 1
ATOM 3184 C C . ASP A 1 409 ? -20.945 13.098 13.700 1.00 55.59 409 ASP A C 1
ATOM 3186 O O . ASP A 1 409 ? -21.713 14.058 13.680 1.00 55.59 409 ASP A O 1
ATOM 3190 N N . THR A 1 410 ? -21.402 11.884 14.031 1.00 55.28 410 THR A N 1
ATOM 3191 C CA . THR A 1 410 ? -22.809 11.648 14.385 1.00 55.28 410 THR A CA 1
ATOM 3192 C C . THR A 1 410 ? -23.144 12.209 15.770 1.00 55.28 410 THR A C 1
ATOM 3194 O O . THR A 1 410 ? -22.745 11.644 16.788 1.00 55.28 410 THR A O 1
ATOM 3197 N N . ASP A 1 411 ? -23.897 13.308 15.775 1.00 67.31 411 ASP A N 1
ATOM 3198 C CA . ASP A 1 411 ? -24.708 13.822 16.885 1.00 67.31 411 ASP A CA 1
ATOM 3199 C C . ASP A 1 411 ? -23.964 14.050 18.218 1.00 67.31 411 ASP A C 1
ATOM 3201 O O . ASP A 1 411 ? -24.333 13.564 19.289 1.00 67.31 411 ASP A O 1
ATOM 3205 N N . SER A 1 412 ? -22.865 14.810 18.152 1.00 76.44 412 SER A N 1
ATOM 3206 C CA . SER A 1 412 ? -22.036 15.155 19.322 1.00 76.44 412 SER A CA 1
ATOM 3207 C C . SER A 1 412 ? -22.822 15.814 20.467 1.00 76.44 412 SER A C 1
ATOM 3209 O O . SER A 1 412 ? -22.395 15.731 21.619 1.00 76.44 412 SER A O 1
ATOM 3211 N N . ALA A 1 413 ? -23.949 16.471 20.167 1.00 85.88 413 ALA A N 1
ATOM 3212 C CA . ALA A 1 413 ? -24.821 17.085 21.166 1.00 85.88 413 ALA A CA 1
ATOM 3213 C C . ALA A 1 413 ? -25.515 16.020 22.025 1.00 85.88 413 ALA A C 1
ATOM 3215 O O . ALA A 1 413 ? -25.379 16.042 23.247 1.00 85.88 413 ALA A O 1
ATOM 3216 N N . HIS A 1 414 ? -26.150 15.032 21.391 1.00 88.50 414 HIS A N 1
ATOM 3217 C CA . HIS A 1 414 ? -26.805 13.932 22.093 1.00 88.50 414 HIS A CA 1
ATOM 3218 C C . HIS A 1 414 ? -25.823 13.128 22.964 1.00 88.50 414 HIS A C 1
ATOM 3220 O O . HIS A 1 414 ? -26.083 12.862 24.139 1.00 88.50 414 HIS A O 1
ATOM 3226 N N . TRP A 1 415 ? -24.635 12.807 22.437 1.00 90.81 415 TRP A N 1
ATOM 3227 C CA . TRP A 1 415 ? -23.594 12.131 23.222 1.00 90.81 415 TRP A CA 1
ATOM 3228 C C . TRP A 1 415 ? -23.153 12.939 24.443 1.00 90.81 415 TRP A C 1
ATOM 3230 O O . TRP A 1 415 ? -22.964 12.375 25.524 1.00 90.81 415 TRP A O 1
ATOM 3240 N N . ARG A 1 416 ? -23.008 14.260 24.283 1.00 90.81 416 ARG A N 1
ATOM 3241 C CA . ARG A 1 416 ? -22.657 15.171 25.374 1.00 90.81 416 ARG A CA 1
ATOM 3242 C C . ARG A 1 416 ? -23.741 15.189 26.446 1.00 90.81 416 ARG A C 1
ATOM 3244 O O . ARG A 1 416 ? -23.418 15.077 27.626 1.00 90.81 416 ARG A O 1
ATOM 3251 N N . GLU A 1 417 ? -25.008 15.278 26.056 1.00 91.12 417 GLU A N 1
ATOM 3252 C CA . GLU A 1 417 ? -26.131 15.240 26.993 1.00 91.12 417 GLU A CA 1
ATOM 3253 C C . GLU A 1 417 ? -26.154 13.943 27.800 1.00 91.12 417 GLU A C 1
ATOM 3255 O O . GLU A 1 417 ? -26.293 13.994 29.022 1.00 91.12 417 GLU A O 1
ATOM 3260 N N . LEU A 1 418 ? -25.970 12.791 27.152 1.00 93.12 418 LEU A N 1
ATOM 3261 C CA . LEU A 1 418 ? -25.923 11.503 27.842 1.00 93.12 418 LEU A CA 1
ATOM 3262 C C . LEU A 1 418 ? -24.704 11.375 28.767 1.00 93.12 418 LEU A C 1
ATOM 3264 O O . LEU A 1 418 ? -24.811 10.763 29.832 1.00 93.12 418 LEU A O 1
ATOM 3268 N N . ALA A 1 419 ? -23.554 11.943 28.391 1.00 92.69 419 ALA A N 1
ATOM 3269 C CA . ALA A 1 419 ? -22.325 11.883 29.187 1.00 92.69 419 ALA A CA 1
ATOM 3270 C C . ALA A 1 419 ? -22.398 12.734 30.460 1.00 92.69 419 ALA A C 1
ATOM 3272 O O . ALA A 1 419 ? -21.861 12.330 31.494 1.00 92.69 419 ALA A O 1
ATOM 3273 N N . LEU A 1 420 ? -23.096 13.871 30.389 1.00 92.75 420 LEU A N 1
ATOM 3274 C CA . LEU A 1 420 ? -23.320 14.794 31.505 1.00 92.75 420 LEU A CA 1
ATOM 3275 C C . LEU A 1 420 ? -24.556 14.431 32.349 1.00 92.75 420 LEU A C 1
ATOM 3277 O O . LEU A 1 420 ? -24.852 15.110 33.327 1.00 92.75 420 LEU A O 1
ATOM 3281 N N . LEU A 1 421 ? -25.277 13.352 32.018 1.00 93.88 421 LEU A N 1
ATOM 3282 C CA . LEU A 1 421 ? -26.429 12.886 32.799 1.00 93.88 421 LEU A CA 1
ATOM 3283 C C . LEU A 1 421 ? -26.136 12.736 34.309 1.00 93.88 421 LEU A C 1
ATOM 3285 O O . LEU A 1 421 ? -26.959 13.211 35.092 1.00 93.88 421 LEU A O 1
ATOM 3289 N N . PRO A 1 422 ? -24.992 12.167 34.751 1.00 93.81 422 PRO A N 1
ATOM 3290 C CA . PRO A 1 422 ? -24.695 12.042 36.181 1.00 93.81 422 PRO A CA 1
ATOM 3291 C C . PRO A 1 422 ? -24.542 13.380 36.919 1.00 93.81 422 PRO A C 1
ATOM 3293 O O . PRO A 1 422 ? -24.613 13.405 38.140 1.00 93.81 422 PRO A O 1
ATOM 3296 N N . GLU A 1 423 ? -24.325 14.489 36.205 1.00 91.62 423 GLU A N 1
ATOM 3297 C CA . GLU A 1 423 ? -24.202 15.824 36.811 1.00 91.62 423 GLU A CA 1
ATOM 3298 C C . GLU A 1 423 ? -25.569 16.465 37.076 1.00 91.62 423 GLU A C 1
ATOM 3300 O O . GLU A 1 423 ? -25.696 17.316 37.953 1.00 91.62 423 GLU A O 1
ATOM 3305 N N . ARG A 1 424 ? -26.603 16.049 36.330 1.00 92.31 424 ARG A N 1
ATOM 3306 C CA . ARG A 1 424 ? -27.967 16.590 36.441 1.00 92.31 424 ARG A CA 1
ATOM 3307 C C . ARG A 1 424 ? -28.969 15.638 37.087 1.00 92.31 424 ARG A C 1
ATOM 3309 O O . ARG A 1 424 ? -30.068 16.063 37.428 1.00 92.31 424 ARG A O 1
ATOM 3316 N N . TRP A 1 425 ? -28.627 14.357 37.223 1.00 93.19 425 TRP A N 1
ATOM 3317 C CA . TRP A 1 425 ? -29.520 13.341 37.767 1.00 93.19 425 TRP A CA 1
ATOM 3318 C C . TRP A 1 425 ? -28.781 12.353 38.666 1.00 93.19 425 TRP A C 1
ATOM 3320 O O . TRP A 1 425 ? -27.785 11.745 38.270 1.00 93.19 425 TRP A O 1
ATOM 3330 N N . SER A 1 426 ? -29.348 12.140 39.852 1.00 87.12 426 SER A N 1
ATOM 3331 C CA . SER A 1 426 ? -28.883 11.165 40.832 1.00 87.12 426 SER A CA 1
ATOM 3332 C C . SER A 1 426 ? -29.896 10.039 40.959 1.00 87.12 426 SER A C 1
ATOM 3334 O O . SER A 1 426 ? -31.084 10.277 41.172 1.00 87.12 426 SER A O 1
ATOM 3336 N N . ALA A 1 427 ? -29.406 8.807 40.867 1.00 84.69 427 ALA A N 1
ATOM 3337 C CA . ALA A 1 427 ? -30.217 7.615 41.043 1.00 84.69 427 ALA A CA 1
ATOM 3338 C C . ALA A 1 427 ? -30.861 7.573 42.445 1.00 84.69 427 ALA A C 1
ATOM 3340 O O . ALA A 1 427 ? -30.129 7.599 43.442 1.00 84.69 427 ALA A O 1
ATOM 3341 N N . PRO A 1 428 ? -32.198 7.457 42.556 1.00 88.62 428 PRO A N 1
ATOM 3342 C CA . PRO A 1 428 ? -32.832 7.189 43.837 1.00 88.62 428 PRO A CA 1
ATOM 3343 C C . PRO A 1 428 ? -32.441 5.794 44.339 1.00 88.62 428 PRO A C 1
ATOM 3345 O O . PRO A 1 428 ? -32.102 4.898 43.563 1.00 88.62 428 PRO A O 1
ATOM 3348 N N . LYS A 1 429 ? -32.483 5.598 45.658 1.00 89.69 429 LYS A N 1
ATOM 3349 C CA . LYS A 1 429 ? -32.306 4.264 46.246 1.00 89.69 429 LYS A CA 1
ATOM 3350 C C . LYS A 1 429 ? -33.568 3.443 46.003 1.00 89.69 429 LYS A C 1
ATOM 3352 O O . LYS A 1 429 ? -34.663 3.980 46.151 1.00 89.69 429 LYS A O 1
ATOM 3357 N N . PHE A 1 430 ? -33.409 2.160 45.680 1.00 92.50 430 PHE A N 1
ATOM 3358 C CA . PHE A 1 430 ? -34.545 1.253 45.533 1.00 92.50 430 PHE A CA 1
ATOM 3359 C C . PHE A 1 430 ? -35.365 1.223 46.839 1.00 92.50 430 PHE A C 1
ATOM 3361 O O . PHE A 1 430 ? -34.800 0.911 47.893 1.00 92.50 430 PHE A O 1
ATOM 3368 N N . PRO A 1 431 ? -36.655 1.611 46.806 1.00 91.38 431 PRO A N 1
ATOM 3369 C CA . PRO A 1 431 ? -37.410 1.882 48.028 1.00 91.38 431 PRO A CA 1
ATOM 3370 C C . PRO A 1 431 ? -38.044 0.632 48.655 1.00 91.38 431 PRO A C 1
ATOM 3372 O O . PRO A 1 431 ? -38.307 0.641 49.856 1.00 91.38 431 PRO A O 1
ATOM 3375 N N . LEU A 1 432 ? -38.268 -0.436 47.877 1.00 92.06 432 LEU A N 1
ATOM 3376 C CA . LEU A 1 432 ? -38.889 -1.671 48.364 1.00 92.06 432 LEU A CA 1
ATOM 3377 C C . LEU A 1 432 ? -37.870 -2.542 49.107 1.00 92.06 432 LEU A C 1
ATOM 3379 O O . LEU A 1 432 ? -36.747 -2.761 48.649 1.00 92.06 432 LEU A O 1
ATOM 3383 N N . LYS A 1 433 ? -38.279 -3.068 50.259 1.00 92.88 433 LYS A N 1
ATOM 3384 C CA . LYS A 1 433 ? -37.467 -3.902 51.147 1.00 92.88 433 LYS A CA 1
ATOM 3385 C C . LYS A 1 433 ? -38.031 -5.317 51.221 1.00 92.88 433 LYS A C 1
ATOM 3387 O O . LYS A 1 433 ? -39.173 -5.580 50.869 1.00 92.88 433 LYS A O 1
ATOM 3392 N N . ALA A 1 434 ? -37.236 -6.235 51.768 1.00 89.25 434 ALA A N 1
ATOM 3393 C CA . ALA A 1 434 ? -37.649 -7.612 52.052 1.00 89.25 434 ALA A CA 1
ATOM 3394 C C . ALA A 1 434 ? -39.009 -7.706 52.776 1.00 89.25 434 ALA A C 1
ATOM 3396 O O . ALA A 1 434 ? -39.852 -8.522 52.403 1.00 89.25 434 ALA A O 1
ATOM 3397 N N . ALA A 1 435 ? -39.240 -6.830 53.761 1.00 90.56 435 ALA A N 1
ATOM 3398 C CA . ALA A 1 435 ? -40.471 -6.791 54.550 1.00 90.56 435 ALA A CA 1
ATOM 3399 C C . ALA A 1 435 ? -41.737 -6.600 53.694 1.00 90.56 435 ALA A C 1
ATOM 3401 O O . ALA A 1 435 ? -42.769 -7.198 53.996 1.00 90.56 435 ALA A O 1
ATOM 3402 N N . ASP A 1 436 ? -41.651 -5.841 52.596 1.00 91.56 436 ASP A N 1
ATOM 3403 C CA . ASP A 1 436 ? -42.788 -5.579 51.709 1.00 91.56 436 ASP A CA 1
ATOM 3404 C C . ASP A 1 436 ? -43.268 -6.852 51.000 1.00 91.56 436 ASP A C 1
ATOM 3406 O O . ASP A 1 436 ? -44.459 -7.007 50.732 1.00 91.56 436 ASP A O 1
ATOM 3410 N N . PHE A 1 437 ? -42.363 -7.790 50.722 1.00 92.69 437 PHE A N 1
ATOM 3411 C CA . PHE A 1 437 ? -42.681 -9.049 50.043 1.00 92.69 437 PHE A CA 1
ATOM 3412 C C . PHE A 1 437 ? -43.029 -10.168 51.025 1.00 92.69 437 PHE A C 1
ATOM 3414 O O . PHE A 1 437 ? -43.895 -10.990 50.728 1.00 92.69 437 PHE A O 1
ATOM 3421 N N . ILE A 1 438 ? -42.427 -10.162 52.218 1.00 90.19 438 ILE A N 1
ATOM 3422 C CA . ILE A 1 438 ? -42.795 -11.079 53.307 1.00 90.19 438 ILE A CA 1
ATOM 3423 C C . ILE A 1 438 ? -44.252 -10.841 53.723 1.00 90.19 438 ILE A C 1
ATOM 3425 O O . ILE A 1 438 ? -45.028 -11.789 53.823 1.00 90.19 438 ILE A O 1
ATOM 3429 N N . ALA A 1 439 ? -44.669 -9.574 53.845 1.00 89.38 439 ALA A N 1
ATOM 3430 C CA . ALA A 1 439 ? -46.065 -9.210 54.106 1.00 89.38 439 ALA A CA 1
ATOM 3431 C C . ALA A 1 439 ? -47.044 -9.682 53.008 1.00 89.38 439 ALA A C 1
ATOM 3433 O O . ALA A 1 439 ? -48.248 -9.754 53.240 1.00 89.38 439 ALA A O 1
ATOM 3434 N N . ARG A 1 440 ? -46.534 -10.022 51.816 1.00 89.88 440 ARG A N 1
ATOM 3435 C CA . ARG A 1 440 ? -47.289 -10.534 50.661 1.00 89.88 440 ARG A CA 1
ATOM 3436 C C . ARG A 1 440 ? -47.174 -12.053 50.486 1.00 89.88 440 ARG A C 1
ATOM 3438 O O . ARG A 1 440 ? -47.568 -12.578 49.449 1.00 89.88 440 ARG A O 1
ATOM 3445 N N . GLY A 1 441 ? -46.646 -12.762 51.486 1.00 87.62 441 GLY A N 1
ATOM 3446 C CA . GLY A 1 441 ? -46.602 -14.225 51.515 1.00 87.62 441 GLY A CA 1
ATOM 3447 C C . GLY A 1 441 ? -45.388 -14.858 50.828 1.00 87.62 441 GLY A C 1
ATOM 3448 O O . GLY A 1 441 ? -45.390 -16.067 50.602 1.00 87.62 441 GLY A O 1
ATOM 3449 N N . ILE A 1 442 ? -44.348 -14.085 50.500 1.00 89.31 442 ILE A N 1
ATOM 3450 C CA . ILE A 1 442 ? -43.085 -14.635 49.989 1.00 89.31 442 ILE A CA 1
ATOM 3451 C C . ILE A 1 442 ? -42.204 -15.091 51.156 1.00 89.31 442 ILE A C 1
ATOM 3453 O O . ILE A 1 442 ? -41.866 -14.298 52.034 1.00 89.31 442 ILE A O 1
ATOM 3457 N N . ALA A 1 443 ? -41.807 -16.365 51.148 1.00 84.19 443 ALA A N 1
ATOM 3458 C CA . ALA A 1 443 ? -40.919 -16.929 52.161 1.00 84.19 443 ALA A CA 1
ATOM 3459 C C . ALA A 1 443 ? -39.486 -16.377 52.054 1.00 84.19 443 ALA A C 1
ATOM 3461 O O . ALA A 1 443 ? -38.993 -16.077 50.962 1.00 84.19 443 ALA A O 1
ATOM 3462 N N . GLU A 1 444 ? -38.800 -16.290 53.195 1.00 86.31 444 GLU A N 1
ATOM 3463 C CA . GLU A 1 444 ? -37.386 -15.920 53.250 1.00 86.31 444 GLU A CA 1
ATOM 3464 C C . GLU A 1 444 ? -36.498 -16.934 52.507 1.00 86.31 444 GLU A C 1
ATOM 3466 O O . GLU A 1 444 ? -36.804 -18.124 52.418 1.00 86.31 444 GLU A O 1
ATOM 3471 N N . GLY A 1 445 ? -35.373 -16.453 51.970 1.00 84.00 445 GLY A N 1
ATOM 3472 C CA . GLY A 1 445 ? -34.398 -17.269 51.246 1.00 84.00 445 GLY A CA 1
ATOM 3473 C C . GLY A 1 445 ? -34.229 -16.868 49.773 1.00 84.00 445 GLY A C 1
ATOM 3474 O O . GLY A 1 445 ? -34.552 -15.740 49.393 1.00 84.00 445 GLY A O 1
ATOM 3475 N N . PRO A 1 446 ? -33.703 -17.765 48.914 1.00 86.25 446 PRO A N 1
ATOM 3476 C CA . PRO A 1 446 ? -33.370 -17.451 47.519 1.00 86.25 446 PRO A CA 1
ATOM 3477 C C . PRO A 1 446 ? -34.547 -16.914 46.696 1.00 86.25 446 PRO A C 1
ATOM 3479 O O . PRO A 1 446 ? -34.355 -16.092 45.803 1.00 86.25 446 PRO A O 1
ATOM 3482 N N . VAL A 1 447 ? -35.764 -17.353 47.025 1.00 86.75 447 VAL A N 1
ATOM 3483 C CA . VAL A 1 447 ? -37.011 -16.918 46.384 1.00 86.75 447 VAL A CA 1
ATOM 3484 C C . VAL A 1 447 ? -37.255 -15.421 46.589 1.00 86.75 447 VAL A C 1
ATOM 3486 O O . VAL A 1 447 ? -37.515 -14.705 45.624 1.00 86.75 447 VAL A O 1
ATOM 3489 N N . LEU A 1 448 ? -37.088 -14.918 47.816 1.00 89.69 448 LEU A N 1
ATOM 3490 C CA . LEU A 1 448 ? -37.228 -13.494 48.124 1.00 89.69 448 LEU A CA 1
ATOM 3491 C C . LEU A 1 448 ? -36.255 -12.634 47.305 1.00 89.69 448 LEU A C 1
ATOM 3493 O O . LEU A 1 448 ? -36.637 -11.585 46.792 1.00 89.69 448 LEU A O 1
ATOM 3497 N N . GLY A 1 449 ? -35.016 -13.103 47.126 1.00 86.50 449 GLY A N 1
ATOM 3498 C CA . GLY A 1 449 ? -34.026 -12.432 46.281 1.00 86.50 449 GLY A CA 1
ATOM 3499 C C . GLY A 1 449 ? -34.449 -12.341 44.809 1.00 86.50 449 GLY A C 1
ATOM 3500 O O . GLY A 1 449 ? -34.238 -11.309 44.176 1.00 86.50 449 GLY A O 1
ATOM 3501 N N . GLN A 1 450 ? -35.093 -13.383 44.271 1.00 88.75 450 GLN A N 1
ATOM 3502 C CA . GLN A 1 450 ? -35.612 -13.378 42.897 1.00 88.75 450 GLN A CA 1
ATOM 3503 C C . GLN A 1 450 ? -36.772 -12.391 42.731 1.00 88.75 450 GLN A C 1
ATOM 3505 O O . GLN A 1 450 ? -36.797 -11.634 41.761 1.00 88.75 450 GLN A O 1
ATOM 3510 N N . VAL A 1 451 ? -37.706 -12.357 43.685 1.00 91.75 451 VAL A N 1
ATOM 3511 C CA . VAL A 1 451 ? -38.834 -11.412 43.657 1.00 91.75 451 VAL A CA 1
ATOM 3512 C C . VAL A 1 451 ? -38.347 -9.969 43.797 1.00 91.75 451 VAL A C 1
ATOM 3514 O O . VAL A 1 451 ? -38.807 -9.103 43.056 1.00 91.75 451 VAL A O 1
ATOM 3517 N N . LEU A 1 452 ? -37.372 -9.712 44.676 1.00 91.38 452 LEU A N 1
ATOM 3518 C CA . LEU A 1 452 ? -36.734 -8.399 44.804 1.00 91.38 452 LEU A CA 1
ATOM 3519 C C . LEU A 1 452 ? -36.091 -7.949 43.486 1.00 91.38 452 LEU A C 1
ATOM 3521 O O . LEU A 1 452 ? -36.291 -6.808 43.082 1.00 91.38 452 LEU A O 1
ATOM 3525 N N . ALA A 1 453 ? -35.391 -8.844 42.782 1.00 89.00 453 ALA A N 1
ATOM 3526 C CA . ALA A 1 453 ? -34.808 -8.535 41.476 1.00 89.00 453 ALA A CA 1
ATOM 3527 C C . ALA A 1 453 ? -35.878 -8.237 40.407 1.00 89.00 453 ALA A C 1
ATOM 3529 O O . ALA A 1 453 ? -35.719 -7.304 39.621 1.00 89.00 453 ALA A O 1
ATOM 3530 N N . LEU A 1 454 ? -36.993 -8.982 40.391 1.00 90.81 454 LEU A N 1
ATOM 3531 C CA . LEU A 1 454 ? -38.124 -8.706 39.491 1.00 90.81 454 LEU A CA 1
ATOM 3532 C C . LEU A 1 454 ? -38.771 -7.348 39.784 1.00 90.81 454 LEU A C 1
ATOM 3534 O O . LEU A 1 454 ? -39.119 -6.620 38.853 1.00 90.81 454 LEU A O 1
ATOM 3538 N N . ALA A 1 455 ? -38.933 -7.010 41.064 1.00 92.81 455 ALA A N 1
ATOM 3539 C CA . ALA A 1 455 ? -39.479 -5.729 41.489 1.00 92.81 455 ALA A CA 1
ATOM 3540 C C . ALA A 1 455 ? -38.542 -4.569 41.140 1.00 92.81 455 ALA A C 1
ATOM 3542 O O . ALA A 1 455 ? -39.004 -3.541 40.651 1.00 92.81 455 ALA A O 1
ATOM 3543 N N . GLU A 1 456 ? -37.232 -4.741 41.325 1.00 92.81 456 GLU A N 1
ATOM 3544 C CA . GLU A 1 456 ? -36.228 -3.760 40.915 1.00 92.81 456 GLU A CA 1
ATOM 3545 C C . GLU A 1 456 ? -36.249 -3.554 39.394 1.00 92.81 456 GLU A C 1
ATOM 3547 O O . GLU A 1 456 ? -36.275 -2.419 38.924 1.00 92.81 456 GLU A O 1
ATOM 3552 N N . ASP A 1 457 ? -36.346 -4.624 38.604 1.00 89.81 457 ASP A N 1
ATOM 3553 C CA . ASP A 1 457 ? -36.462 -4.532 37.146 1.00 89.81 457 ASP A CA 1
ATOM 3554 C C . ASP A 1 457 ? -37.742 -3.812 36.689 1.00 89.81 457 ASP A C 1
ATOM 3556 O O . ASP A 1 457 ? -37.692 -3.012 35.748 1.00 89.81 457 ASP A O 1
ATOM 3560 N N . ALA A 1 458 ? -38.876 -4.062 37.350 1.00 90.69 458 ALA A N 1
ATOM 3561 C CA . ALA A 1 458 ? -40.141 -3.378 37.078 1.00 90.69 458 ALA A CA 1
ATOM 3562 C C . ALA A 1 458 ? -40.098 -1.897 37.492 1.00 90.69 458 ALA A C 1
ATOM 3564 O O . ALA A 1 458 ? -40.550 -1.034 36.741 1.00 90.69 458 ALA A O 1
ATOM 3565 N N . TRP A 1 459 ? -39.483 -1.586 38.634 1.00 93.62 459 TRP A N 1
ATOM 3566 C CA . TRP A 1 459 ? -39.269 -0.217 39.104 1.00 93.62 459 TRP A CA 1
ATOM 3567 C C . TRP A 1 459 ? -38.362 0.585 38.167 1.00 93.62 459 TRP A C 1
ATOM 3569 O O . TRP A 1 459 ? -38.667 1.728 37.827 1.00 93.62 459 TRP A O 1
ATOM 3579 N N . LEU A 1 460 ? -37.294 -0.040 37.664 1.00 90.75 460 LEU A N 1
ATOM 3580 C CA . LEU A 1 460 ? -36.455 0.544 36.621 1.00 90.75 460 LEU A CA 1
ATOM 3581 C C . LEU A 1 460 ? -37.253 0.771 35.333 1.00 90.75 460 LEU A C 1
ATOM 3583 O O . LEU A 1 460 ? -37.102 1.811 34.700 1.00 90.75 460 LEU A O 1
ATOM 3587 N N . ALA A 1 461 ? -38.094 -0.183 34.920 1.00 88.00 461 ALA A N 1
ATOM 3588 C CA . ALA A 1 461 ? -38.915 -0.052 33.715 1.00 88.00 461 ALA A CA 1
ATOM 3589 C C . ALA A 1 461 ? -39.940 1.093 33.798 1.00 88.00 461 ALA A C 1
ATOM 3591 O O . ALA A 1 461 ? -40.233 1.690 32.765 1.00 88.00 461 ALA A O 1
ATOM 3592 N N . ALA A 1 462 ? -40.417 1.412 35.003 1.00 89.38 462 ALA A N 1
ATOM 3593 C CA . ALA A 1 462 ? -41.349 2.503 35.285 1.00 89.38 462 ALA A CA 1
ATOM 3594 C C . ALA A 1 462 ? -40.679 3.883 35.496 1.00 89.38 462 ALA A C 1
ATOM 3596 O O . ALA A 1 462 ? -41.356 4.819 35.902 1.00 89.38 462 ALA A O 1
ATOM 3597 N N . ASP A 1 463 ? -39.374 4.017 35.226 1.00 89.44 463 ASP A N 1
ATOM 3598 C CA . ASP A 1 463 ? -38.576 5.245 35.414 1.00 89.44 463 ASP A CA 1
ATOM 3599 C C . ASP A 1 463 ? -38.554 5.776 36.861 1.00 89.44 463 ASP A C 1
ATOM 3601 O O . ASP A 1 463 ? -38.707 6.966 37.117 1.00 89.44 463 ASP A O 1
ATOM 3605 N N . PHE A 1 464 ? -38.265 4.883 37.814 1.00 92.19 464 PHE A N 1
ATOM 3606 C CA . PHE A 1 464 ? -37.944 5.228 39.206 1.00 92.19 464 PHE A CA 1
ATOM 3607 C C . PHE A 1 464 ? -39.074 5.926 40.003 1.00 92.19 464 PHE A C 1
ATOM 3609 O O . PHE A 1 464 ? -38.807 6.929 40.675 1.00 92.19 464 PHE A O 1
ATOM 3616 N N . PRO A 1 465 ? -40.323 5.415 40.000 1.00 92.00 465 PRO A N 1
ATOM 3617 C CA . PRO A 1 465 ? -41.404 6.023 40.771 1.00 92.00 465 PRO A CA 1
ATOM 3618 C C . PRO A 1 465 ? -41.113 5.978 42.277 1.00 92.00 465 PRO A C 1
ATOM 3620 O O . PRO A 1 465 ? -40.519 5.021 42.785 1.00 92.00 465 PRO A O 1
ATOM 3623 N N . LEU A 1 466 ? -41.543 7.019 42.991 1.00 90.75 466 LEU A N 1
ATOM 3624 C CA . LEU A 1 466 ? -41.410 7.142 44.449 1.00 90.75 466 LEU A CA 1
ATOM 3625 C C . LEU A 1 466 ? -42.763 7.253 45.161 1.00 90.75 466 LEU A C 1
ATOM 3627 O O . LEU A 1 466 ? -42.798 7.252 46.389 1.00 90.75 466 LEU A O 1
ATOM 3631 N N . ASP A 1 467 ? -43.867 7.358 44.420 1.00 93.31 467 ASP A N 1
ATOM 3632 C CA . ASP A 1 467 ? -45.198 7.406 45.007 1.00 93.31 467 ASP A CA 1
ATOM 3633 C C . ASP A 1 467 ? -45.626 6.025 45.521 1.00 93.31 467 ASP A C 1
ATOM 3635 O O . ASP A 1 467 ? -45.365 4.979 44.921 1.00 93.31 467 ASP A O 1
ATOM 3639 N N . GLU A 1 468 ? -46.299 6.026 46.667 1.00 89.31 468 GLU A N 1
ATOM 3640 C CA . GLU A 1 468 ? -46.652 4.804 47.388 1.00 89.31 468 GLU A CA 1
ATOM 3641 C C . GLU A 1 468 ? -47.580 3.883 46.573 1.00 89.31 468 GLU A C 1
ATOM 3643 O O . GLU A 1 468 ? -47.462 2.657 46.636 1.00 89.31 468 GLU A O 1
ATOM 3648 N N . GLY A 1 469 ? -48.460 4.461 45.747 1.00 91.69 469 GLY A N 1
ATOM 3649 C CA . GLY A 1 469 ? -49.388 3.719 44.891 1.00 91.69 469 GLY A CA 1
ATOM 3650 C C . GLY A 1 469 ? -48.680 2.917 43.796 1.00 91.69 469 GLY A C 1
ATOM 3651 O O . GLY A 1 469 ? -48.945 1.719 43.628 1.00 91.69 469 GLY A O 1
ATOM 3652 N N . ALA A 1 470 ? -47.743 3.539 43.079 1.00 91.12 470 ALA A N 1
ATOM 3653 C CA . ALA A 1 470 ? -46.931 2.866 42.072 1.00 91.12 470 ALA A CA 1
ATOM 3654 C C . ALA A 1 470 ? -46.030 1.796 42.698 1.00 91.12 470 ALA A C 1
ATOM 3656 O O . ALA A 1 470 ? -45.946 0.685 42.172 1.00 91.12 470 ALA A O 1
ATOM 3657 N N . LEU A 1 471 ? -45.409 2.082 43.848 1.00 93.00 471 LEU A N 1
ATOM 3658 C CA . LEU A 1 471 ? -44.565 1.116 44.557 1.00 93.00 471 LEU A CA 1
ATOM 3659 C C . LEU A 1 471 ? -45.349 -0.119 45.011 1.00 93.00 471 LEU A C 1
ATOM 3661 O O . LEU A 1 471 ? -44.883 -1.245 44.822 1.00 93.00 471 LEU A O 1
ATOM 3665 N N . LYS A 1 472 ? -46.564 0.074 45.535 1.00 91.81 472 LYS A N 1
ATOM 3666 C CA . LYS A 1 472 ? -47.471 -1.024 45.888 1.00 91.81 472 LYS A CA 1
ATOM 3667 C C . LYS A 1 472 ? -47.820 -1.870 44.664 1.00 91.81 472 LYS A C 1
ATOM 3669 O O . LYS A 1 472 ? -47.714 -3.092 44.720 1.00 91.81 472 LYS A O 1
ATOM 3674 N N . THR A 1 473 ? -48.146 -1.215 43.552 1.00 93.38 473 THR A N 1
ATOM 3675 C CA . THR A 1 473 ? -48.467 -1.880 42.282 1.00 93.38 473 THR A CA 1
ATOM 3676 C C . THR A 1 473 ? -47.290 -2.708 41.763 1.00 93.38 473 THR A C 1
ATOM 3678 O O . THR A 1 473 ? -47.477 -3.854 41.362 1.00 93.38 473 THR A O 1
ATOM 3681 N N . ILE A 1 474 ? -46.069 -2.167 41.811 1.00 94.12 474 ILE A N 1
ATOM 3682 C CA . ILE A 1 474 ? -44.848 -2.876 41.404 1.00 94.12 474 ILE A CA 1
ATOM 3683 C C . ILE A 1 474 ? -44.606 -4.102 42.289 1.00 94.12 474 ILE A C 1
ATOM 3685 O O . ILE A 1 474 ? -44.311 -5.180 41.769 1.00 94.12 474 ILE A O 1
ATOM 3689 N N . ALA A 1 475 ? -44.754 -3.963 43.610 1.00 92.12 475 ALA A N 1
ATOM 3690 C CA . ALA A 1 475 ? -44.591 -5.076 44.540 1.00 92.12 475 ALA A CA 1
ATOM 3691 C C . ALA A 1 475 ? -45.606 -6.199 44.258 1.00 92.12 475 ALA A C 1
ATOM 3693 O O . ALA A 1 475 ? -45.223 -7.366 44.153 1.00 92.12 475 ALA A O 1
ATOM 3694 N N . ASP A 1 476 ? -46.878 -5.846 44.060 1.00 91.81 476 ASP A N 1
ATOM 3695 C CA . ASP A 1 476 ? -47.953 -6.800 43.772 1.00 91.81 476 ASP A CA 1
ATOM 3696 C C . ASP A 1 476 ? -47.731 -7.501 42.417 1.00 91.81 476 ASP A C 1
ATOM 3698 O O . ASP A 1 476 ? -47.865 -8.723 42.309 1.00 91.81 476 ASP A O 1
ATOM 3702 N N . GLN A 1 477 ? -47.313 -6.756 41.388 1.00 92.12 477 GLN A N 1
ATOM 3703 C CA . GLN A 1 477 ? -46.986 -7.304 40.068 1.00 92.12 477 GLN A CA 1
ATOM 3704 C C . GLN A 1 477 ? -45.778 -8.243 40.101 1.00 92.12 477 GLN A C 1
ATOM 3706 O O . GLN A 1 477 ? -45.793 -9.271 39.422 1.00 92.12 477 GLN A O 1
ATOM 3711 N N . ALA A 1 478 ? -44.738 -7.919 40.874 1.00 91.88 478 ALA A N 1
ATOM 3712 C CA . ALA A 1 478 ? -43.557 -8.767 41.008 1.00 91.88 478 ALA A CA 1
ATOM 3713 C C . ALA A 1 478 ? -43.902 -10.111 41.666 1.00 91.88 478 ALA A C 1
ATOM 3715 O O . ALA A 1 478 ? -43.483 -11.157 41.166 1.00 91.88 478 ALA A O 1
ATOM 3716 N N . VAL A 1 479 ? -44.726 -10.091 42.721 1.00 90.50 479 VAL A N 1
ATOM 3717 C CA . VAL A 1 479 ? -45.247 -11.305 43.370 1.00 90.50 479 VAL A CA 1
ATOM 3718 C C . VAL A 1 479 ? -46.102 -12.108 42.393 1.00 90.50 479 VAL A C 1
ATOM 3720 O O . VAL A 1 479 ? -45.821 -13.280 42.161 1.00 90.50 479 VAL A O 1
ATOM 3723 N N . ALA A 1 480 ? -47.089 -11.479 41.749 1.00 89.31 480 ALA A N 1
ATOM 3724 C CA . ALA A 1 480 ? -47.980 -12.160 40.810 1.00 89.31 480 ALA A CA 1
ATOM 3725 C C . ALA A 1 480 ? -47.220 -12.794 39.635 1.00 89.31 480 ALA A C 1
ATOM 3727 O O . ALA A 1 480 ? -47.505 -13.928 39.241 1.00 89.31 480 ALA A O 1
ATOM 3728 N N . ARG A 1 481 ? -46.226 -12.081 39.091 1.00 88.88 481 ARG A N 1
ATOM 3729 C CA . ARG A 1 481 ? -45.355 -12.585 38.027 1.00 88.88 481 ARG A CA 1
ATOM 3730 C C . ARG A 1 481 ? -44.548 -13.787 38.498 1.00 88.88 481 ARG A C 1
ATOM 3732 O O . ARG A 1 481 ? -44.539 -14.800 37.809 1.00 88.88 481 ARG A O 1
ATOM 3739 N N . PHE A 1 482 ? -43.925 -13.700 39.670 1.00 88.44 482 PHE A N 1
ATOM 3740 C CA . PHE A 1 482 ? -43.169 -14.809 40.239 1.00 88.44 482 PHE A CA 1
ATOM 3741 C C . PHE A 1 482 ? -44.046 -16.048 40.465 1.00 88.44 482 PHE A C 1
ATOM 3743 O O . PHE A 1 482 ? -43.664 -17.147 40.068 1.00 88.44 482 PHE A O 1
ATOM 3750 N N . THR A 1 483 ? -45.236 -15.881 41.048 1.00 85.12 483 THR A N 1
ATOM 3751 C CA . THR A 1 483 ? -46.176 -16.984 41.295 1.00 85.12 483 THR A CA 1
ATOM 3752 C C . THR A 1 483 ? -46.672 -17.614 39.998 1.00 85.12 483 THR A C 1
ATOM 3754 O O . THR A 1 483 ? -46.833 -18.828 39.935 1.00 85.12 483 THR A O 1
ATOM 3757 N N . ARG A 1 484 ? -46.910 -16.816 38.950 1.00 85.81 484 ARG A N 1
ATOM 3758 C CA . ARG A 1 484 ? -47.310 -17.328 37.633 1.00 85.81 484 ARG A CA 1
ATOM 3759 C C . ARG A 1 484 ? -46.190 -18.128 36.976 1.00 85.81 484 ARG A C 1
ATOM 3761 O O . ARG A 1 484 ? -46.451 -19.210 36.466 1.00 85.81 484 ARG A O 1
ATOM 3768 N N . ASP A 1 485 ? -44.975 -17.591 36.989 1.00 81.88 485 ASP A N 1
ATOM 3769 C CA . ASP A 1 485 ? -43.827 -18.187 36.306 1.00 81.88 485 ASP A CA 1
ATOM 3770 C C . ASP A 1 485 ? -43.295 -19.440 37.058 1.00 81.88 485 ASP A C 1
ATOM 3772 O O . ASP A 1 485 ? -42.530 -20.208 36.486 1.00 81.88 485 ASP A O 1
ATOM 3776 N N . ASN A 1 486 ? -43.739 -19.679 38.306 1.00 75.12 486 ASN A N 1
ATOM 3777 C CA . ASN A 1 486 ? -43.397 -20.845 39.141 1.00 75.12 486 ASN A CA 1
ATOM 3778 C C . ASN A 1 486 ? -44.617 -21.697 39.554 1.00 75.12 486 ASN A C 1
ATOM 3780 O O . ASN A 1 486 ? -44.563 -22.410 40.561 1.00 75.12 486 ASN A O 1
ATOM 3784 N N . ARG A 1 487 ? -45.731 -21.632 38.811 1.00 64.31 487 ARG A N 1
ATOM 3785 C CA . ARG A 1 487 ? -46.778 -22.659 38.931 1.00 64.31 487 ARG A CA 1
ATOM 3786 C C . ARG A 1 487 ? -46.251 -23.979 38.341 1.00 64.31 487 ARG A C 1
ATOM 3788 O O . ARG A 1 487 ? -45.606 -23.917 37.297 1.00 64.31 487 ARG A O 1
ATOM 3795 N N . PRO A 1 488 ? -46.486 -25.123 39.010 1.00 43.81 488 PRO A N 1
ATOM 3796 C CA . PRO A 1 488 ? -46.051 -26.432 38.528 1.00 43.81 488 PRO A CA 1
ATOM 3797 C C . PRO A 1 488 ? -46.672 -26.808 37.180 1.00 43.81 488 PRO A C 1
ATOM 3799 O O . PRO A 1 488 ? -47.803 -26.339 36.894 1.00 43.81 488 PRO A O 1
#

Secondary structure (DSSP, 8-state):
----EEEEEEETTEEEEEE-S-HHHHHHTSSBGGGS-EE-TTSPEE-SSSHHHHHHTT---BSS-HHHHHHH-THHHHHHHHHHHHH--SSPPHHHHHHHHHTGGGGGGS-HHHHHHHHHHHHHSTTHHHHHHHHHHTT-HHHHHSS---HHHHHHHHHHHHHTTPPP-HHHHHHHHH-SSHHHHHHHHHHTT--HHHHHHHHHHHSSGGGGTT--HHHHHHHHHHH-HHHHHHHHHHHHHHS-S-TT-HHHHHHHTHHHHHHHHHHHHHHHS-HHHHHHHHHHHHHSTTHHHHHHHHHHTT-HHHHHSS---HHHHHHHHHHHHHHTPPP-HHHHHHHHH-SSHHHHHHHHHHHT--HHHHHHHHHHHSSGGGGTT--HHHHHHHHHHH-HHHHHHHHHHHHHHS-TTS-HHHHHHHHTHHHH--PPPP---HHHHHTTTPPTTHHHHHHHHHHHHHHHHTT---SHHHHHHHHHHHHHHHHHHT--

Radius of gyration: 34.95 Å; chains: 1; bounding box: 79×52×95 Å